Protein AF-0000000067362509 (afdb_homodimer)

Nearest PDB structures (foldseek):
  6zsj-assembly1_C  TM=4.417E-01  e=9.512E+00  Homo sapiens
  5szg-assembly1_A  TM=3.611E-01  e=5.901E+00  Homo sapiens

InterPro domains:
  IPR027417 P-loop containing nucleoside triphosphate hydrolase [G3DSA:3.40.50.300] (39-148)

Solvent-accessible surface area (backbone atoms only — not comparable to full-atom values): 22306 Å² total; per-residue (Å²): 121,46,77,46,72,56,50,27,49,59,50,44,48,52,51,29,54,75,68,73,37,71,78,70,44,76,50,74,42,82,44,79,92,65,18,22,31,21,34,38,38,35,48,89,45,73,77,28,60,42,90,75,63,52,67,46,73,49,68,30,66,76,30,74,48,60,70,54,15,49,28,50,27,28,41,49,51,51,49,46,30,36,74,75,60,40,35,41,77,34,51,89,43,32,62,60,28,54,50,37,50,50,49,38,51,51,47,52,52,52,42,52,50,49,52,51,48,45,50,48,50,42,51,53,51,49,52,50,42,51,51,51,44,53,49,37,50,53,45,49,57,59,63,64,59,71,87,66,52,74,69,74,58,29,50,55,51,51,50,51,44,47,51,52,42,49,53,51,38,51,51,50,42,51,54,40,52,53,52,48,50,48,39,30,73,76,62,64,39,78,77,72,74,79,62,83,74,82,71,71,74,72,71,74,112,123,46,77,46,72,56,50,28,47,59,50,44,48,50,51,29,52,74,68,73,36,69,78,69,46,77,50,71,43,82,44,78,94,68,18,24,31,20,32,38,38,34,49,89,45,72,77,29,60,40,92,74,62,52,67,46,75,48,68,29,66,76,29,74,47,61,69,54,16,48,27,51,26,27,42,48,51,50,50,47,31,36,73,73,63,39,34,41,78,34,51,90,42,33,64,59,28,54,51,36,50,49,49,37,52,53,47,51,52,52,42,53,52,48,50,50,48,44,50,50,51,41,50,55,50,48,52,50,42,50,51,52,43,53,50,36,52,54,47,50,56,60,64,64,59,69,87,67,52,76,69,74,57,27,50,54,51,50,51,51,44,46,52,52,45,49,52,51,38,50,51,50,42,50,54,40,52,53,51,47,51,48,40,29,73,75,61,61,40,79,77,74,72,79,60,84,75,83,74,73,74,74,72,75,112

Foldseek 3Di:
DDDDDDFLQNQLQVVCVVQVFDRKDKDKDADPPQWIKIKIWTQLHPVQVPVPHNIDIDMFDTDNDPSVRVRRRSVVSVVCSVVPVVDDDDDDCNVVVVVVVVVVVVVVVVVVVVVVVVVVLVVLVVVLVVLVVVLVVVLVVLVPDDCQDDDPSNVVSVVVSVVVNVVSVVVNVVSVVVSVVCCCVVPVPDDPPPPVPPPDDVPPD/DDDDDDFLQNQLQVVCVVQVFDRKDKDWDADPPQWIKIKIWTQLHPVQVPVPHNIDIDMFDTDNDPSVRVRRRSVVSVVCSVVPVVDDDDDDCNVVVVVVVVVVVVVVVVVVVVVVVVVVLVVLVVVLVVLVVVLVVVLVVLVPDDCQDPDPSNVVSVVVSVVVNVVSVVVNVVSVVVNVVCCCVVPVPDDPPPPVPPPDDVPPD

Sequence (410 aa):
MEIIEISGTYLLGGILDKLDLPAPRYHSQTHRRGQFVTDVTFYPSKEHLRHPPTPVQLSSSPLHNFQNTIDVVSQKAIHYMEDNQSKVLQDYNYIELKRSEEANLQLTDLLAEKDETIKGLAMTTGNYIGAVLSICDRISSLAVSESLPTGPALAVELARKISEVERAVARLSKLSHDALQLLRVAFGYPEEQNDGDSDAHILDLMEIIEISGTYLLGGILDKLDLPAPRYHSQTHRRGQFVTDVTFYPSKEHLRHPPTPVQLSSSPLHNFQNTIDVVSQKAIHYMEDNQSKVLQDYNYIELKRSEEANLQLTDLLAEKDETIKGLAMTTGNYIGAVLSICDRISSLAVSESLPTGPALAVELARKISEVERAVARLSKLSHDALQLLRVAFGYPEEQNDGDSDAHILDL

Organism: Triticum aestivum (NCBI:txid4565)

Structure (mmCIF, N/CA/C/O backbone):
data_AF-0000000067362509-model_v1
#
loop_
_entity.id
_entity.type
_entity.pdbx_description
1 polymer 'Uncharacterized protein'
#
loop_
_atom_site.group_PDB
_atom_site.id
_atom_site.type_symbol
_atom_site.label_atom_id
_atom_site.label_alt_id
_atom_site.label_comp_id
_atom_site.label_asym_id
_atom_site.label_entity_id
_atom_site.label_seq_id
_atom_site.pdbx_PDB_ins_code
_atom_site.Cartn_x
_atom_site.Cartn_y
_atom_site.Cartn_z
_atom_site.occupancy
_atom_site.B_iso_or_equiv
_atom_site.auth_seq_id
_atom_site.auth_comp_id
_atom_site.auth_asym_id
_atom_site.auth_atom_id
_atom_site.pdbx_PDB_model_num
ATOM 1 N N . MET A 1 1 ? -9.719 -8.953 -21.609 1 82.25 1 MET A N 1
ATOM 2 C CA . MET A 1 1 ? -8.781 -9.656 -20.734 1 82.25 1 MET A CA 1
ATOM 3 C C . MET A 1 1 ? -9.344 -11.016 -20.328 1 82.25 1 MET A C 1
ATOM 5 O O . MET A 1 1 ? -10.5 -11.117 -19.922 1 82.25 1 MET A O 1
ATOM 9 N N . GLU A 1 2 ? -8.609 -12.055 -20.781 1 90.81 2 GLU A N 1
ATOM 10 C CA . GLU A 1 2 ? -9.008 -13.43 -20.469 1 90.81 2 GLU A CA 1
ATOM 11 C C . GLU A 1 2 ? -8.227 -13.969 -19.266 1 90.81 2 GLU A C 1
ATOM 13 O O . GLU A 1 2 ? -6.996 -13.945 -19.266 1 90.81 2 GLU A O 1
ATOM 18 N N . ILE A 1 3 ? -8.961 -14.406 -18.266 1 91.38 3 ILE A N 1
ATOM 19 C CA . ILE A 1 3 ? -8.344 -14.938 -17.047 1 91.38 3 ILE A CA 1
ATOM 20 C C . ILE A 1 3 ? -8.148 -16.438 -17.188 1 91.38 3 ILE A C 1
ATOM 22 O O . ILE A 1 3 ? -9.094 -17.172 -17.5 1 91.38 3 ILE A O 1
ATOM 26 N N . ILE A 1 4 ? -6.941 -16.828 -17.031 1 93.69 4 ILE A N 1
ATOM 27 C CA . ILE A 1 4 ? -6.598 -18.25 -17.047 1 93.69 4 ILE A CA 1
ATOM 28 C C . ILE A 1 4 ? -6.328 -18.734 -15.625 1 93.69 4 ILE A C 1
ATOM 30 O O . ILE A 1 4 ? -5.25 -18.5 -15.078 1 93.69 4 ILE A O 1
ATOM 34 N N . GLU A 1 5 ? -7.254 -19.5 -15.148 1 92.38 5 GLU A N 1
ATOM 35 C CA . GLU A 1 5 ? -7.145 -19.969 -13.766 1 92.38 5 GLU A CA 1
ATOM 36 C C . GLU A 1 5 ? -6.414 -21.297 -13.695 1 92.38 5 GLU A C 1
ATOM 38 O O . GLU A 1 5 ? -6.809 -22.266 -14.352 1 92.38 5 GLU A O 1
ATOM 43 N N . ILE A 1 6 ? -5.344 -21.266 -12.938 1 91.31 6 ILE A N 1
ATOM 44 C CA . ILE A 1 6 ? -4.68 -22.547 -12.656 1 91.31 6 ILE A CA 1
ATOM 45 C C . ILE A 1 6 ? -5.328 -23.203 -11.445 1 91.31 6 ILE A C 1
ATOM 47 O O . ILE A 1 6 ? -5.383 -22.609 -10.359 1 91.31 6 ILE A O 1
ATOM 51 N N . SER A 1 7 ? -5.785 -24.359 -11.617 1 91.38 7 SER A N 1
ATOM 52 C CA . SER A 1 7 ? -6.582 -25.016 -10.586 1 91.38 7 SER A CA 1
ATOM 53 C C . SER A 1 7 ? -5.727 -25.375 -9.375 1 91.38 7 SER A C 1
ATOM 55 O O . SER A 1 7 ? -4.527 -25.625 -9.508 1 91.38 7 SER A O 1
ATOM 57 N N . GLY A 1 8 ? -6.359 -25.422 -8.258 1 91.19 8 GLY A N 1
ATOM 58 C CA . GLY A 1 8 ? -5.695 -25.844 -7.039 1 91.19 8 GLY A CA 1
ATOM 59 C C . GLY A 1 8 ? -5.156 -27.266 -7.117 1 91.19 8 GLY A C 1
ATOM 60 O O . GLY A 1 8 ? -4.094 -27.562 -6.566 1 91.19 8 GLY A O 1
ATOM 61 N N . THR A 1 9 ? -5.859 -28.016 -7.859 1 93.75 9 THR A N 1
ATOM 62 C CA . THR A 1 9 ? -5.441 -29.406 -8.047 1 93.75 9 THR A CA 1
ATOM 63 C C . THR A 1 9 ? -4.102 -29.469 -8.766 1 93.75 9 THR A C 1
ATOM 65 O O . THR A 1 9 ? -3.211 -30.219 -8.367 1 93.75 9 THR A O 1
ATOM 68 N N . TYR A 1 10 ? -4.035 -28.688 -9.766 1 92.5 10 TYR A N 1
ATOM 69 C CA . TYR A 1 10 ? -2.803 -28.641 -10.547 1 92.5 10 TYR A CA 1
ATOM 70 C C . TYR A 1 10 ? -1.643 -28.141 -9.695 1 92.5 10 TYR A C 1
ATOM 72 O O . TYR A 1 10 ? -0.562 -28.734 -9.695 1 92.5 10 TYR A O 1
ATOM 80 N N . LEU A 1 11 ? -1.889 -27.141 -8.945 1 94.31 11 LEU A N 1
ATOM 81 C CA . LEU A 1 11 ? -0.849 -26.547 -8.109 1 94.31 11 LEU A CA 1
ATOM 82 C C . LEU A 1 11 ? -0.424 -27.5 -7 1 94.31 11 LEU A C 1
ATOM 84 O O . LEU A 1 11 ? 0.771 -27.703 -6.766 1 94.31 11 LEU A O 1
ATOM 88 N N . LEU A 1 12 ? -1.397 -28.078 -6.34 1 95.75 12 LEU A N 1
ATOM 89 C CA . LEU A 1 12 ? -1.078 -29.016 -5.273 1 95.75 12 LEU A CA 1
ATOM 90 C C . LEU A 1 12 ? -0.247 -30.188 -5.809 1 95.75 12 LEU A C 1
ATOM 92 O O . LEU A 1 12 ? 0.736 -30.594 -5.184 1 95.75 12 LEU A O 1
ATOM 96 N N . GLY A 1 13 ? -0.647 -30.656 -6.953 1 93.62 13 GLY A N 1
ATOM 97 C CA . GLY A 1 13 ? 0.139 -31.703 -7.594 1 93.62 13 GLY A CA 1
ATOM 98 C C . GLY A 1 13 ? 1.58 -31.297 -7.84 1 93.62 13 GLY A C 1
ATOM 99 O O . GLY A 1 13 ? 2.502 -32.062 -7.547 1 93.62 13 GLY A O 1
ATOM 100 N N . GLY A 1 14 ? 1.724 -30.109 -8.336 1 91.31 14 GLY A N 1
ATOM 101 C CA . GLY A 1 14 ? 3.061 -29.594 -8.578 1 91.31 14 GLY A CA 1
ATOM 102 C C . GLY A 1 14 ? 3.889 -29.453 -7.316 1 91.31 14 GLY A C 1
ATOM 103 O O . GLY A 1 14 ? 5.086 -29.766 -7.32 1 91.31 14 GLY A O 1
ATOM 104 N N . ILE A 1 15 ?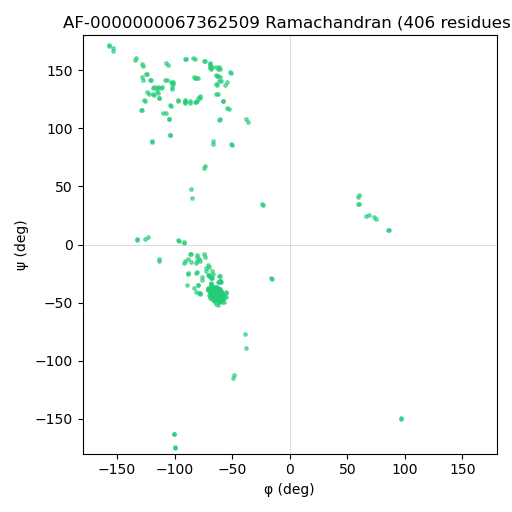 3.307 -29.031 -6.246 1 94.25 15 ILE A N 1
ATOM 105 C CA . ILE A 1 15 ? 3.979 -28.859 -4.961 1 94.25 15 ILE A CA 1
ATOM 106 C C . ILE A 1 15 ? 4.457 -30.203 -4.438 1 94.25 15 ILE A C 1
ATOM 108 O O . ILE A 1 15 ? 5.625 -30.359 -4.066 1 94.25 15 ILE A O 1
ATOM 112 N N . LEU A 1 16 ? 3.584 -31.141 -4.41 1 95.69 16 LEU A N 1
ATOM 113 C CA . LEU A 1 16 ? 3.91 -32.469 -3.857 1 95.69 16 LEU A CA 1
ATOM 114 C C . LEU A 1 16 ? 4.969 -33.156 -4.703 1 95.69 16 LEU A C 1
ATOM 116 O O . LEU A 1 16 ? 5.879 -33.781 -4.168 1 95.69 16 LEU A O 1
ATOM 120 N N . ASP A 1 17 ? 4.879 -33 -5.984 1 93.19 17 ASP A N 1
ATOM 121 C CA . ASP A 1 17 ? 5.883 -33.562 -6.883 1 93.19 17 ASP A CA 1
ATOM 122 C C . ASP A 1 17 ? 7.262 -32.969 -6.617 1 93.19 17 ASP A C 1
ATOM 124 O O . ASP A 1 17 ? 8.25 -33.719 -6.52 1 93.19 17 ASP A O 1
ATOM 128 N N . LYS A 1 18 ? 7.254 -31.719 -6.477 1 91.94 18 LYS A N 1
ATOM 129 C CA . LYS A 1 18 ? 8.5 -31.016 -6.211 1 91.94 18 LYS A CA 1
ATOM 130 C C . LYS A 1 18 ? 9.133 -31.484 -4.906 1 91.94 18 LYS A C 1
ATOM 132 O O . LYS A 1 18 ? 10.359 -31.516 -4.781 1 91.94 18 LYS A O 1
ATOM 137 N N . LEU A 1 19 ? 8.312 -31.859 -3.984 1 93.94 19 LEU A N 1
ATOM 138 C CA . LEU A 1 19 ? 8.781 -32.281 -2.666 1 93.94 19 LEU A CA 1
ATOM 139 C C . LEU A 1 19 ? 9.008 -33.781 -2.617 1 93.94 19 LEU A C 1
ATOM 141 O O . LEU A 1 19 ? 9.359 -34.312 -1.568 1 93.94 19 LEU A O 1
ATOM 145 N N . ASP A 1 20 ? 8.781 -34.406 -3.736 1 94.5 20 ASP A N 1
ATOM 146 C CA . ASP A 1 20 ? 8.906 -35.875 -3.83 1 94.5 20 ASP A CA 1
ATOM 147 C C . ASP A 1 20 ? 7.949 -36.562 -2.871 1 94.5 20 ASP A C 1
ATOM 149 O O . ASP A 1 20 ? 8.344 -37.469 -2.137 1 94.5 20 ASP A O 1
ATOM 153 N N . LEU A 1 21 ? 6.773 -36.031 -2.836 1 95.94 21 LEU A N 1
ATOM 154 C CA . LEU A 1 21 ? 5.715 -36.594 -2.012 1 95.94 21 LEU A CA 1
ATOM 155 C C . LEU A 1 21 ? 4.656 -37.281 -2.877 1 95.94 21 LEU A C 1
ATOM 157 O O . LEU A 1 21 ? 4.504 -36.938 -4.055 1 95.94 21 LEU A O 1
ATOM 161 N N . PRO A 1 22 ? 3.908 -38.219 -2.342 1 95.94 22 PRO A N 1
ATOM 162 C CA . PRO A 1 22 ? 2.875 -38.906 -3.115 1 95.94 22 PRO A CA 1
ATOM 163 C C . PRO A 1 22 ? 1.754 -37.969 -3.566 1 95.94 22 PRO A C 1
ATOM 165 O O . PRO A 1 22 ? 1.467 -37 -2.896 1 95.94 22 PRO A O 1
ATOM 168 N N . ALA A 1 23 ? 1.149 -38.344 -4.672 1 96.31 23 ALA A N 1
ATOM 169 C CA . ALA A 1 23 ? 0.005 -37.594 -5.188 1 96.31 23 ALA A CA 1
ATOM 170 C C . ALA A 1 23 ? -1.153 -37.625 -4.191 1 96.31 23 ALA A C 1
ATOM 172 O O . ALA A 1 23 ? -1.369 -38.625 -3.5 1 96.31 23 ALA A O 1
ATOM 173 N N . PRO A 1 24 ? -1.844 -36.5 -4.176 1 96.94 24 PRO A N 1
ATOM 174 C CA . PRO A 1 24 ? -3.018 -36.5 -3.301 1 96.94 24 PRO A CA 1
ATOM 175 C C . PRO A 1 24 ? -4.137 -37.406 -3.797 1 96.94 24 PRO A C 1
ATOM 177 O O . PRO A 1 24 ? -4.238 -37.656 -4.996 1 96.94 24 PRO A O 1
ATOM 180 N N . ARG A 1 25 ? -4.977 -37.906 -2.85 1 97.5 25 ARG A N 1
ATOM 181 C CA . ARG A 1 25 ? -6.145 -38.719 -3.172 1 97.5 25 ARG A CA 1
ATOM 182 C C . ARG A 1 25 ? -7.434 -37.969 -2.867 1 97.5 25 ARG A C 1
ATOM 184 O O . ARG A 1 25 ? -7.566 -37.375 -1.804 1 97.5 25 ARG A O 1
ATOM 191 N N . TYR A 1 26 ? -8.336 -38.094 -3.844 1 96.94 26 TYR A N 1
ATOM 192 C CA . TYR A 1 26 ? -9.609 -37.375 -3.699 1 96.94 26 TYR A CA 1
ATOM 193 C C . TYR A 1 26 ? -10.766 -38.375 -3.59 1 96.94 26 TYR A C 1
ATOM 195 O O . TYR A 1 26 ? -10.789 -39.375 -4.285 1 96.94 26 TYR A O 1
ATOM 203 N N . HIS A 1 27 ? -11.648 -38.125 -2.652 1 96.25 27 HIS A N 1
ATOM 204 C CA . HIS A 1 27 ? -12.891 -38.875 -2.518 1 96.25 27 HIS A CA 1
ATOM 205 C C . HIS A 1 27 ? -14.094 -37.938 -2.441 1 96.25 27 HIS A C 1
ATOM 207 O O . HIS A 1 27 ? -14.18 -37.094 -1.533 1 96.25 27 HIS A O 1
ATOM 213 N N . SER A 1 28 ? -14.914 -38.062 -3.441 1 94.31 28 SER A N 1
ATOM 214 C CA . SER A 1 28 ? -16.078 -37.188 -3.488 1 94.31 28 SER A CA 1
ATOM 215 C C . SER A 1 28 ? -17.359 -37.938 -3.156 1 94.31 28 SER A C 1
ATOM 217 O O . SER A 1 28 ? -17.516 -39.125 -3.523 1 94.31 28 SER A O 1
ATOM 219 N N . GLN A 1 29 ? -18.203 -37.281 -2.453 1 91.5 29 GLN A N 1
ATOM 220 C CA . GLN A 1 29 ? -19.516 -37.812 -2.131 1 91.5 29 GLN A CA 1
ATOM 221 C C . GLN A 1 29 ? -20.625 -36.844 -2.498 1 91.5 29 GLN A C 1
ATOM 223 O O . GLN A 1 29 ? -20.422 -35.625 -2.48 1 91.5 29 GLN A O 1
ATOM 228 N N . THR A 1 30 ? -21.672 -37.438 -2.986 1 89.75 30 THR A N 1
ATOM 229 C CA . THR A 1 30 ? -22.844 -36.625 -3.244 1 89.75 30 THR A CA 1
ATOM 230 C C . THR A 1 30 ? -23.594 -36.344 -1.947 1 89.75 30 THR A C 1
ATOM 232 O O . THR A 1 30 ? -23.781 -37.219 -1.108 1 89.75 30 THR A O 1
ATOM 235 N N . HIS A 1 31 ? -23.734 -35.031 -1.935 1 82.69 31 HIS A N 1
ATOM 236 C CA . HIS A 1 31 ? -24.484 -34.562 -0.768 1 82.69 31 HIS A CA 1
ATOM 237 C C . HIS A 1 31 ? -25.938 -34.281 -1.122 1 82.69 31 HIS A C 1
ATOM 239 O O . HIS A 1 31 ? -26.359 -34.5 -2.256 1 82.69 31 HIS A O 1
ATOM 245 N N . ARG A 1 32 ? -26.844 -33.688 -0.123 1 78.38 32 ARG A N 1
ATOM 246 C CA . ARG A 1 32 ? -28.25 -33.375 -0.343 1 78.38 32 ARG A CA 1
ATOM 247 C C . ARG A 1 32 ? -28.391 -32.312 -1.437 1 78.38 32 ARG A C 1
ATOM 249 O O . ARG A 1 32 ? -27.5 -31.5 -1.644 1 78.38 32 ARG A O 1
ATOM 256 N N . ARG A 1 33 ? -29.297 -32.406 -2.121 1 82.5 33 ARG A N 1
ATOM 257 C CA . ARG A 1 33 ? -29.781 -31.422 -3.07 1 82.5 33 ARG A CA 1
ATOM 258 C C . ARG A 1 33 ? -28.812 -31.266 -4.238 1 82.5 33 ARG A C 1
ATOM 260 O O . ARG A 1 33 ? -28.594 -30.156 -4.738 1 82.5 33 ARG A O 1
ATOM 267 N N . GLY A 1 34 ? -28.047 -32.406 -4.449 1 88.25 34 GLY A N 1
ATOM 268 C CA . GLY A 1 34 ? -27.219 -32.375 -5.652 1 88.25 34 GLY A CA 1
ATOM 269 C C . GLY A 1 34 ? -25.891 -31.703 -5.438 1 88.25 34 GLY A C 1
ATOM 270 O O . GLY A 1 34 ? -25.234 -31.266 -6.395 1 88.25 34 GLY A O 1
ATOM 271 N N . GLN A 1 35 ? -25.547 -31.469 -4.246 1 92.81 35 GLN A N 1
ATOM 272 C CA . GLN A 1 35 ? -24.25 -30.875 -3.922 1 92.81 35 GLN A CA 1
ATOM 273 C C . GLN A 1 35 ? -23.188 -31.953 -3.717 1 92.81 35 GLN A C 1
ATOM 275 O O . GLN A 1 35 ? -23.516 -33.125 -3.5 1 92.81 35 GLN A O 1
ATOM 280 N N . PHE A 1 36 ? -21.969 -31.5 -3.848 1 94.38 36 PHE A N 1
ATOM 281 C CA . PHE A 1 36 ? -20.844 -32.406 -3.717 1 94.38 36 PHE A CA 1
ATOM 282 C C . PHE A 1 36 ? -19.922 -31.984 -2.584 1 94.38 36 PHE A C 1
ATOM 284 O O . PHE A 1 36 ? -19.781 -30.781 -2.309 1 94.38 36 PHE A O 1
ATOM 291 N N . VAL A 1 37 ? -19.422 -32.938 -1.891 1 95.56 37 VAL A N 1
ATOM 292 C CA . VAL A 1 37 ? -18.344 -32.719 -0.927 1 95.56 37 VAL A CA 1
ATOM 293 C C . VAL A 1 37 ? -17.156 -33.625 -1.276 1 95.56 37 VAL A C 1
ATOM 295 O O . VAL A 1 37 ? -17.328 -34.812 -1.576 1 95.56 37 VAL A O 1
ATOM 298 N N . THR A 1 38 ? -15.953 -33.031 -1.326 1 96.75 38 THR A N 1
ATOM 299 C CA . THR A 1 38 ? -14.758 -33.781 -1.653 1 96.75 38 THR A CA 1
ATOM 300 C C . THR A 1 38 ? -13.758 -33.75 -0.5 1 96.75 38 THR A C 1
ATOM 302 O O . THR A 1 38 ? -13.531 -32.688 0.093 1 96.75 38 THR A O 1
ATOM 305 N N . ASP A 1 39 ? -13.234 -34.875 -0.222 1 97.12 39 ASP A N 1
ATOM 306 C CA . ASP A 1 39 ? -12.125 -35 0.72 1 97.12 39 ASP A CA 1
ATOM 307 C C . ASP A 1 39 ? -10.797 -35.188 -0.012 1 97.12 39 ASP A C 1
ATOM 309 O O . ASP A 1 39 ? -10.734 -35.875 -1.027 1 97.12 39 ASP A O 1
ATOM 313 N N . VAL A 1 40 ? -9.812 -34.531 0.482 1 97.62 40 VAL A N 1
ATOM 314 C CA . VAL A 1 40 ? -8.461 -34.75 -0.024 1 97.62 40 VAL A CA 1
ATOM 315 C C . VAL A 1 40 ? -7.598 -35.375 1.07 1 97.62 40 VAL A C 1
ATOM 317 O O . VAL A 1 40 ? -7.672 -34.969 2.234 1 97.62 40 VAL A O 1
ATOM 320 N N . THR A 1 41 ? -6.883 -36.438 0.799 1 97.81 41 THR A N 1
ATOM 321 C CA . THR A 1 41 ? -5.891 -37.031 1.675 1 97.81 41 THR A CA 1
ATOM 322 C C . THR A 1 41 ? -4.488 -36.906 1.084 1 97.81 41 THR A C 1
ATOM 324 O O . THR A 1 41 ? -4.266 -37.25 -0.077 1 97.81 41 THR A O 1
ATOM 327 N N . PHE A 1 42 ? -3.592 -36.375 1.817 1 97.38 42 PHE A N 1
ATOM 328 C CA . PHE A 1 42 ? -2.248 -36.156 1.3 1 97.38 42 PHE A CA 1
ATOM 329 C C . PHE A 1 42 ? -1.224 -36.156 2.43 1 97.38 42 PHE A C 1
ATOM 331 O O . PHE A 1 42 ? -1.59 -36.188 3.605 1 97.38 42 PHE A O 1
ATOM 338 N N . TYR A 1 43 ? 0.039 -36.188 2.117 1 96.38 43 TYR A N 1
ATOM 339 C CA . TYR A 1 43 ? 1.158 -36.094 3.047 1 96.38 43 TYR A CA 1
ATOM 340 C C . TYR A 1 43 ? 1.877 -34.781 2.898 1 96.38 43 TYR A C 1
ATOM 342 O O . TYR A 1 43 ? 2.514 -34.5 1.875 1 96.38 43 TYR A O 1
ATOM 350 N N . PRO A 1 44 ? 1.798 -33.969 3.896 1 94.06 44 PRO A N 1
ATOM 351 C CA . PRO A 1 44 ? 2.301 -32.625 3.738 1 94.06 44 PRO A CA 1
ATOM 352 C C . PRO A 1 44 ? 3.822 -32.531 3.848 1 94.06 44 PRO A C 1
ATOM 354 O O . PRO A 1 44 ? 4.41 -31.484 3.535 1 94.06 44 PRO A O 1
ATOM 357 N N . SER A 1 45 ? 4.465 -33.625 4.336 1 92.94 45 SER A N 1
ATOM 358 C CA . SER A 1 45 ? 5.918 -33.656 4.441 1 92.94 45 SER A CA 1
ATOM 359 C C . SER A 1 45 ? 6.441 -35.062 4.461 1 92.94 45 SER A C 1
ATOM 361 O O . SER A 1 45 ? 5.664 -36.031 4.59 1 92.94 45 SER A O 1
ATOM 363 N N . LYS A 1 46 ? 7.766 -35.156 4.367 1 92.38 46 LYS A N 1
ATOM 364 C CA . LYS A 1 46 ? 8.406 -36.469 4.371 1 92.38 46 LYS A CA 1
ATOM 365 C C . LYS A 1 46 ? 8.258 -37.156 5.727 1 92.38 46 LYS A C 1
ATOM 367 O O . LYS A 1 46 ? 8.227 -38.375 5.812 1 92.38 46 LYS A O 1
ATOM 372 N N . GLU A 1 47 ? 8.164 -36.25 6.758 1 91.69 47 GLU A N 1
ATOM 373 C CA . GLU A 1 47 ? 7.977 -36.781 8.102 1 91.69 47 GLU A CA 1
ATOM 374 C C . GLU A 1 47 ? 6.684 -37.562 8.203 1 91.69 47 GLU A C 1
ATOM 376 O O . GLU A 1 47 ? 6.602 -38.531 8.961 1 91.69 47 GLU A O 1
ATOM 381 N N . HIS A 1 48 ? 5.703 -37.281 7.422 1 93.25 48 HIS A N 1
ATOM 382 C CA . HIS A 1 48 ? 4.395 -37.906 7.449 1 93.25 48 HIS A CA 1
ATOM 383 C C . HIS A 1 48 ? 4.426 -39.25 6.73 1 93.25 48 HIS A C 1
ATOM 385 O O . HIS A 1 48 ? 3.451 -40 6.777 1 93.25 48 HIS A O 1
ATOM 391 N N . LEU A 1 49 ? 5.543 -39.469 6.055 1 92.75 49 LEU A N 1
ATOM 392 C CA . LEU A 1 49 ? 5.672 -40.75 5.328 1 92.75 49 LEU A CA 1
ATOM 393 C C . LEU A 1 49 ? 6.32 -41.812 6.203 1 92.75 49 LEU A C 1
ATOM 395 O O . LEU A 1 49 ? 6.348 -42.969 5.836 1 92.75 49 LEU A O 1
ATOM 399 N N . ARG A 1 50 ? 6.871 -41.312 7.262 1 89.56 50 ARG A N 1
ATOM 400 C CA . ARG A 1 50 ? 7.52 -42.25 8.164 1 89.56 50 ARG A CA 1
ATOM 401 C C . ARG A 1 50 ? 6.512 -43.281 8.711 1 89.56 50 ARG A C 1
ATOM 403 O O . ARG A 1 50 ? 5.32 -42.969 8.797 1 89.56 50 ARG A O 1
ATOM 410 N N . HIS A 1 51 ? 6.973 -44.5 9.031 1 89.12 51 HIS A N 1
ATOM 411 C CA . HIS A 1 51 ? 6.109 -45.562 9.484 1 89.12 51 HIS A CA 1
ATOM 412 C C . HIS A 1 51 ? 5.746 -45.406 10.961 1 89.12 51 HIS A C 1
ATOM 414 O O . HIS A 1 51 ? 6.625 -45.281 11.805 1 89.12 51 HIS A O 1
ATOM 420 N N . PRO A 1 52 ? 4.496 -45.406 11.195 1 91.38 52 PRO A N 1
ATOM 421 C CA . PRO A 1 52 ? 3.385 -45.5 10.242 1 91.38 52 PRO A CA 1
ATOM 422 C C . PRO A 1 52 ? 3.074 -44.188 9.555 1 91.38 52 PRO A C 1
ATOM 424 O O . PRO A 1 52 ? 3.213 -43.125 10.164 1 91.38 52 PRO A O 1
ATOM 427 N N . PRO A 1 53 ? 2.711 -44.219 8.305 1 91.75 53 PRO A N 1
ATOM 428 C CA . PRO A 1 53 ? 2.385 -42.969 7.617 1 91.75 53 PRO A CA 1
ATOM 429 C C . PRO A 1 53 ? 1.166 -42.25 8.211 1 91.75 53 PRO A C 1
ATOM 431 O O . PRO A 1 53 ? 0.211 -42.938 8.625 1 91.75 53 PRO A O 1
ATOM 434 N N . THR A 1 54 ? 1.232 -40.938 8.359 1 94.44 54 THR A N 1
ATOM 435 C CA . THR A 1 54 ? 0.163 -40.125 8.922 1 94.44 54 THR A CA 1
ATOM 436 C C . THR A 1 54 ? -0.322 -39.094 7.91 1 94.44 54 THR A C 1
ATOM 438 O O . THR A 1 54 ? 0.143 -37.969 7.906 1 94.44 54 THR A O 1
ATOM 441 N N . PRO A 1 55 ? -1.254 -39.5 7.133 1 95.69 55 PRO A N 1
ATOM 442 C CA . PRO A 1 55 ? -1.779 -38.531 6.16 1 95.69 55 PRO A CA 1
ATOM 443 C C . PRO A 1 55 ? -2.668 -37.469 6.801 1 95.69 55 PRO A C 1
ATOM 445 O O . PRO A 1 55 ? -3.139 -37.656 7.926 1 95.69 55 PRO A O 1
ATOM 448 N N . VAL A 1 56 ? -2.812 -36.375 6.152 1 97.12 56 VAL A N 1
ATOM 449 C CA . VAL A 1 56 ? -3.754 -35.344 6.531 1 97.12 56 VAL A CA 1
ATOM 450 C C . VAL A 1 56 ? -4.988 -35.406 5.633 1 97.12 56 VAL A C 1
ATOM 452 O O . VAL A 1 56 ? -4.867 -35.594 4.418 1 97.12 56 VAL A O 1
ATOM 455 N N . GLN A 1 57 ? -6.09 -35.312 6.219 1 97.75 57 GLN A N 1
ATOM 456 C CA . GLN A 1 57 ? -7.344 -35.312 5.473 1 97.75 57 GLN A CA 1
ATOM 457 C C . GLN A 1 57 ? -8.109 -34 5.68 1 97.75 57 GLN A C 1
ATOM 459 O O . GLN A 1 57 ? -8.289 -33.562 6.812 1 97.75 57 GLN A O 1
ATOM 464 N N . LEU A 1 58 ? -8.531 -33.375 4.613 1 97.56 58 LEU A N 1
ATOM 465 C CA . LEU A 1 58 ? -9.32 -32.156 4.637 1 97.56 58 LEU A CA 1
ATOM 466 C C . LEU A 1 58 ? -10.57 -32.312 3.775 1 97.56 58 LEU A C 1
ATOM 468 O O . LEU A 1 58 ? -10.586 -33.094 2.822 1 97.56 58 LEU A O 1
ATOM 472 N N . SER A 1 59 ? -11.586 -31.516 4.117 1 96.25 59 SER A N 1
ATOM 473 C CA . SER A 1 59 ? -12.84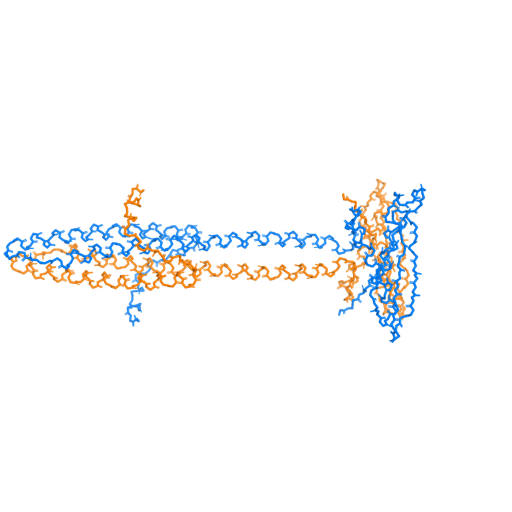4 -31.594 3.381 1 96.25 59 SER A CA 1
ATOM 474 C C . SER A 1 59 ? -13.258 -30.234 2.836 1 96.25 59 SER A C 1
ATOM 476 O O . SER A 1 59 ? -12.977 -29.203 3.455 1 96.25 59 SER A O 1
ATOM 478 N N . SER A 1 60 ? -13.898 -30.328 1.686 1 94.31 60 SER A N 1
ATOM 479 C CA . SER A 1 60 ? -14.461 -29.094 1.148 1 94.31 60 SER A CA 1
ATOM 480 C C . SER A 1 60 ? -15.828 -28.797 1.76 1 94.31 60 SER A C 1
ATOM 482 O O . SER A 1 60 ? -16.453 -29.672 2.361 1 94.31 60 SER A O 1
ATOM 484 N N . SER A 1 61 ? -16.266 -27.516 1.658 1 92.19 61 SER A N 1
ATOM 485 C CA . SER A 1 61 ? -17.688 -27.219 1.854 1 92.19 61 SER A CA 1
ATOM 486 C C . SER A 1 61 ? -18.531 -27.766 0.706 1 92.19 61 SER A C 1
ATOM 488 O O . SER A 1 61 ? -18 -28.031 -0.377 1 92.19 61 SER A O 1
ATOM 490 N N . PRO A 1 62 ? -19.828 -28.016 0.953 1 93.62 62 PRO A N 1
ATOM 491 C CA . PRO A 1 62 ? -20.688 -28.484 -0.138 1 93.62 62 PRO A CA 1
ATOM 492 C C . PRO A 1 62 ? -20.844 -27.438 -1.248 1 93.62 62 PRO A C 1
ATOM 494 O O . PRO A 1 62 ? -21.094 -26.266 -0.97 1 93.62 62 PRO A O 1
ATOM 497 N N . LEU A 1 63 ? -20.609 -27.906 -2.5 1 94 63 LEU A N 1
ATOM 498 C CA . LEU A 1 63 ? -20.781 -27.047 -3.67 1 94 63 LEU A CA 1
ATOM 499 C C . LEU A 1 63 ? -21.547 -27.781 -4.766 1 94 63 LEU A C 1
ATOM 501 O O . LEU A 1 63 ? -21.625 -29 -4.773 1 94 63 LEU A O 1
ATOM 505 N N . HIS A 1 64 ? -22.141 -27.047 -5.684 1 92.5 64 HIS A N 1
ATOM 506 C CA . HIS A 1 64 ? -22.953 -27.641 -6.742 1 92.5 64 HIS A CA 1
ATOM 507 C C . HIS A 1 64 ? -22.078 -28.188 -7.871 1 92.5 64 HIS A C 1
ATOM 509 O O . HIS A 1 64 ? -22.5 -29.078 -8.609 1 92.5 64 HIS A O 1
ATOM 515 N N . ASN A 1 65 ? -20.922 -27.672 -7.977 1 92 65 ASN A N 1
ATOM 516 C CA . ASN A 1 65 ? -20.016 -28.094 -9.039 1 92 65 ASN A CA 1
ATOM 517 C C . ASN A 1 65 ? -18.922 -29.016 -8.5 1 92 65 ASN A C 1
ATOM 519 O O . ASN A 1 65 ? -18.141 -28.625 -7.629 1 92 65 ASN A O 1
ATOM 523 N N . PHE A 1 66 ? -18.875 -30.156 -9 1 91.19 66 PHE A N 1
ATOM 524 C CA . PHE A 1 66 ? -17.969 -31.203 -8.555 1 91.19 66 PHE A CA 1
ATOM 525 C C . PHE A 1 66 ? -16.516 -30.75 -8.672 1 91.19 66 PHE A C 1
ATOM 527 O O . PHE A 1 66 ? -15.75 -30.859 -7.711 1 91.19 66 PHE A O 1
ATOM 534 N N . GLN A 1 67 ? -16.156 -30.234 -9.789 1 90.69 67 GLN A N 1
ATOM 535 C CA . GLN A 1 67 ? -14.781 -29.797 -10.031 1 90.69 67 GLN A CA 1
ATOM 536 C C . GLN A 1 67 ? -14.375 -28.688 -9.07 1 90.69 67 GLN A C 1
ATOM 538 O O . GLN A 1 67 ? -13.219 -28.625 -8.633 1 90.69 67 GLN A O 1
ATOM 543 N N . ASN A 1 68 ? -15.336 -27.922 -8.734 1 91.94 68 ASN A N 1
ATOM 544 C CA . ASN A 1 68 ? -15.047 -26.828 -7.812 1 91.94 68 ASN A CA 1
ATOM 545 C C . ASN A 1 68 ? -14.703 -27.344 -6.418 1 91.94 68 ASN A C 1
ATOM 547 O O . ASN A 1 68 ? -13.844 -26.781 -5.742 1 91.94 68 ASN A O 1
ATOM 551 N N . THR A 1 69 ? -15.32 -28.359 -6.023 1 94.06 69 THR A N 1
ATOM 552 C CA . THR A 1 69 ? -15.031 -28.906 -4.703 1 94.06 69 THR A CA 1
ATOM 553 C C . THR A 1 69 ? -13.602 -29.438 -4.645 1 94.06 69 THR A C 1
ATOM 555 O O . THR A 1 69 ? -12.922 -29.281 -3.629 1 94.06 69 THR A O 1
ATOM 558 N N . ILE A 1 70 ? -13.164 -30.047 -5.727 1 94.88 70 ILE A N 1
ATOM 559 C CA . ILE A 1 70 ? -11.805 -30.594 -5.777 1 94.88 70 ILE A CA 1
ATOM 560 C C . ILE A 1 70 ? -10.797 -29.453 -5.719 1 94.88 70 ILE A C 1
ATOM 562 O O . ILE A 1 70 ? -9.805 -29.531 -4.992 1 94.88 70 ILE A O 1
ATOM 566 N N . ASP A 1 71 ? -11.125 -28.422 -6.398 1 93.31 71 ASP A N 1
ATOM 567 C CA . ASP A 1 71 ? -10.227 -27.266 -6.457 1 93.31 71 ASP A CA 1
ATOM 568 C C . ASP A 1 71 ? -10.141 -26.562 -5.102 1 93.31 71 ASP A C 1
ATOM 570 O O . ASP A 1 71 ? -9.047 -26.25 -4.637 1 93.31 71 ASP A O 1
ATOM 574 N N . VAL A 1 72 ? -11.227 -26.438 -4.508 1 93.06 72 VAL A N 1
ATOM 575 C CA . VAL A 1 72 ? -11.289 -25.734 -3.232 1 93.06 72 VAL A CA 1
ATOM 576 C C . VAL A 1 72 ? -10.547 -26.531 -2.164 1 93.06 72 VAL A C 1
ATOM 578 O O . VAL A 1 72 ? -9.766 -25.969 -1.394 1 93.06 72 VAL A O 1
ATOM 581 N N . VAL A 1 73 ? -10.781 -27.781 -2.125 1 96.69 73 VAL A N 1
ATOM 582 C CA . VAL A 1 73 ? -10.148 -28.594 -1.088 1 96.69 73 VAL A CA 1
ATOM 583 C C . VAL A 1 73 ? -8.641 -28.672 -1.346 1 96.69 73 VAL A C 1
ATOM 585 O O . VAL A 1 73 ? -7.848 -28.75 -0.406 1 96.69 73 VAL A O 1
ATOM 588 N N . SER A 1 74 ? -8.242 -28.672 -2.611 1 96.44 74 SER A N 1
ATOM 589 C CA . SER A 1 74 ? -6.82 -28.641 -2.943 1 96.44 74 SER A CA 1
ATOM 590 C C . SER A 1 74 ? -6.172 -27.344 -2.443 1 96.44 74 SER A C 1
ATOM 592 O O . SER A 1 74 ? -5.059 -27.375 -1.92 1 96.44 74 SER A O 1
ATOM 594 N N . GLN A 1 75 ? -6.863 -26.297 -2.598 1 94.62 75 GLN A N 1
ATOM 595 C CA . GLN A 1 75 ? -6.375 -25.031 -2.086 1 94.62 75 GLN A CA 1
ATOM 596 C C . GLN A 1 75 ? -6.242 -25.062 -0.566 1 94.62 75 GLN A C 1
ATOM 598 O O . GLN A 1 75 ? -5.262 -24.547 -0.014 1 94.62 75 GLN A O 1
ATOM 603 N N . LYS A 1 76 ? -7.172 -25.656 0.028 1 95.88 76 LYS A N 1
ATOM 604 C CA . LYS A 1 76 ? -7.113 -25.812 1.479 1 95.88 76 LYS A CA 1
ATOM 605 C C . LYS A 1 76 ? -5.875 -26.594 1.899 1 95.88 76 LYS A C 1
ATOM 607 O O . LYS A 1 76 ? -5.262 -26.297 2.924 1 95.88 76 LYS A O 1
ATOM 612 N N . ALA A 1 77 ? -5.605 -27.578 1.139 1 97 77 ALA A N 1
ATOM 613 C CA . ALA A 1 77 ? -4.422 -28.391 1.423 1 97 77 ALA A CA 1
ATOM 614 C C . ALA A 1 77 ? -3.15 -27.547 1.346 1 97 77 ALA A C 1
ATOM 616 O O . ALA A 1 77 ? -2.262 -27.672 2.189 1 97 77 ALA A O 1
ATOM 617 N N . ILE A 1 78 ? -3.07 -26.703 0.356 1 95.56 78 ILE A N 1
ATOM 618 C CA . ILE A 1 78 ? -1.924 -25.828 0.204 1 95.56 78 ILE A CA 1
ATOM 619 C C . ILE A 1 78 ? -1.835 -24.875 1.405 1 95.56 78 ILE A C 1
ATOM 621 O O . ILE A 1 78 ? -0.764 -24.719 1.994 1 95.56 78 ILE A O 1
ATOM 625 N N . HIS A 1 79 ? -2.953 -24.359 1.832 1 95.19 79 HIS A N 1
ATOM 626 C CA . HIS A 1 79 ? -2.994 -23.484 3.004 1 95.19 79 HIS A CA 1
ATOM 627 C C . HIS A 1 79 ? -2.518 -24.219 4.25 1 95.19 79 HIS A C 1
ATOM 629 O O . HIS A 1 79 ? -1.796 -23.656 5.074 1 95.19 79 HIS A O 1
ATOM 635 N N . TYR A 1 80 ? -2.967 -25.422 4.324 1 96.06 80 TYR A N 1
ATOM 636 C CA . TYR A 1 80 ? -2.553 -26.234 5.465 1 96.06 80 TYR A CA 1
ATOM 637 C C . TYR A 1 80 ? -1.036 -26.375 5.516 1 96.06 80 TYR A C 1
ATOM 639 O O . TYR A 1 80 ? -0.431 -26.25 6.582 1 96.06 80 TYR A O 1
ATOM 647 N N . MET A 1 81 ? -0.448 -26.594 4.449 1 95.06 81 MET A N 1
ATOM 648 C CA . MET A 1 81 ? 1.001 -26.75 4.395 1 95.06 81 MET A CA 1
ATOM 649 C C . MET A 1 81 ? 1.715 -25.453 4.754 1 95.06 81 MET A C 1
ATOM 651 O O . MET A 1 81 ? 2.744 -25.469 5.43 1 95.06 81 MET A O 1
ATOM 655 N N . GLU A 1 82 ? 1.199 -24.359 4.316 1 93.5 82 GLU A N 1
ATOM 656 C CA . GLU A 1 82 ? 1.78 -23.062 4.637 1 93.5 82 GLU A CA 1
ATOM 657 C C . GLU A 1 82 ? 1.679 -22.766 6.133 1 93.5 82 GLU A C 1
ATOM 659 O O . GLU A 1 82 ? 2.66 -22.359 6.758 1 93.5 82 GLU A O 1
ATOM 664 N N . ASP A 1 83 ? 0.53 -23.094 6.652 1 92.94 83 ASP A N 1
ATOM 665 C CA . ASP A 1 83 ? 0.226 -22.719 8.031 1 92.94 83 ASP A CA 1
ATOM 666 C C . ASP A 1 83 ? 0.896 -23.672 9.016 1 92.94 83 ASP A C 1
ATOM 668 O O . ASP A 1 83 ? 1.319 -23.266 10.102 1 92.94 83 ASP A O 1
ATOM 672 N N . ASN A 1 84 ? 0.975 -24.906 8.641 1 92.88 84 ASN A N 1
ATOM 673 C CA . ASN A 1 84 ? 1.327 -25.922 9.633 1 92.88 84 ASN A CA 1
ATOM 674 C C . ASN A 1 84 ? 2.688 -26.547 9.344 1 92.88 84 ASN A C 1
ATOM 676 O O . ASN A 1 84 ? 3.273 -27.203 10.211 1 92.88 84 ASN A O 1
ATOM 680 N N . GLN A 1 85 ? 3.188 -26.328 8.164 1 90.75 85 GLN A N 1
ATOM 681 C CA . GLN A 1 85 ? 4.43 -27 7.805 1 90.75 85 GLN A CA 1
ATOM 682 C C . GLN A 1 85 ? 5.504 -26 7.398 1 90.75 85 GLN A C 1
ATOM 684 O O . GLN A 1 85 ? 6.551 -26.375 6.867 1 90.75 85 GLN A O 1
ATOM 689 N N . SER A 1 86 ? 5.246 -24.781 7.531 1 91.06 86 SER A N 1
ATOM 690 C CA . SER A 1 86 ? 6.188 -23.703 7.23 1 91.06 86 SER A CA 1
ATOM 691 C C . SER A 1 86 ? 6.633 -23.75 5.773 1 91.06 86 SER A C 1
ATOM 693 O O . SER A 1 86 ? 7.82 -23.625 5.477 1 91.06 86 SER A O 1
ATOM 695 N N . LYS A 1 87 ? 5.684 -24.141 4.98 1 91.62 87 LYS A N 1
ATOM 696 C CA . LYS A 1 87 ? 5.926 -24.141 3.539 1 91.62 87 LYS A CA 1
ATOM 697 C C . LYS A 1 87 ? 5.281 -22.938 2.871 1 91.62 87 LYS A C 1
ATOM 699 O O . LYS A 1 87 ? 4.18 -22.531 3.242 1 91.62 87 LYS A O 1
ATOM 704 N N . VAL A 1 88 ? 6.062 -22.344 1.868 1 92.81 88 VAL A N 1
ATOM 705 C CA . VAL A 1 88 ? 5.539 -21.203 1.137 1 92.81 88 VAL A CA 1
ATOM 706 C C . VAL A 1 88 ? 5.609 -21.469 -0.365 1 92.81 88 VAL A C 1
ATOM 708 O O . VAL A 1 88 ? 6.668 -21.828 -0.89 1 92.81 88 VAL A O 1
ATOM 711 N N . LEU A 1 89 ? 4.508 -21.344 -0.934 1 94.12 89 LEU A N 1
ATOM 712 C CA . LEU A 1 89 ? 4.438 -21.594 -2.369 1 94.12 89 LEU A CA 1
ATOM 713 C C . LEU A 1 89 ? 4.891 -20.359 -3.154 1 94.12 89 LEU A C 1
ATOM 715 O O . LEU A 1 89 ? 4.328 -19.281 -2.994 1 94.12 89 LEU A O 1
ATOM 719 N N . GLN A 1 90 ? 5.863 -20.531 -3.959 1 93.06 90 GLN A N 1
ATOM 720 C CA . GLN A 1 90 ? 6.32 -19.5 -4.887 1 93.06 90 GLN A CA 1
ATOM 721 C C . GLN A 1 90 ? 5.859 -19.797 -6.312 1 93.06 90 GLN A C 1
ATOM 723 O O . GLN A 1 90 ? 6.516 -20.562 -7.035 1 93.06 90 GLN A O 1
ATOM 728 N N . ASP A 1 91 ? 4.758 -19.203 -6.617 1 91.75 91 ASP A N 1
ATOM 729 C CA . ASP A 1 91 ? 4.223 -19.328 -7.969 1 91.75 91 ASP A CA 1
ATOM 730 C C . ASP A 1 91 ? 4.535 -18.094 -8.797 1 91.75 91 ASP A C 1
ATOM 732 O O . ASP A 1 91 ? 5.477 -17.344 -8.492 1 91.75 91 ASP A O 1
ATOM 736 N N . TYR A 1 92 ? 3.879 -17.875 -9.875 1 92.25 92 TYR A N 1
ATOM 737 C CA . TYR A 1 92 ? 4.148 -16.828 -10.852 1 92.25 92 TYR A CA 1
ATOM 738 C C . TYR A 1 92 ? 3.939 -15.453 -10.234 1 92.25 92 TYR A C 1
ATOM 740 O O . TYR A 1 92 ? 4.734 -14.531 -10.461 1 92.25 92 TYR A O 1
ATOM 748 N N . ASN A 1 93 ? 2.961 -15.266 -9.406 1 93.81 93 ASN A N 1
ATOM 749 C CA . ASN A 1 93 ? 2.576 -13.961 -8.883 1 93.81 93 ASN A CA 1
ATOM 750 C C . ASN A 1 93 ? 3.201 -13.703 -7.512 1 93.81 93 ASN A C 1
ATOM 752 O O . ASN A 1 93 ? 2.984 -12.641 -6.918 1 93.81 93 ASN A O 1
ATOM 756 N N . TYR A 1 94 ? 4.004 -14.641 -7.094 1 94 94 TYR A N 1
ATOM 757 C CA . TYR A 1 94 ? 4.543 -14.57 -5.742 1 94 94 TYR A CA 1
ATOM 758 C C . TYR A 1 94 ? 5.469 -13.367 -5.586 1 94 94 TYR A C 1
ATOM 760 O O . TYR A 1 94 ? 5.367 -12.625 -4.609 1 94 94 TYR A O 1
ATOM 768 N N . ILE A 1 95 ? 6.355 -13.156 -6.461 1 92 95 ILE A N 1
ATOM 769 C CA . ILE A 1 95 ? 7.355 -12.102 -6.332 1 92 95 ILE A CA 1
ATOM 770 C C . ILE A 1 95 ? 6.672 -10.734 -6.355 1 92 95 ILE A C 1
ATOM 772 O O . ILE A 1 95 ? 6.996 -9.859 -5.551 1 92 95 ILE A O 1
ATOM 776 N N . GLU A 1 96 ? 5.762 -10.547 -7.219 1 94.56 96 GLU A N 1
ATOM 777 C CA . GLU A 1 96 ? 5.035 -9.281 -7.281 1 94.56 96 GLU A CA 1
ATOM 778 C C . GLU A 1 96 ? 4.211 -9.062 -6.016 1 94.56 96 GLU A C 1
ATOM 780 O O . GLU A 1 96 ? 4.078 -7.926 -5.547 1 94.56 96 GLU A O 1
ATOM 785 N N . LEU A 1 97 ? 3.693 -10.164 -5.555 1 96.19 97 LEU A N 1
ATOM 786 C CA . LEU A 1 97 ? 2.961 -10.055 -4.297 1 96.19 97 LEU A CA 1
ATOM 787 C C . LEU A 1 97 ? 3.869 -9.547 -3.18 1 96.19 97 LEU A C 1
ATOM 789 O O . LEU A 1 97 ? 3.516 -8.602 -2.471 1 96.19 97 LEU A O 1
ATOM 793 N N . LYS A 1 98 ? 4.977 -10.109 -3.078 1 96.56 98 LYS A N 1
ATOM 794 C CA . LYS A 1 98 ? 5.906 -9.711 -2.027 1 96.56 98 LYS A CA 1
ATOM 795 C C . LYS A 1 98 ? 6.348 -8.266 -2.205 1 96.56 98 LYS A C 1
ATOM 797 O O . LYS A 1 98 ? 6.461 -7.52 -1.229 1 96.56 98 LYS A O 1
ATOM 802 N N . ARG A 1 99 ? 6.539 -7.836 -3.357 1 97.06 99 ARG A N 1
ATOM 803 C CA . ARG A 1 99 ? 6.875 -6.441 -3.639 1 97.06 99 ARG A CA 1
ATOM 804 C C . ARG A 1 99 ? 5.738 -5.512 -3.229 1 97.06 99 ARG A C 1
ATOM 806 O O . ARG A 1 99 ? 5.977 -4.457 -2.633 1 97.06 99 ARG A O 1
ATOM 813 N N . SER A 1 100 ? 4.613 -5.918 -3.559 1 97.81 100 SER A N 1
ATOM 814 C CA . SER A 1 100 ? 3.434 -5.117 -3.234 1 97.81 100 SER A CA 1
ATOM 815 C C . SER A 1 100 ? 3.244 -5 -1.726 1 97.81 100 SER A C 1
ATOM 817 O O . SER A 1 100 ? 2.906 -3.93 -1.219 1 97.81 100 SER A O 1
ATOM 819 N N . GLU A 1 101 ? 3.4 -6.082 -1.116 1 96.62 101 GLU A N 1
ATOM 820 C CA . GLU A 1 101 ? 3.295 -6.078 0.34 1 96.62 101 GLU A CA 1
ATOM 821 C C . GLU A 1 101 ? 4.324 -5.141 0.965 1 96.62 101 GLU A C 1
ATOM 823 O O . GLU A 1 101 ? 4.02 -4.414 1.914 1 96.62 101 GLU A O 1
ATOM 828 N N . GLU A 1 102 ? 5.484 -5.164 0.444 1 97.56 102 GLU A N 1
ATOM 829 C CA . GLU A 1 102 ? 6.531 -4.273 0.93 1 97.56 102 GLU A CA 1
ATOM 830 C C . GLU A 1 102 ? 6.168 -2.811 0.688 1 97.56 102 GLU A C 1
ATOM 832 O O . GLU A 1 102 ? 6.371 -1.963 1.56 1 97.56 102 GLU A O 1
ATOM 837 N N . ALA A 1 103 ? 5.664 -2.586 -0.432 1 97.44 103 ALA A N 1
ATOM 838 C CA . ALA A 1 103 ? 5.215 -1.234 -0.75 1 97.44 103 ALA A CA 1
ATOM 839 C C . ALA A 1 103 ? 4.129 -0.776 0.219 1 97.44 103 ALA A C 1
ATOM 841 O O . ALA A 1 103 ? 4.137 0.369 0.676 1 97.44 103 ALA A O 1
ATOM 842 N N . ASN A 1 104 ? 3.273 -1.664 0.538 1 97.31 104 ASN A N 1
ATOM 843 C CA . ASN A 1 104 ? 2.209 -1.36 1.486 1 97.31 104 ASN A CA 1
ATOM 844 C C . ASN A 1 104 ? 2.768 -0.978 2.854 1 97.31 104 ASN A C 1
ATOM 846 O O . ASN A 1 104 ? 2.287 -0.035 3.484 1 97.31 104 ASN A O 1
ATOM 850 N N . LEU A 1 105 ? 3.703 -1.706 3.189 1 97.62 105 LEU A N 1
ATOM 851 C CA . LEU A 1 105 ? 4.332 -1.42 4.473 1 97.62 105 LEU A CA 1
ATOM 852 C C . LEU A 1 105 ? 4.977 -0.038 4.465 1 97.62 105 LEU A C 1
ATOM 854 O O . LEU A 1 105 ? 4.816 0.732 5.414 1 97.62 105 LEU A O 1
ATOM 858 N N . GLN A 1 106 ? 5.652 0.266 3.436 1 97.94 106 GLN A N 1
ATOM 859 C CA . GLN A 1 106 ? 6.297 1.568 3.312 1 97.94 106 GLN A CA 1
ATOM 860 C C . GLN A 1 106 ? 5.27 2.695 3.307 1 97.94 106 GLN A C 1
ATOM 862 O O . GLN A 1 106 ? 5.457 3.719 3.969 1 97.94 106 GLN A O 1
ATOM 867 N N . LEU A 1 107 ? 4.242 2.459 2.613 1 98 107 LEU A N 1
ATOM 868 C CA . LEU A 1 107 ? 3.189 3.467 2.527 1 98 107 LEU A CA 1
ATOM 869 C C . LEU A 1 107 ? 2.521 3.674 3.883 1 98 107 LEU A C 1
ATOM 871 O O . LEU A 1 107 ? 2.203 4.805 4.258 1 98 107 LEU A O 1
ATOM 875 N N . THR A 1 108 ? 2.34 2.637 4.57 1 98 108 THR A N 1
ATOM 876 C CA . THR A 1 108 ? 1.754 2.727 5.902 1 98 108 THR A CA 1
ATOM 877 C C . THR A 1 108 ? 2.652 3.533 6.836 1 98 108 THR A C 1
ATOM 879 O O . THR A 1 108 ? 2.168 4.367 7.605 1 98 108 THR A O 1
ATOM 882 N N . ASP A 1 109 ? 3.889 3.363 6.766 1 97.75 109 ASP A N 1
ATOM 883 C CA . ASP A 1 109 ? 4.852 4.121 7.562 1 97.75 109 ASP A CA 1
ATOM 884 C C . ASP A 1 109 ? 4.809 5.605 7.207 1 97.75 109 ASP A C 1
ATOM 886 O O . ASP A 1 109 ? 4.824 6.461 8.094 1 97.75 109 ASP A O 1
ATOM 890 N N . LEU A 1 110 ? 4.777 5.836 5.934 1 97.75 110 LEU A N 1
ATOM 891 C CA . LEU A 1 110 ? 4.715 7.219 5.473 1 97.75 110 LEU A CA 1
ATOM 892 C C . LEU A 1 110 ? 3.441 7.898 5.961 1 97.75 110 LEU A C 1
ATOM 894 O O . LEU A 1 110 ? 3.469 9.062 6.355 1 97.75 110 LEU A O 1
ATOM 898 N N . LEU A 1 111 ? 2.43 7.195 5.961 1 97.75 111 LEU A N 1
ATOM 899 C CA . LEU A 1 111 ? 1.158 7.73 6.438 1 97.75 111 LEU A CA 1
ATOM 900 C C . LEU A 1 111 ? 1.239 8.094 7.914 1 97.75 111 LEU A C 1
ATOM 902 O O . LEU A 1 111 ? 0.754 9.148 8.328 1 97.75 111 LEU A O 1
ATOM 906 N N . ALA A 1 112 ? 1.796 7.223 8.609 1 96.88 112 ALA A N 1
ATOM 907 C CA . ALA A 1 112 ? 1.981 7.484 10.039 1 96.88 112 ALA A CA 1
ATOM 908 C C . ALA A 1 112 ? 2.82 8.742 10.258 1 96.88 112 ALA A C 1
ATOM 910 O O . ALA A 1 112 ? 2.518 9.547 11.141 1 96.88 112 ALA A O 1
ATOM 911 N N . GLU A 1 113 ? 3.846 8.922 9.531 1 96.06 113 GLU A N 1
ATOM 912 C CA . GLU A 1 113 ? 4.703 10.102 9.617 1 96.06 113 GLU A CA 1
ATOM 913 C C . GLU A 1 113 ? 3.914 11.375 9.32 1 96.06 113 GLU A C 1
ATOM 915 O O . GLU A 1 113 ? 4.086 12.391 10.008 1 96.06 113 GLU A O 1
ATOM 920 N N . LYS A 1 114 ? 3.115 11.258 8.305 1 95.12 114 LYS A N 1
ATOM 921 C CA . LYS A 1 114 ? 2.289 12.414 7.949 1 95.12 114 LYS A CA 1
ATOM 922 C C . LYS A 1 114 ? 1.323 12.758 9.078 1 95.12 114 LYS A C 1
ATOM 924 O O . LYS A 1 114 ? 1.105 13.938 9.367 1 95.12 114 LYS A O 1
ATOM 929 N N . ASP A 1 115 ? 0.767 11.789 9.656 1 93.75 115 ASP A N 1
ATOM 930 C CA . ASP A 1 115 ? -0.13 12.016 10.781 1 93.75 115 ASP A CA 1
ATOM 931 C C . ASP A 1 115 ? 0.593 12.727 11.922 1 93.75 115 ASP A C 1
ATOM 933 O O . ASP A 1 115 ? 0.054 13.664 12.516 1 93.75 115 ASP A O 1
ATOM 937 N N . GLU A 1 116 ? 1.763 12.32 12.195 1 93.06 116 GLU A N 1
ATOM 938 C CA . GLU A 1 116 ? 2.559 12.969 13.234 1 93.06 116 GLU A CA 1
ATOM 939 C C . GLU A 1 116 ? 2.879 14.414 12.867 1 93.06 116 GLU A C 1
ATOM 941 O O . GLU A 1 116 ? 2.871 15.297 13.727 1 93.06 116 GLU A O 1
ATOM 946 N N . THR A 1 117 ? 3.18 14.594 11.625 1 92.31 117 THR A N 1
ATOM 947 C CA . THR A 1 117 ? 3.453 15.945 11.148 1 92.31 117 THR A CA 1
ATOM 948 C C . THR A 1 117 ? 2.236 16.844 11.336 1 92.31 117 THR A C 1
ATOM 950 O O . THR A 1 117 ? 2.363 17.969 11.797 1 92.31 117 THR A O 1
ATOM 953 N N . ILE A 1 118 ? 1.116 16.391 10.93 1 92.12 118 ILE A N 1
ATOM 954 C CA . ILE A 1 118 ? -0.126 17.141 11.07 1 92.12 118 ILE A CA 1
ATOM 955 C C . ILE A 1 118 ? -0.37 17.453 12.547 1 92.12 118 ILE A C 1
ATOM 957 O O . ILE A 1 118 ? -0.663 18.609 12.891 1 92.12 118 ILE A O 1
ATOM 961 N N . LYS A 1 119 ? -0.215 16.484 13.344 1 90.25 119 LYS A N 1
ATOM 962 C CA . LYS A 1 119 ? -0.39 16.688 14.781 1 90.25 119 LYS A CA 1
ATOM 963 C C . LYS A 1 119 ? 0.597 17.719 15.32 1 90.25 119 LYS A C 1
ATOM 965 O O . LYS A 1 119 ? 0.221 18.594 16.094 1 90.25 119 LYS A O 1
ATOM 970 N N . GLY A 1 120 ? 1.827 17.562 14.922 1 89.12 120 GLY A N 1
ATOM 971 C CA . GLY A 1 120 ? 2.846 18.516 15.344 1 89.12 120 GLY A CA 1
ATOM 972 C C . GLY A 1 120 ? 2.545 19.938 14.906 1 89.12 120 GLY A C 1
ATOM 973 O O . GLY A 1 120 ? 2.686 20.875 15.688 1 89.12 120 GLY A O 1
ATOM 974 N N . LEU A 1 121 ? 2.16 20.078 13.727 1 91.94 121 LEU A N 1
ATOM 975 C CA . LEU A 1 121 ? 1.817 21.375 13.188 1 91.94 121 LEU A CA 1
ATOM 976 C C . LEU A 1 121 ? 0.624 21.984 13.922 1 91.94 121 LEU A C 1
ATOM 978 O O . LEU A 1 121 ? 0.633 23.156 14.273 1 91.94 121 LEU A O 1
ATOM 982 N N . ALA A 1 122 ? -0.355 21.172 14.133 1 91 122 ALA A N 1
ATOM 983 C CA . ALA A 1 122 ? -1.54 21.625 14.852 1 91 122 ALA A CA 1
ATOM 984 C C . ALA A 1 122 ? -1.186 22.078 16.266 1 91 122 ALA A C 1
ATOM 986 O O . ALA A 1 122 ? -1.621 23.141 16.703 1 91 122 ALA A O 1
ATOM 987 N N . MET A 1 123 ? -0.367 21.328 16.953 1 89.56 123 MET A N 1
ATOM 988 C CA . MET A 1 123 ? 0.041 21.656 18.312 1 89.56 123 MET A CA 1
ATOM 989 C C . MET A 1 123 ? 0.851 22.953 18.344 1 89.56 123 MET A C 1
ATOM 991 O O . MET A 1 123 ? 0.589 23.828 19.172 1 89.56 123 MET A O 1
ATOM 995 N N . THR A 1 124 ? 1.805 23.031 17.453 1 88.44 124 THR A N 1
ATOM 996 C CA . THR A 1 124 ? 2.639 24.219 17.375 1 88.44 124 THR A CA 1
ATOM 997 C C . THR A 1 124 ? 1.791 25.453 17.094 1 88.44 124 THR A C 1
ATOM 999 O O . THR A 1 124 ? 1.962 26.5 17.719 1 88.44 124 THR A O 1
ATOM 1002 N N . THR A 1 125 ? 0.874 25.328 16.156 1 91.75 125 THR A N 1
ATOM 1003 C CA . THR A 1 125 ? -0.014 26.422 15.789 1 91.75 125 THR A CA 1
ATOM 1004 C C . THR A 1 125 ? -0.919 26.812 16.953 1 91.75 125 THR A C 1
ATOM 1006 O O . THR A 1 125 ? -1.074 27.984 17.266 1 91.75 125 THR A O 1
ATOM 1009 N N . GLY A 1 126 ? -1.454 25.844 17.594 1 91.19 126 GLY A N 1
ATOM 1010 C CA . GLY A 1 126 ? -2.299 26.094 18.75 1 91.19 126 GLY A CA 1
ATOM 1011 C C . GLY A 1 126 ? -1.573 26.812 19.875 1 91.19 126 GLY A C 1
ATOM 1012 O O . GLY A 1 126 ? -2.098 27.766 20.453 1 91.19 126 GLY A O 1
ATOM 1013 N N . ASN A 1 127 ? -0.431 26.375 20.156 1 89.56 127 ASN A N 1
ATOM 1014 C CA . ASN A 1 127 ? 0.39 27.016 21.172 1 89.56 127 ASN A CA 1
ATOM 1015 C C . ASN A 1 127 ? 0.689 28.469 20.812 1 89.56 127 ASN A C 1
ATOM 1017 O O . ASN A 1 127 ? 0.639 29.344 21.688 1 89.56 127 ASN A O 1
ATOM 1021 N N . TYR A 1 128 ? 1.006 28.688 19.594 1 92.75 128 TYR A N 1
ATOM 1022 C CA . TYR A 1 128 ? 1.238 30.047 19.094 1 92.75 128 TYR A CA 1
ATOM 1023 C C . TYR A 1 128 ? 0.002 30.922 19.297 1 92.75 128 TYR A C 1
ATOM 1025 O O . TYR A 1 128 ? 0.095 32.031 19.812 1 92.75 128 TYR A O 1
ATOM 1033 N N . ILE A 1 129 ? -1.111 30.406 18.953 1 93.19 129 ILE A N 1
ATOM 1034 C CA . ILE A 1 129 ? -2.355 31.156 19.094 1 93.19 129 ILE A CA 1
ATOM 1035 C C . ILE A 1 129 ? -2.623 31.453 20.562 1 93.19 129 ILE A C 1
ATOM 1037 O O . ILE A 1 129 ? -3.053 32.562 20.906 1 93.19 129 ILE A O 1
ATOM 1041 N N . GLY A 1 130 ? -2.324 30.469 21.391 1 90.88 130 GLY A N 1
ATOM 1042 C CA . GLY A 1 130 ? -2.455 30.688 22.828 1 90.88 130 GLY A CA 1
ATOM 1043 C C . GLY A 1 130 ? -1.585 31.828 23.328 1 90.88 130 GLY A C 1
ATOM 1044 O O . GLY A 1 130 ? -2.033 32.656 24.141 1 90.88 130 GLY A O 1
ATOM 1045 N N . ALA A 1 131 ? -0.417 31.875 22.859 1 91.5 131 ALA A N 1
ATOM 1046 C CA . ALA A 1 131 ? 0.498 32.938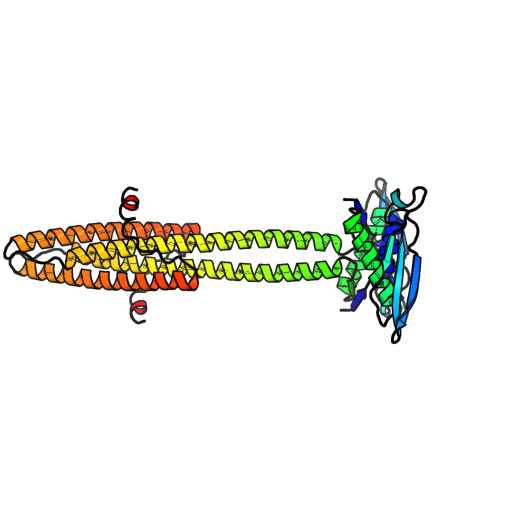 23.234 1 91.5 131 ALA A CA 1
ATOM 1047 C C . ALA A 1 131 ? -0.024 34.312 22.766 1 91.5 131 ALA A C 1
ATOM 1049 O O . ALA A 1 131 ? 0.053 35.281 23.5 1 91.5 131 ALA A O 1
ATOM 1050 N N . VAL A 1 132 ? -0.557 34.344 21.562 1 93.25 132 VAL A N 1
ATOM 1051 C CA . VAL A 1 132 ? -1.122 35.562 21.016 1 93.25 132 VAL A CA 1
ATOM 1052 C C . VAL A 1 132 ? -2.283 36.031 21.891 1 93.25 132 VAL A C 1
ATOM 1054 O O . VAL A 1 132 ? -2.355 37.219 22.266 1 93.25 132 VAL A O 1
ATOM 1057 N N . LEU A 1 133 ? -3.096 35.125 22.312 1 93.25 133 LEU A N 1
ATOM 1058 C CA . LEU A 1 133 ? -4.25 35.469 23.141 1 93.25 133 LEU A CA 1
ATOM 1059 C C . LEU A 1 133 ? -3.814 35.969 24.5 1 93.25 133 LEU A C 1
ATOM 1061 O O . LEU A 1 133 ? -4.375 36.969 25 1 93.25 133 LEU A O 1
ATOM 1065 N N . SER A 1 134 ? -2.793 35.375 25 1 91.94 134 SER A N 1
ATOM 1066 C CA . SER A 1 134 ? -2.26 35.844 26.281 1 91.94 134 SER A CA 1
ATOM 1067 C C . SER A 1 134 ? -1.734 37.25 26.203 1 91.94 134 SER A C 1
ATOM 1069 O O . SER A 1 134 ? -1.989 38.062 27.094 1 91.94 134 SER A O 1
ATOM 1071 N N . ILE A 1 135 ? -1.095 37.531 25.125 1 90.12 135 ILE A N 1
ATOM 1072 C CA . ILE A 1 135 ? -0.542 38.875 24.922 1 90.12 135 ILE A CA 1
ATOM 1073 C C . ILE A 1 135 ? -1.675 39.875 24.688 1 90.12 135 ILE A C 1
ATOM 1075 O O . ILE A 1 135 ? -1.644 40.969 25.203 1 90.12 135 ILE A O 1
ATOM 1079 N N . CYS A 1 136 ? -2.668 39.469 23.969 1 89.19 136 CYS A N 1
ATOM 1080 C CA . CYS A 1 136 ? -3.844 40.312 23.75 1 89.19 136 CYS A CA 1
ATOM 1081 C C . CYS A 1 136 ? -4.527 40.625 25.078 1 89.19 136 CYS A C 1
ATOM 1083 O O . CYS A 1 136 ? -4.875 41.781 25.328 1 89.19 136 CYS A O 1
ATOM 1085 N N . ASP A 1 137 ? -4.656 39.688 25.938 1 89.5 137 ASP A N 1
ATOM 1086 C CA . ASP A 1 137 ? -5.27 39.875 27.25 1 89.5 137 ASP A CA 1
ATOM 1087 C C . ASP A 1 137 ? -4.457 40.875 28.094 1 89.5 137 ASP A C 1
ATOM 1089 O O . ASP A 1 137 ? -5.023 41.75 28.734 1 89.5 137 ASP A O 1
ATOM 1093 N N . ARG A 1 138 ? -3.207 40.75 27.969 1 87 138 ARG A N 1
ATOM 1094 C CA . ARG A 1 138 ? -2.324 41.656 28.719 1 87 138 ARG A CA 1
ATOM 1095 C C . ARG A 1 138 ? -2.465 43.094 28.219 1 87 138 ARG A C 1
ATOM 1097 O O . ARG A 1 138 ? -2.572 44.031 29.016 1 87 138 ARG A O 1
ATOM 1104 N N . ILE A 1 139 ? -2.551 43.25 26.969 1 85.31 139 ILE A N 1
ATOM 1105 C CA . ILE A 1 139 ? -2.682 44.594 26.391 1 85.31 139 ILE A CA 1
ATOM 1106 C C . ILE A 1 139 ? -4.055 45.156 26.734 1 85.31 139 ILE A C 1
ATOM 1108 O O . ILE A 1 139 ? -4.172 46.344 27.078 1 85.31 139 ILE A O 1
ATOM 1112 N N . SER A 1 140 ? -5.043 44.312 26.703 1 85.44 140 SER A N 1
ATOM 1113 C CA . SER A 1 140 ? -6.395 44.75 27.031 1 85.44 140 SER A CA 1
ATOM 1114 C C . SER A 1 140 ? -6.492 45.219 28.484 1 85.44 140 SER A C 1
ATOM 1116 O O . SER A 1 140 ? -7.184 46.188 28.797 1 85.44 140 SER A O 1
ATOM 1118 N N . SER A 1 141 ? -5.82 44.594 29.312 1 84.31 141 SER A N 1
ATOM 1119 C CA . SER A 1 141 ? -5.832 44.938 30.719 1 84.31 141 SER A CA 1
ATOM 1120 C C . SER A 1 141 ? -5.148 46.25 30.984 1 84.31 141 SER A C 1
ATOM 1122 O O . SER A 1 141 ? -5.52 47 31.906 1 84.31 141 SER A O 1
ATOM 1124 N N . LEU A 1 142 ? -4.203 46.625 30.094 1 77 142 LEU A N 1
ATOM 1125 C CA . LEU A 1 142 ? -3.504 47.906 30.203 1 77 142 LEU A CA 1
ATOM 1126 C C . LEU A 1 142 ? -4.391 49.031 29.734 1 77 142 LEU A C 1
ATOM 1128 O O . LEU A 1 142 ? -4.293 50.156 30.234 1 77 142 LEU A O 1
ATOM 1132 N N . ALA A 1 143 ? -5.27 48.812 28.812 1 69.62 143 ALA A N 1
ATOM 1133 C CA . ALA A 1 143 ? -6.137 49.812 28.234 1 69.62 143 ALA A CA 1
ATOM 1134 C C . ALA A 1 143 ? -7.312 50.125 29.156 1 69.62 143 ALA A C 1
ATOM 1136 O O . ALA A 1 143 ? -7.793 51.25 29.203 1 69.62 143 ALA A O 1
ATOM 1137 N N . VAL A 1 144 ? -7.992 49.156 29.828 1 62.84 144 VAL A N 1
ATOM 1138 C CA . VAL A 1 144 ? -9.172 49.312 30.672 1 62.84 144 VAL A CA 1
ATOM 1139 C C . VAL A 1 144 ? -8.766 49.969 32 1 62.84 144 VAL A C 1
ATOM 1141 O O . VAL A 1 144 ? -9.594 50.562 32.688 1 62.84 144 VAL A O 1
ATOM 1144 N N . SER A 1 145 ? -7.555 50.125 32.344 1 55.25 145 SER A N 1
ATOM 1145 C CA . SER A 1 145 ? -7.301 50.531 33.719 1 55.25 145 SER A CA 1
ATOM 1146 C C . SER A 1 145 ? -8.07 51.812 34.062 1 55.25 145 SER A C 1
ATOM 1148 O O . SER A 1 145 ? -8.258 52.688 33.219 1 55.25 145 SER A O 1
ATOM 1150 N N . GLU A 1 146 ? -8.609 51.844 35.281 1 57.12 146 GLU A N 1
ATOM 1151 C CA . GLU A 1 146 ? -9.531 52.656 36.094 1 57.12 146 GLU A CA 1
ATOM 1152 C C . GLU A 1 146 ? -9.18 54.125 36.062 1 57.12 146 GLU A C 1
ATOM 1154 O O . GLU A 1 146 ? -8.328 54.531 35.25 1 57.12 146 GLU A O 1
ATOM 1159 N N . SER A 1 147 ? -8.773 54.594 37.344 1 57.12 147 SER A N 1
ATOM 1160 C CA . SER A 1 147 ? -8.734 55.938 37.906 1 57.12 147 SER A CA 1
ATOM 1161 C C . SER A 1 147 ? -7.582 56.75 37.312 1 57.12 147 SER A C 1
ATOM 1163 O O . SER A 1 147 ? -6.426 56.562 37.688 1 57.12 147 SER A O 1
ATOM 1165 N N . LEU A 1 148 ? -7.789 57.031 35.938 1 60.5 148 LEU A N 1
ATOM 1166 C CA . LEU A 1 148 ? -6.75 57.906 35.438 1 60.5 148 LEU A CA 1
ATOM 1167 C C . LEU A 1 148 ? -6.617 59.156 36.25 1 60.5 148 LEU A C 1
ATOM 1169 O O . LEU A 1 148 ? -7.617 59.812 36.594 1 60.5 148 LEU A O 1
ATOM 1173 N N . PRO A 1 149 ? -5.461 59.25 36.812 1 66.56 149 PRO A N 1
ATOM 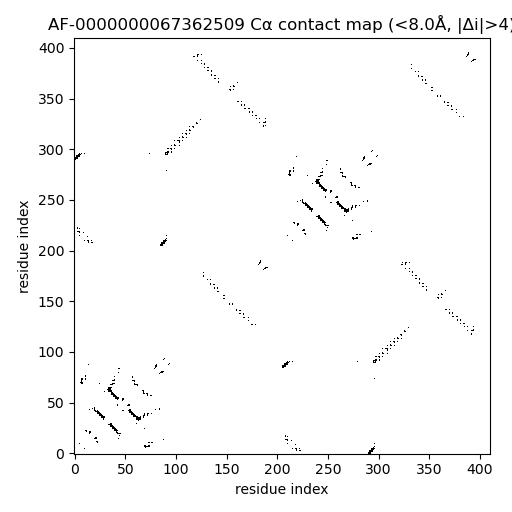1174 C CA . PRO A 1 149 ? -5.301 60.5 37.562 1 66.56 149 PRO A CA 1
ATOM 1175 C C . PRO A 1 149 ? -5.66 61.719 36.719 1 66.56 149 PRO A C 1
ATOM 1177 O O . PRO A 1 149 ? -5.754 61.656 35.5 1 66.56 149 PRO A O 1
ATOM 1180 N N . THR A 1 150 ? -6.156 62.625 37.438 1 67.62 150 THR A N 1
ATOM 1181 C CA . THR A 1 150 ? -6.402 63.938 36.844 1 67.62 150 THR A CA 1
ATOM 1182 C C . THR A 1 150 ? -5.129 64.75 36.812 1 67.62 150 THR A C 1
ATOM 1184 O O . THR A 1 150 ? -4.199 64.5 37.594 1 67.62 150 THR A O 1
ATOM 1187 N N . GLY A 1 151 ? -4.844 65.562 35.812 1 70.19 151 GLY A N 1
ATOM 1188 C CA . GLY A 1 151 ? -3.729 66.5 35.781 1 70.19 151 GLY A CA 1
ATOM 1189 C C . GLY A 1 151 ? -2.516 65.938 35.062 1 70.19 151 GLY A C 1
ATOM 1190 O O . GLY A 1 151 ? -2.65 65.125 34.156 1 70.19 151 GLY A O 1
ATOM 1191 N N . PRO A 1 152 ? -1.384 66.312 35.406 1 72.69 152 PRO A N 1
ATOM 1192 C CA . PRO A 1 152 ? -0.123 65.938 34.781 1 72.69 152 PRO A CA 1
ATOM 1193 C C . PRO A 1 152 ? 0.209 64.5 34.938 1 72.69 152 PRO A C 1
ATOM 1195 O O . PRO A 1 152 ? 0.9 63.906 34.094 1 72.69 152 PRO A O 1
ATOM 1198 N N . ALA A 1 153 ? -0.333 63.938 35.969 1 79.06 153 ALA A N 1
ATOM 1199 C CA . ALA A 1 153 ? -0.062 62.531 36.281 1 79.06 153 ALA A CA 1
ATOM 1200 C C . ALA A 1 153 ? -0.721 61.594 35.25 1 79.06 153 ALA A C 1
ATOM 1202 O O . ALA A 1 153 ? -0.277 60.469 35.031 1 79.06 153 ALA A O 1
ATOM 1203 N N . LEU A 1 154 ? -1.644 62.219 34.625 1 80.12 154 LEU A N 1
ATOM 1204 C CA . LEU A 1 154 ? -2.377 61.438 33.625 1 80.12 154 LEU A CA 1
ATOM 1205 C C . LEU A 1 154 ? -1.501 61.156 32.406 1 80.12 154 LEU A C 1
ATOM 1207 O O . LEU A 1 154 ? -1.468 60.031 31.906 1 80.12 154 LEU A O 1
ATOM 1211 N N . ALA A 1 155 ? -0.731 62.125 32.062 1 76.44 155 ALA A N 1
ATOM 1212 C CA . ALA A 1 155 ? 0.137 61.969 30.891 1 76.44 155 ALA A CA 1
ATOM 1213 C C . ALA A 1 155 ? 1.228 60.938 31.141 1 76.44 155 ALA A C 1
ATOM 1215 O O . ALA A 1 155 ? 1.565 60.156 30.25 1 76.44 155 ALA A O 1
ATOM 1216 N N . VAL A 1 156 ? 1.646 60.938 32.344 1 79.44 156 VAL A N 1
ATOM 1217 C CA . VAL A 1 156 ? 2.721 60 32.719 1 79.44 156 VAL A CA 1
ATOM 1218 C C . VAL A 1 156 ? 2.203 58.562 32.688 1 79.44 156 VAL A C 1
ATOM 1220 O O . VAL A 1 156 ? 2.867 57.656 32.188 1 79.44 156 VAL A O 1
ATOM 1223 N N . GLU A 1 157 ? 1.026 58.406 33.156 1 82.62 157 GLU A N 1
ATOM 1224 C CA . GLU A 1 157 ? 0.434 57.062 33.188 1 82.62 157 GLU A CA 1
ATOM 1225 C C . GLU A 1 157 ? 0.111 56.531 31.812 1 82.62 157 GLU A C 1
ATOM 1227 O O . GLU A 1 157 ? 0.35 55.375 31.5 1 82.62 157 GLU A O 1
ATOM 1232 N N . LEU A 1 158 ? -0.341 57.375 31.062 1 80.69 158 LEU A N 1
ATOM 1233 C CA . LEU A 1 158 ? -0.669 57 29.688 1 80.69 158 LEU A CA 1
ATOM 1234 C C . LEU A 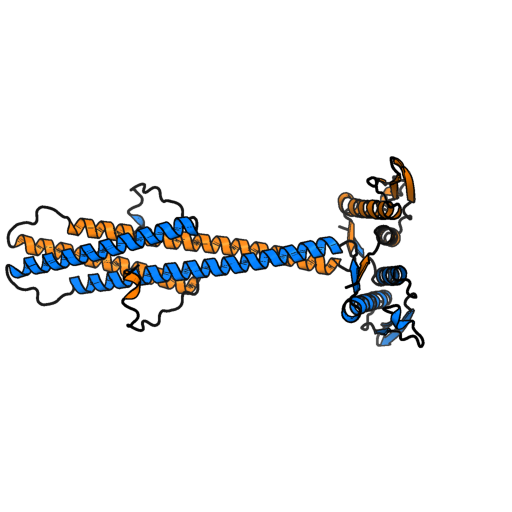1 158 ? 0.591 56.656 28.906 1 80.69 158 LEU A C 1
ATOM 1236 O O . LEU A 1 158 ? 0.597 55.688 28.141 1 80.69 158 LEU A O 1
ATOM 1240 N N . ALA A 1 159 ? 1.592 57.406 29.188 1 79.56 159 ALA A N 1
ATOM 1241 C CA . ALA A 1 159 ? 2.871 57.125 28.547 1 79.56 159 ALA A CA 1
ATOM 1242 C C . ALA A 1 159 ? 3.414 55.781 28.969 1 79.56 159 ALA A C 1
ATOM 1244 O O . ALA A 1 159 ? 3.963 55.031 28.141 1 79.56 159 ALA A O 1
ATOM 1245 N N . ARG A 1 160 ? 3.266 55.5 30.188 1 84.25 160 ARG A N 1
ATOM 1246 C CA . ARG A 1 160 ? 3.705 54.188 30.703 1 84.25 160 ARG A CA 1
ATOM 1247 C C . ARG A 1 160 ? 2.941 53.062 30.047 1 84.25 160 ARG A C 1
ATOM 1249 O O . ARG A 1 160 ? 3.535 52.031 29.672 1 84.25 160 ARG A O 1
ATOM 1256 N N . LYS A 1 161 ? 1.67 53.219 29.906 1 82.94 161 LYS A N 1
ATOM 1257 C CA . LYS A 1 161 ? 0.826 52.188 29.297 1 82.94 161 LYS A CA 1
ATOM 1258 C C . LYS A 1 161 ? 1.216 51.969 27.828 1 82.94 161 LYS A C 1
ATOM 1260 O O . LYS A 1 161 ? 1.29 50.812 27.375 1 82.94 161 LYS A O 1
ATOM 1265 N N . ILE A 1 162 ? 1.499 53 27.188 1 81.62 162 ILE A N 1
ATOM 1266 C CA . ILE A 1 162 ? 1.882 52.906 25.781 1 81.62 162 ILE A CA 1
ATOM 1267 C C . ILE A 1 162 ? 3.209 52.156 25.656 1 81.62 162 ILE A C 1
ATOM 1269 O O . ILE A 1 162 ? 3.385 51.344 24.766 1 81.62 162 ILE A O 1
ATOM 1273 N N . SER A 1 163 ? 4.07 52.438 26.594 1 84.06 163 SER A N 1
ATOM 1274 C CA . SER A 1 163 ? 5.367 51.781 26.594 1 84.06 163 SER A CA 1
ATOM 1275 C C . SER A 1 163 ? 5.215 50.281 26.828 1 84.06 163 SER A C 1
ATOM 1277 O O . SER A 1 163 ? 5.883 49.469 26.172 1 84.06 163 SER A O 1
ATOM 1279 N N . GLU A 1 164 ? 4.336 49.906 27.656 1 86.75 164 GLU A N 1
ATOM 1280 C CA . GLU A 1 164 ? 4.09 48.5 27.953 1 86.75 164 GLU A CA 1
ATOM 1281 C C . GLU A 1 164 ? 3.451 47.781 26.766 1 86.75 164 GLU A C 1
ATOM 1283 O O . GLU A 1 164 ? 3.791 46.625 26.469 1 86.75 164 GLU A O 1
ATOM 1288 N N . VAL A 1 165 ? 2.596 48.438 26.156 1 85.94 165 VAL A N 1
ATOM 1289 C CA . VAL A 1 165 ? 1.959 47.906 24.953 1 85.94 165 VAL A CA 1
ATOM 1290 C C . VAL A 1 165 ? 3.008 47.688 23.875 1 85.94 165 VAL A C 1
ATOM 1292 O O . VAL A 1 165 ? 3.008 46.625 23.203 1 85.94 165 VAL A O 1
ATOM 1295 N N . GLU A 1 166 ? 3.893 48.562 23.75 1 85.94 166 GLU A N 1
ATOM 1296 C CA . GLU A 1 166 ? 4.957 48.469 22.75 1 85.94 166 GLU A CA 1
ATOM 1297 C C . GLU A 1 166 ? 5.832 47.25 23.016 1 85.94 166 GLU A C 1
ATOM 1299 O O . GLU A 1 166 ? 6.195 46.531 22.078 1 85.94 166 GLU A O 1
ATOM 1304 N N . ARG A 1 167 ? 6.109 47.031 24.234 1 89 167 ARG A N 1
ATOM 1305 C CA . ARG A 1 167 ? 6.926 45.875 24.594 1 89 167 ARG A CA 1
ATOM 1306 C C . ARG A 1 167 ? 6.203 44.562 24.281 1 89 167 ARG A C 1
ATOM 1308 O O . ARG A 1 167 ? 6.812 43.625 23.766 1 89 167 ARG A O 1
ATOM 1315 N N . ALA A 1 168 ? 4.941 44.531 24.594 1 89.56 168 ALA A N 1
ATOM 1316 C CA . ALA A 1 168 ? 4.137 43.344 24.344 1 89.56 168 ALA A CA 1
ATOM 1317 C C . ALA A 1 168 ? 4.035 43.062 22.844 1 89.56 168 ALA A C 1
ATOM 1319 O O . ALA A 1 168 ? 4.156 41.906 22.406 1 89.56 168 ALA A O 1
ATOM 1320 N N . VAL A 1 169 ? 3.834 44.062 22.125 1 89.12 169 VAL A N 1
ATOM 1321 C CA . VAL A 1 169 ? 3.697 43.938 20.688 1 89.12 169 VAL A CA 1
ATOM 1322 C C . VAL A 1 169 ? 5.027 43.5 20.078 1 89.12 169 VAL A C 1
ATOM 1324 O O . VAL A 1 169 ? 5.051 42.719 19.141 1 89.12 169 VAL A O 1
ATOM 1327 N N . ALA A 1 170 ? 6.074 44.062 20.562 1 90.81 170 ALA A N 1
ATOM 1328 C CA . ALA A 1 170 ? 7.395 43.656 20.094 1 90.81 170 ALA A CA 1
ATOM 1329 C C . ALA A 1 170 ? 7.621 42.156 20.328 1 90.81 170 ALA A C 1
ATOM 1331 O O . ALA A 1 170 ? 8.164 41.469 19.469 1 90.81 170 ALA A O 1
ATOM 1332 N N . ARG A 1 171 ? 7.254 41.719 21.453 1 91.44 171 ARG A N 1
ATOM 1333 C CA . ARG A 1 171 ? 7.363 40.281 21.766 1 91.44 171 ARG A CA 1
ATOM 1334 C C . ARG A 1 171 ? 6.508 39.438 20.828 1 91.44 171 ARG A C 1
ATOM 1336 O O . ARG A 1 171 ? 6.953 38.406 20.344 1 91.44 171 ARG A O 1
ATOM 1343 N N . LEU A 1 172 ? 5.336 39.906 20.656 1 92.38 172 LEU A N 1
ATOM 1344 C CA . LEU A 1 172 ? 4.422 39.219 19.75 1 92.38 172 LEU A CA 1
ATOM 1345 C C . LEU A 1 172 ? 4.992 39.156 18.344 1 92.38 172 LEU A C 1
ATOM 1347 O O . LEU A 1 172 ? 4.91 38.125 17.672 1 92.38 172 LEU A O 1
ATOM 1351 N N . SER A 1 173 ? 5.516 40.25 17.891 1 92.75 173 SER A N 1
ATOM 1352 C CA . SER A 1 173 ? 6.137 40.281 16.578 1 92.75 173 SER A CA 1
ATOM 1353 C C . SER A 1 173 ? 7.285 39.281 16.469 1 92.75 173 SER A C 1
ATOM 1355 O O . SER A 1 173 ? 7.398 38.562 15.469 1 92.75 173 SER A O 1
ATOM 1357 N N . LYS A 1 174 ? 8.062 39.281 17.422 1 93.38 174 LYS A N 1
ATOM 1358 C CA . LYS A 1 174 ? 9.18 38.344 17.406 1 93.38 174 LYS A CA 1
ATOM 1359 C C . LYS A 1 174 ? 8.688 36.906 17.375 1 93.38 174 LYS A C 1
ATOM 1361 O O . LYS A 1 174 ? 9.172 36.094 16.578 1 93.38 174 LYS A O 1
ATOM 1366 N N . LEU A 1 175 ? 7.742 36.531 18.234 1 92.62 175 LEU A N 1
ATOM 1367 C CA . LEU A 1 175 ? 7.152 35.188 18.266 1 92.62 175 LEU A CA 1
ATOM 1368 C C . LEU A 1 175 ? 6.574 34.812 16.906 1 92.62 175 LEU A C 1
ATOM 1370 O O . LEU A 1 175 ? 6.699 33.688 16.469 1 92.62 175 LEU A O 1
ATOM 1374 N N . SER A 1 176 ? 5.945 35.75 16.297 1 93.75 176 SER A N 1
ATOM 1375 C CA . SER A 1 176 ? 5.312 35.531 15 1 93.75 176 SER A CA 1
ATOM 1376 C C . SER A 1 176 ? 6.352 35.312 13.906 1 93.75 176 SER A C 1
ATOM 1378 O O . SER A 1 176 ? 6.172 34.438 13.055 1 93.75 176 SER A O 1
ATOM 1380 N N . HIS A 1 177 ? 7.418 36.062 13.953 1 92.69 177 HIS A N 1
ATOM 1381 C CA . HIS A 1 177 ? 8.492 35.875 12.984 1 92.69 177 HIS A CA 1
ATOM 1382 C C . HIS A 1 177 ? 9.117 34.469 13.156 1 92.69 177 HIS A C 1
ATOM 1384 O O . HIS A 1 177 ? 9.367 33.781 12.172 1 92.69 177 HIS A O 1
ATOM 1390 N N . ASP A 1 178 ? 9.312 34.094 14.375 1 91.56 178 ASP A N 1
ATOM 1391 C CA . ASP A 1 178 ? 9.867 32.781 14.656 1 91.56 178 ASP A CA 1
ATOM 1392 C C . ASP A 1 178 ? 8.938 31.688 14.164 1 91.56 178 ASP A C 1
ATOM 1394 O O . ASP A 1 178 ? 9.391 30.703 13.562 1 91.56 178 ASP A O 1
ATOM 1398 N N . ALA A 1 179 ? 7.672 31.812 14.461 1 90.94 179 ALA A N 1
ATOM 1399 C CA . ALA A 1 179 ? 6.684 30.844 14.023 1 90.94 179 ALA A CA 1
ATOM 1400 C C . ALA A 1 179 ? 6.641 30.734 12.5 1 90.94 179 ALA A C 1
ATOM 1402 O O . ALA A 1 179 ? 6.543 29.641 11.945 1 90.94 179 ALA A O 1
ATOM 1403 N N . LEU A 1 180 ? 6.754 31.859 11.867 1 91.12 180 LEU A N 1
ATOM 1404 C CA . LEU A 1 180 ? 6.738 31.891 10.406 1 91.12 180 LEU A CA 1
ATOM 1405 C C . LEU A 1 180 ? 7.965 31.188 9.836 1 91.12 180 LEU A C 1
ATOM 1407 O O . LEU A 1 180 ? 7.863 30.438 8.859 1 91.12 180 LEU A O 1
ATOM 1411 N N . GLN A 1 181 ? 9.023 31.453 10.398 1 90.19 181 GLN A N 1
ATOM 1412 C CA . GLN A 1 181 ? 10.25 30.797 9.961 1 90.19 181 GLN A CA 1
ATOM 1413 C C . GLN A 1 181 ? 10.148 29.281 10.125 1 90.19 181 GLN A C 1
ATOM 1415 O O . GLN A 1 181 ? 10.57 28.531 9.25 1 90.19 181 GLN A O 1
ATOM 1420 N N . LEU A 1 182 ? 9.617 28.875 11.242 1 87.31 182 LEU A N 1
ATOM 1421 C CA . LEU A 1 182 ? 9.422 27.453 11.484 1 87.31 182 LEU A CA 1
ATOM 1422 C C . LEU A 1 182 ? 8.508 26.844 10.43 1 87.31 182 LEU A C 1
ATOM 1424 O O . LEU A 1 182 ? 8.781 25.75 9.922 1 87.31 182 LEU A O 1
ATOM 1428 N N . LEU A 1 183 ? 7.445 27.516 10.102 1 89 183 LEU A N 1
ATOM 1429 C CA . LEU A 1 183 ? 6.504 27.047 9.094 1 89 183 LEU A CA 1
ATOM 1430 C C . LEU A 1 183 ? 7.188 26.906 7.734 1 89 183 LEU A C 1
ATOM 1432 O O . LEU A 1 183 ? 6.941 25.953 7 1 89 183 LEU A O 1
ATOM 1436 N N . ARG A 1 184 ? 8.062 27.828 7.426 1 85.69 184 ARG A N 1
ATOM 1437 C CA . ARG A 1 184 ? 8.75 27.844 6.141 1 85.69 184 ARG A CA 1
ATOM 1438 C C . ARG A 1 184 ? 9.75 26.688 6.051 1 85.69 184 ARG A C 1
ATOM 1440 O O . ARG A 1 184 ? 9.781 25.969 5.051 1 85.69 184 ARG A O 1
ATOM 1447 N N . VAL A 1 185 ? 10.445 26.484 7.066 1 84.25 185 VAL A N 1
ATOM 1448 C CA . VAL A 1 185 ? 11.516 25.5 7.059 1 84.25 185 VAL A CA 1
ATOM 1449 C C . VAL A 1 185 ? 10.93 24.094 7.199 1 84.25 185 VAL A C 1
ATOM 1451 O O . VAL A 1 185 ? 11.32 23.172 6.48 1 84.25 185 VAL A O 1
ATOM 1454 N N . ALA A 1 186 ? 10.008 24 8.062 1 80.12 186 ALA A N 1
ATOM 1455 C CA . ALA A 1 186 ? 9.539 22.672 8.414 1 80.12 186 ALA A CA 1
ATOM 1456 C C . ALA A 1 186 ? 8.406 22.219 7.492 1 80.12 186 ALA A C 1
ATOM 1458 O O . ALA A 1 186 ? 8.242 21.031 7.227 1 80.12 186 ALA A O 1
ATOM 1459 N N . PHE A 1 187 ? 7.68 23.266 6.898 1 77.62 187 PHE A N 1
ATOM 1460 C CA . PHE A 1 187 ? 6.457 22.828 6.23 1 77.62 187 PHE A CA 1
ATOM 1461 C C . PHE A 1 187 ? 6.355 23.453 4.84 1 77.62 187 PHE A C 1
ATOM 1463 O O . PHE A 1 187 ? 5.32 23.344 4.184 1 77.62 187 PHE A O 1
ATOM 1470 N N . GLY A 1 188 ? 7.379 24.188 4.426 1 73 188 GLY A N 1
ATOM 1471 C CA . GLY A 1 188 ? 7.477 24.703 3.072 1 73 188 GLY A CA 1
ATOM 1472 C C . GLY A 1 188 ? 6.539 25.875 2.809 1 73 188 GLY A C 1
ATOM 1473 O O . GLY A 1 188 ? 6.051 26.047 1.689 1 73 188 GLY A O 1
ATOM 1474 N N . TYR A 1 189 ? 6.141 26.531 3.818 1 77 189 TYR A N 1
ATOM 1475 C CA . TYR A 1 189 ? 5.32 27.734 3.631 1 77 189 TYR A CA 1
ATOM 1476 C C . TYR A 1 189 ? 6.039 28.75 2.768 1 77 189 TYR A C 1
ATOM 1478 O O . TYR A 1 189 ? 7.219 29.047 2.984 1 77 189 TYR A O 1
ATOM 1486 N N . PRO A 1 190 ? 5.34 29.156 1.617 1 74.75 190 PRO A N 1
ATOM 1487 C CA . PRO A 1 190 ? 6.031 30.047 0.689 1 74.75 190 PRO A CA 1
ATOM 1488 C C . PRO A 1 190 ? 6.406 31.375 1.332 1 74.75 190 PRO A C 1
ATOM 1490 O O . PRO A 1 190 ? 5.742 31.828 2.27 1 74.75 190 PRO A O 1
ATOM 1493 N N . GLU A 1 191 ? 7.582 32 1.077 1 64.19 191 GLU A N 1
ATOM 1494 C CA . GLU A 1 191 ? 8.008 33.312 1.508 1 64.19 191 GLU A CA 1
ATOM 1495 C C . GLU A 1 191 ? 7.156 34.406 0.854 1 64.19 191 GLU A C 1
ATOM 1497 O O . GLU A 1 191 ? 6.934 34.375 -0.359 1 64.19 191 GLU A O 1
ATOM 1502 N N . GLU A 1 192 ? 6.047 34.75 1.417 1 57.28 192 GLU A N 1
ATOM 1503 C CA . GLU A 1 192 ? 5.367 35.906 0.809 1 57.28 192 GLU A CA 1
ATOM 1504 C C . GLU A 1 192 ? 6.367 36.969 0.347 1 57.28 192 GLU A C 1
ATOM 1506 O O . GLU A 1 192 ? 7.293 37.312 1.084 1 57.28 192 GLU A O 1
ATOM 1511 N N . GLN A 1 193 ? 6.586 37.156 -0.864 1 44.75 193 GLN A N 1
ATOM 1512 C CA . GLN A 1 193 ? 7.066 38.469 -1.283 1 44.75 193 GLN A CA 1
ATOM 1513 C C . GLN A 1 193 ? 6.184 39.562 -0.726 1 44.75 193 GLN A C 1
ATOM 1515 O O . GLN A 1 193 ? 4.973 39.594 -0.945 1 44.75 193 GLN A O 1
ATOM 1520 N N . ASN A 1 194 ? 6.422 40.062 0.518 1 38.44 194 ASN A N 1
ATOM 1521 C CA . ASN A 1 194 ? 5.852 41.344 0.954 1 38.44 194 ASN A CA 1
ATOM 1522 C C . ASN A 1 194 ? 5.52 42.25 -0.232 1 38.44 194 ASN A C 1
ATOM 1524 O O . ASN A 1 194 ? 6.297 43.125 -0.58 1 38.44 194 ASN A O 1
ATOM 1528 N N . ASP A 1 195 ? 5.105 41.781 -1.301 1 37.5 195 ASP A N 1
ATOM 1529 C CA . ASP A 1 195 ? 4.59 42.969 -1.976 1 37.5 195 ASP A CA 1
ATOM 1530 C C . ASP A 1 195 ? 3.463 43.625 -1.171 1 37.5 195 ASP A C 1
ATOM 1532 O O . ASP A 1 195 ? 2.574 42.938 -0.674 1 37.5 195 ASP A O 1
ATOM 1536 N N . GLY A 1 196 ? 3.652 44.812 -0.506 1 34.19 196 GLY A N 1
ATOM 1537 C CA . GLY A 1 196 ? 2.908 45.844 0.194 1 34.19 196 GLY A CA 1
ATOM 1538 C C . GLY A 1 196 ? 1.417 45.781 -0.087 1 34.19 196 GLY A C 1
ATOM 1539 O O . GLY A 1 196 ? 0.656 46.594 0.438 1 34.19 196 GLY A O 1
ATOM 1540 N N . ASP A 1 197 ? 0.946 45.312 -1.253 1 34.34 197 ASP A N 1
ATOM 1541 C CA . ASP A 1 197 ? -0.365 45.812 -1.64 1 34.34 197 ASP A CA 1
ATOM 1542 C C . ASP A 1 197 ? -1.484 44.969 -1.022 1 34.34 197 ASP A C 1
ATOM 1544 O O . ASP A 1 197 ? -2.648 45.125 -1.405 1 34.34 197 ASP A O 1
ATOM 1548 N N . SER A 1 198 ? -1.248 43.781 -0.499 1 35.38 198 SER A N 1
ATOM 1549 C CA . SER A 1 198 ? -2.5 43.062 -0.29 1 35.38 198 SER A CA 1
ATOM 1550 C C . SER A 1 198 ? -3.141 43.438 1.04 1 35.38 198 SER A C 1
ATOM 1552 O O . SER A 1 198 ? -2.879 42.812 2.064 1 35.38 198 SER A O 1
ATOM 1554 N N . ASP A 1 199 ? -3.176 44.688 1.533 1 33.72 199 ASP A N 1
ATOM 1555 C CA . ASP A 1 199 ? -3.812 45.281 2.711 1 33.72 199 ASP A CA 1
ATOM 1556 C C . ASP A 1 199 ? -5.195 44.688 2.941 1 33.72 199 ASP A C 1
ATOM 1558 O O . ASP A 1 199 ? -5.57 44.375 4.078 1 33.72 199 ASP A O 1
ATOM 1562 N N . ALA A 1 200 ? -6.297 45.125 2.111 1 32.62 200 ALA A N 1
ATOM 1563 C CA . ALA A 1 200 ? -7.605 45.656 2.463 1 32.62 200 ALA A CA 1
ATOM 1564 C C . ALA A 1 200 ? -8.602 44.531 2.771 1 32.62 200 ALA A C 1
ATOM 1566 O O . ALA A 1 200 ? -9.633 44.781 3.404 1 32.62 200 ALA A O 1
ATOM 1567 N N . HIS A 1 201 ? -8.586 43.312 2.021 1 29.12 201 HIS A N 1
ATOM 1568 C CA . HIS A 1 201 ? -9.898 42.688 1.957 1 29.12 201 HIS A CA 1
ATOM 1569 C C . HIS A 1 201 ? -10.141 41.781 3.176 1 29.12 201 HIS A C 1
ATOM 1571 O O . HIS A 1 201 ? -11.188 41.125 3.273 1 29.12 201 HIS A O 1
ATOM 1577 N N . ILE A 1 202 ? -9.227 41.562 3.945 1 29.8 202 ILE A N 1
ATOM 1578 C CA . ILE A 1 202 ? -9.562 40.656 5.023 1 29.8 202 ILE A CA 1
ATOM 1579 C C . ILE A 1 202 ? -10.469 41.344 6.039 1 29.8 202 ILE A C 1
ATOM 1581 O O . ILE A 1 202 ? -10.984 40.719 6.961 1 29.8 202 ILE A O 1
ATOM 1585 N N . LEU A 1 203 ? -10.445 42.688 6.105 1 28.12 203 LEU A N 1
ATOM 1586 C CA . LEU A 1 203 ? -11.203 43.375 7.141 1 28.12 203 LEU A CA 1
ATOM 1587 C C . LEU A 1 203 ? -12.703 43.281 6.875 1 28.12 203 LEU A C 1
ATOM 1589 O O . LEU A 1 203 ? -13.516 43.688 7.707 1 28.12 203 LEU A O 1
ATOM 1593 N N . ASP A 1 204 ? -13.125 43.125 5.602 1 26.28 204 ASP A N 1
ATOM 1594 C CA . ASP A 1 204 ? -14.562 43.312 5.457 1 26.28 204 ASP A CA 1
ATOM 1595 C C . ASP A 1 204 ? -15.328 42.062 5.848 1 26.28 204 ASP A C 1
ATOM 1597 O O . ASP A 1 204 ? -16.547 42 5.672 1 26.28 204 ASP A O 1
ATOM 1601 N N . LEU A 1 205 ? -14.656 40.844 5.965 1 22.52 205 LEU A N 1
ATOM 1602 C CA . LEU A 1 205 ? -15.719 39.938 6.387 1 22.52 205 LEU A CA 1
ATOM 1603 C C . LEU A 1 205 ? -15.914 40 7.898 1 22.52 205 LEU A C 1
ATOM 1605 O O . LEU A 1 205 ? -14.945 40.094 8.648 1 22.52 205 LEU A O 1
ATOM 1609 N N . MET B 1 1 ? 11.242 -21.703 7.293 1 82.5 1 MET B N 1
ATOM 1610 C CA . MET B 1 1 ? 10.312 -21.531 6.176 1 82.5 1 MET B CA 1
ATOM 1611 C C . MET B 1 1 ? 10.922 -22.062 4.883 1 82.5 1 MET B C 1
ATOM 1613 O O . MET B 1 1 ? 12.07 -21.75 4.555 1 82.5 1 MET B O 1
ATOM 1617 N N . GLU B 1 2 ? 10.258 -23.109 4.371 1 91.19 2 GLU B N 1
ATOM 1618 C CA . GLU B 1 2 ? 10.703 -23.734 3.129 1 91.19 2 GLU B CA 1
ATOM 1619 C C . GLU B 1 2 ? 9.922 -23.203 1.933 1 91.19 2 GLU B C 1
ATOM 1621 O O . GLU B 1 2 ? 8.688 -23.234 1.926 1 91.19 2 GLU B O 1
ATOM 1626 N N . ILE B 1 3 ? 10.648 -22.672 0.964 1 91.25 3 ILE B N 1
ATOM 1627 C CA . ILE B 1 3 ? 10.016 -22.125 -0.235 1 91.25 3 ILE B CA 1
ATOM 1628 C C . ILE B 1 3 ? 9.906 -23.219 -1.301 1 91.25 3 ILE B C 1
ATOM 1630 O O . ILE B 1 3 ? 10.898 -23.875 -1.638 1 91.25 3 ILE B O 1
ATOM 1634 N N . ILE B 1 4 ? 8.719 -23.422 -1.736 1 93.69 4 ILE B N 1
ATOM 1635 C CA . ILE B 1 4 ? 8.453 -24.375 -2.811 1 93.69 4 ILE B CA 1
ATOM 1636 C C . ILE B 1 4 ? 8.172 -23.625 -4.109 1 93.69 4 ILE B C 1
ATOM 1638 O O . ILE B 1 4 ? 7.066 -23.109 -4.305 1 93.69 4 ILE B O 1
ATOM 1642 N N . GLU B 1 5 ? 9.102 -23.703 -4.969 1 92.19 5 GLU B N 1
ATOM 1643 C CA . GLU B 1 5 ? 8.977 -22.969 -6.223 1 92.19 5 GLU B CA 1
ATOM 1644 C C . GLU B 1 5 ? 8.312 -23.812 -7.301 1 92.19 5 GLU B C 1
ATOM 1646 O O . GLU B 1 5 ? 8.773 -24.906 -7.609 1 92.19 5 GLU B O 1
ATOM 1651 N N . ILE B 1 6 ? 7.223 -23.266 -7.793 1 91.19 6 ILE B N 1
ATOM 1652 C CA . ILE B 1 6 ? 6.613 -23.906 -8.953 1 91.19 6 ILE B CA 1
ATOM 1653 C C . ILE B 1 6 ? 7.258 -23.375 -10.234 1 91.19 6 ILE B C 1
ATOM 1655 O O . ILE B 1 6 ? 7.246 -22.172 -10.484 1 91.19 6 ILE B O 1
ATOM 1659 N N . SER B 1 7 ? 7.781 -24.234 -10.961 1 91.5 7 SER B N 1
ATOM 1660 C CA . SER B 1 7 ? 8.586 -23.828 -12.117 1 91.5 7 SER B CA 1
ATOM 1661 C C . SER B 1 7 ? 7.719 -23.188 -13.188 1 91.5 7 SER B C 1
ATOM 1663 O O . SER B 1 7 ? 6.539 -23.516 -13.328 1 91.5 7 SER B O 1
ATOM 1665 N N . GLY B 1 8 ? 8.344 -22.312 -13.922 1 91.12 8 GLY B N 1
ATOM 1666 C CA . GLY B 1 8 ? 7.676 -21.688 -15.055 1 91.12 8 GLY B CA 1
ATOM 1667 C C . GLY B 1 8 ? 7.215 -22.688 -16.094 1 91.12 8 GLY B C 1
ATOM 1668 O O . GLY B 1 8 ? 6.156 -22.516 -16.719 1 91.12 8 GLY B O 1
ATOM 1669 N N . THR B 1 9 ? 7.973 -23.719 -16.188 1 93.88 9 THR B N 1
ATOM 1670 C CA . THR B 1 9 ? 7.633 -24.766 -17.141 1 93.88 9 THR B CA 1
ATOM 1671 C C . THR B 1 9 ? 6.316 -25.438 -16.75 1 93.88 9 THR B C 1
ATOM 1673 O O . THR B 1 9 ? 5.457 -25.672 -17.609 1 93.88 9 THR B O 1
ATOM 1676 N N . TYR B 1 10 ? 6.227 -25.703 -15.523 1 92.62 10 TYR B N 1
ATOM 1677 C CA . TYR B 1 10 ? 5.016 -26.328 -15.008 1 92.62 10 TYR B CA 1
ATOM 1678 C C . TYR B 1 10 ? 3.807 -25.422 -15.211 1 92.62 10 TYR B C 1
ATOM 1680 O O . TYR B 1 10 ? 2.758 -25.859 -15.68 1 92.62 10 TYR B O 1
ATOM 1688 N N . LEU B 1 11 ? 3.986 -24.188 -14.938 1 94.31 11 LEU B N 1
ATOM 1689 C CA . LEU B 1 11 ? 2.896 -23.234 -15.047 1 94.31 11 LEU B CA 1
ATOM 1690 C C . LEU B 1 11 ? 2.502 -23.016 -16.5 1 94.31 11 LEU B C 1
ATOM 1692 O O . LEU B 1 11 ? 1.314 -23.031 -16.844 1 94.31 11 LEU B O 1
ATOM 1696 N N . LEU B 1 12 ? 3.486 -22.828 -17.344 1 95.69 12 LEU B N 1
ATOM 1697 C CA . LEU B 1 12 ? 3.199 -22.641 -18.75 1 95.69 12 LEU B CA 1
ATOM 1698 C C . LEU B 1 12 ? 2.445 -23.844 -19.312 1 95.69 12 LEU B C 1
ATOM 1700 O O . LEU B 1 12 ? 1.473 -23.688 -20.062 1 95.69 12 LEU B O 1
ATOM 1704 N N . GLY B 1 13 ? 2.898 -25.016 -18.938 1 93.69 13 GLY B N 1
ATOM 1705 C CA . GLY B 1 13 ? 2.186 -26.219 -19.328 1 93.69 13 GLY B CA 1
ATOM 1706 C C . GLY B 1 13 ? 0.728 -26.219 -18.906 1 93.69 13 GLY B C 1
ATOM 1707 O O . GLY B 1 13 ? -0.156 -26.531 -19.719 1 93.69 13 GLY B O 1
ATOM 1708 N N . GLY B 1 14 ? 0.523 -25.828 -17.688 1 91.38 14 GLY B N 1
ATOM 1709 C CA . GLY B 1 14 ? -0.836 -25.75 -17.172 1 91.38 14 GLY B CA 1
ATOM 1710 C C . GLY B 1 14 ? -1.692 -24.734 -17.922 1 91.38 14 GLY B C 1
ATOM 1711 O O . GLY B 1 14 ? -2.871 -25 -18.188 1 91.38 14 GLY B O 1
ATOM 1712 N N . ILE B 1 15 ? -1.153 -23.609 -18.25 1 94.38 15 ILE B N 1
ATOM 1713 C CA . ILE B 1 15 ? -1.856 -22.562 -18.969 1 94.38 15 ILE B CA 1
ATOM 1714 C C . ILE B 1 15 ? -2.277 -23.062 -20.344 1 94.38 15 ILE B C 1
ATOM 1716 O O . ILE B 1 15 ? -3.443 -22.938 -20.734 1 94.38 15 ILE B O 1
ATOM 1720 N N . LEU B 1 16 ? -1.361 -23.594 -21.078 1 95.69 16 LEU B N 1
ATOM 1721 C CA . LEU B 1 16 ? -1.629 -24.047 -22.438 1 95.69 16 LEU B CA 1
ATOM 1722 C C . LEU B 1 16 ? -2.629 -25.188 -22.453 1 95.69 16 LEU B C 1
ATOM 1724 O O . LEU B 1 16 ? -3.52 -25.234 -23.297 1 95.69 16 LEU B O 1
ATOM 1728 N N . ASP B 1 17 ? -2.518 -26.062 -21.516 1 93.31 17 ASP B N 1
ATOM 1729 C CA . ASP B 1 17 ? -3.469 -27.172 -21.391 1 93.31 17 ASP B CA 1
ATOM 1730 C C . ASP B 1 17 ? -4.883 -26.656 -21.141 1 93.31 17 ASP B C 1
ATOM 1732 O O . ASP B 1 17 ? -5.836 -27.094 -21.797 1 93.31 17 ASP B O 1
ATOM 1736 N N . LYS B 1 18 ? -4.941 -25.734 -20.266 1 91.94 18 LYS B N 1
ATOM 1737 C CA . LYS B 1 18 ? -6.23 -25.141 -19.938 1 91.94 18 LYS B CA 1
ATOM 1738 C C . LYS B 1 18 ? -6.867 -24.484 -21.156 1 91.94 18 LYS B C 1
ATOM 1740 O O . LYS B 1 18 ? -8.094 -24.469 -21.281 1 91.94 18 LYS B O 1
ATOM 1745 N N . LEU B 1 19 ? -6.035 -23.984 -22.016 1 94 19 LEU B N 1
ATOM 1746 C CA . LEU B 1 19 ? -6.508 -23.266 -23.188 1 94 19 LEU B CA 1
ATOM 1747 C C . LEU B 1 19 ? -6.66 -24.219 -24.375 1 94 19 LEU B C 1
ATOM 1749 O O . LEU B 1 19 ? -7.008 -23.781 -25.484 1 94 19 LEU B O 1
ATOM 1753 N N . ASP B 1 20 ? -6.395 -25.484 -24.141 1 94.56 20 ASP B N 1
ATOM 1754 C CA . ASP B 1 20 ? -6.441 -26.5 -25.188 1 94.56 20 ASP B CA 1
ATOM 1755 C C . ASP B 1 20 ? -5.465 -26.172 -26.328 1 94.56 20 ASP B C 1
ATOM 1757 O O . ASP B 1 20 ? -5.824 -26.234 -27.5 1 94.56 20 ASP B O 1
ATOM 1761 N N . LEU B 1 21 ? -4.344 -25.719 -25.891 1 95.81 21 LEU B N 1
ATOM 1762 C CA . LEU B 1 21 ? -3.273 -25.406 -26.828 1 95.81 21 LEU B CA 1
ATOM 1763 C C . LEU B 1 21 ? -2.166 -26.453 -26.766 1 95.81 21 LEU B C 1
ATOM 1765 O O . LEU B 1 21 ? -2.004 -27.125 -25.75 1 95.81 21 LEU B O 1
ATOM 1769 N N . PRO B 1 22 ? -1.393 -26.641 -27.828 1 95.94 22 PRO B N 1
ATOM 1770 C CA . PRO B 1 22 ? -0.304 -27.609 -27.828 1 95.94 22 PRO B CA 1
ATOM 1771 C C . PRO B 1 22 ? 0.772 -27.297 -26.797 1 95.94 22 PRO B C 1
ATOM 1773 O O . PRO B 1 22 ? 0.996 -26.125 -26.469 1 95.94 22 PRO B O 1
ATOM 1776 N N . ALA B 1 23 ? 1.425 -28.344 -26.312 1 96.44 23 ALA B N 1
ATOM 1777 C CA . ALA B 1 23 ? 2.537 -28.188 -25.391 1 96.44 23 ALA B CA 1
ATOM 1778 C C . ALA B 1 23 ? 3.672 -27.391 -26.016 1 96.44 23 ALA B C 1
ATOM 1780 O O . ALA B 1 23 ? 3.916 -27.484 -27.219 1 96.44 23 ALA B O 1
ATOM 1781 N N . PRO B 1 24 ? 4.305 -26.609 -25.172 1 97 24 PRO B N 1
ATOM 1782 C CA . PRO B 1 24 ? 5.457 -25.875 -25.688 1 97 24 PRO B CA 1
ATOM 1783 C C . PRO B 1 24 ? 6.629 -26.797 -26.047 1 97 24 PRO B C 1
ATOM 1785 O O . PRO B 1 24 ? 6.766 -27.875 -25.469 1 97 24 PRO B O 1
ATOM 1788 N N . ARG B 1 25 ? 7.473 -26.359 -27.016 1 97.5 25 ARG B N 1
ATOM 1789 C CA . ARG B 1 25 ? 8.688 -27.078 -27.391 1 97.5 25 ARG B CA 1
ATOM 1790 C C . ARG B 1 25 ? 9.938 -26.297 -26.984 1 97.5 25 ARG B C 1
ATOM 1792 O O . ARG B 1 25 ? 10.016 -25.094 -27.219 1 97.5 25 ARG B O 1
ATOM 1799 N N . TYR B 1 26 ? 10.859 -27.062 -26.406 1 97 26 TYR B N 1
ATOM 1800 C CA . TYR B 1 26 ? 12.086 -26.438 -25.938 1 97 26 TYR B CA 1
ATOM 1801 C C . TYR B 1 26 ? 13.289 -26.922 -26.719 1 97 26 TYR B C 1
ATOM 1803 O O . TYR B 1 26 ? 13.383 -28.109 -27.047 1 97 26 TYR B O 1
ATOM 1811 N N . HIS B 1 27 ? 14.156 -26.031 -27.109 1 96.31 27 HIS B N 1
ATOM 1812 C CA . HIS B 1 27 ? 15.438 -26.344 -27.734 1 96.31 27 HIS B CA 1
ATOM 1813 C C . HIS B 1 27 ? 16.578 -25.625 -27.047 1 96.31 27 HIS B C 1
ATOM 1815 O O . HIS B 1 27 ? 16.609 -24.391 -27 1 96.31 27 HIS B O 1
ATOM 1821 N N . SER B 1 28 ? 17.438 -26.422 -26.469 1 94.44 28 SER B N 1
ATOM 1822 C CA . SER B 1 28 ? 18.547 -25.828 -25.734 1 94.44 28 SER B CA 1
ATOM 1823 C C . SER B 1 28 ? 19.859 -26.016 -26.484 1 94.44 28 SER B C 1
ATOM 1825 O O . SER B 1 28 ? 20.078 -27.047 -27.125 1 94.44 28 SER B O 1
ATOM 1827 N N . GLN B 1 29 ? 20.656 -25.016 -26.422 1 91.75 29 GLN B N 1
ATOM 1828 C CA . GLN B 1 29 ? 22 -25.078 -27.016 1 91.75 29 GLN B CA 1
ATOM 1829 C C . GLN B 1 29 ? 23.062 -24.656 -26 1 91.75 29 GLN B C 1
ATOM 1831 O O . GLN B 1 29 ? 22.781 -23.875 -25.094 1 91.75 29 GLN B O 1
ATOM 1836 N N . THR B 1 30 ? 24.188 -25.328 -26.109 1 90.06 30 THR B N 1
ATOM 1837 C CA . THR B 1 30 ? 25.328 -24.938 -25.297 1 90.06 30 THR B CA 1
ATOM 1838 C C . THR B 1 30 ? 26.016 -23.719 -25.875 1 90.06 30 THR B C 1
ATOM 1840 O O . THR B 1 30 ? 26.234 -23.641 -27.094 1 90.06 30 THR B O 1
ATOM 1843 N N . HIS B 1 31 ? 26.078 -22.844 -24.922 1 83.19 31 HIS B N 1
ATOM 1844 C CA . HIS B 1 31 ? 26.75 -21.609 -25.297 1 83.19 31 HIS B CA 1
ATOM 1845 C C . HIS B 1 31 ? 28.203 -21.594 -24.812 1 83.19 31 HIS B C 1
ATOM 1847 O O . HIS B 1 31 ? 28.688 -22.594 -24.266 1 83.19 31 HIS B O 1
ATOM 1853 N N . ARG B 1 32 ? 28.969 -20.484 -24.953 1 79.5 32 ARG B N 1
ATOM 1854 C CA . ARG B 1 32 ? 30.359 -20.344 -24.531 1 79.5 32 ARG B CA 1
ATOM 1855 C C . ARG B 1 32 ? 30.484 -20.453 -23.016 1 79.5 32 ARG B C 1
ATOM 1857 O O . ARG B 1 32 ? 29.547 -20.094 -22.281 1 79.5 32 ARG B O 1
ATOM 1864 N N . ARG B 1 33 ? 31.516 -20.984 -22.609 1 83.69 33 ARG B N 1
ATOM 1865 C CA . ARG B 1 33 ? 31.953 -21.031 -21.219 1 83.69 33 ARG B CA 1
ATOM 1866 C C . ARG B 1 33 ? 31 -21.875 -20.375 1 83.69 33 ARG B C 1
ATOM 1868 O O . ARG B 1 33 ? 30.719 -21.547 -19.219 1 83.69 33 ARG B O 1
ATOM 1875 N N . GLY B 1 34 ? 30.281 -22.844 -21.125 1 88.69 34 GLY B N 1
ATOM 1876 C CA . GLY B 1 34 ? 29.484 -23.781 -20.328 1 88.69 34 GLY B CA 1
ATOM 1877 C C . GLY B 1 34 ? 28.109 -23.25 -20 1 88.69 34 GLY B C 1
ATOM 1878 O O . GLY B 1 34 ? 27.453 -23.734 -19.078 1 88.69 34 GLY B O 1
ATOM 1879 N N . GLN B 1 35 ? 27.703 -22.219 -20.625 1 93.06 35 GLN B N 1
ATOM 1880 C CA . GLN B 1 35 ? 26.375 -21.656 -20.422 1 93.06 35 GLN B CA 1
ATOM 1881 C C . GLN B 1 35 ? 25.375 -22.25 -21.406 1 93.06 35 GLN B C 1
ATOM 1883 O O . GLN B 1 35 ? 25.766 -22.828 -22.422 1 93.06 35 GLN B O 1
ATOM 1888 N N . PHE B 1 36 ? 24.109 -22.125 -21.031 1 94.62 36 PHE B N 1
ATOM 1889 C CA . PHE B 1 36 ? 23.031 -22.688 -21.859 1 94.62 36 PHE B CA 1
ATOM 1890 C C . PHE B 1 36 ? 22.062 -21.594 -22.281 1 94.62 36 PHE B C 1
ATOM 1892 O O . PHE B 1 36 ? 21.844 -20.609 -21.547 1 94.62 36 PHE B O 1
ATOM 1899 N N . VAL B 1 37 ? 21.625 -21.703 -23.453 1 95.62 37 VAL B N 1
ATOM 1900 C CA . VAL B 1 37 ? 20.516 -20.891 -23.953 1 95.62 37 VAL B CA 1
ATOM 1901 C C . VAL B 1 37 ? 19.391 -21.797 -24.438 1 95.62 37 VAL B C 1
ATOM 1903 O O . VAL B 1 37 ? 19.625 -22.781 -25.141 1 95.62 37 VAL B O 1
ATOM 1906 N N . THR B 1 38 ? 18.156 -21.516 -23.969 1 96.81 38 THR B N 1
ATOM 1907 C CA . THR B 1 38 ? 17 -22.312 -24.375 1 96.81 38 THR B CA 1
ATOM 1908 C C . THR B 1 38 ? 15.977 -21.453 -25.109 1 96.81 38 THR B C 1
ATOM 1910 O O . THR B 1 38 ? 15.688 -20.344 -24.688 1 96.81 38 THR B O 1
ATOM 1913 N N . ASP B 1 39 ? 15.5 -22 -26.156 1 97.12 39 ASP B N 1
ATOM 1914 C CA . ASP B 1 39 ? 14.383 -21.406 -26.891 1 97.12 39 ASP B CA 1
ATOM 1915 C C . ASP B 1 39 ? 13.078 -22.156 -26.578 1 97.12 39 ASP B C 1
ATOM 1917 O O . ASP B 1 39 ? 13.078 -23.375 -26.453 1 97.12 39 ASP B O 1
ATOM 1921 N N . VAL B 1 40 ? 12.047 -21.391 -26.438 1 97.75 40 VAL B N 1
ATOM 1922 C CA . VAL B 1 40 ? 10.727 -22 -26.312 1 97.75 40 VAL B CA 1
ATOM 1923 C C . VAL B 1 40 ? 9.875 -21.609 -27.516 1 97.75 40 VAL B C 1
ATOM 1925 O O . VAL B 1 40 ? 9.914 -20.453 -27.969 1 97.75 40 VAL B O 1
ATOM 1928 N N . THR B 1 41 ? 9.219 -22.531 -28.156 1 97.88 41 THR B N 1
ATOM 1929 C CA . THR B 1 41 ? 8.242 -22.312 -29.219 1 97.88 41 THR B CA 1
ATOM 1930 C C . THR B 1 41 ? 6.852 -22.734 -28.781 1 97.88 41 THR B C 1
ATOM 1932 O O . THR B 1 41 ? 6.668 -23.859 -28.281 1 97.88 41 THR B O 1
ATOM 1935 N N . PHE B 1 42 ? 5.922 -21.875 -28.891 1 97.44 42 PHE B N 1
ATOM 1936 C CA . PHE B 1 42 ? 4.578 -22.172 -28.406 1 97.44 42 PHE B CA 1
ATOM 1937 C C . PHE B 1 42 ? 3.537 -21.359 -29.172 1 97.44 42 PHE B C 1
ATOM 1939 O O . PHE B 1 42 ? 3.885 -20.469 -29.938 1 97.44 42 PHE B O 1
ATOM 1946 N N . TYR B 1 43 ? 2.279 -21.703 -29.047 1 96.38 43 TYR B N 1
ATOM 1947 C CA . TYR B 1 43 ? 1.141 -20.984 -29.594 1 96.38 43 TYR B CA 1
ATOM 1948 C C . TYR B 1 43 ? 0.359 -20.266 -28.5 1 96.38 43 TYR B C 1
ATOM 1950 O O . TYR B 1 43 ? -0.264 -20.922 -27.656 1 96.38 43 TYR B O 1
ATOM 1958 N N . PRO B 1 44 ? 0.372 -18.984 -28.531 1 93.81 44 PRO B N 1
ATOM 1959 C CA . PRO B 1 44 ? -0.198 -18.234 -27.406 1 93.81 44 PRO B CA 1
ATOM 1960 C C . PRO B 1 44 ? -1.724 -18.188 -27.438 1 93.81 44 PRO B C 1
ATOM 1962 O O . PRO B 1 44 ? -2.357 -17.797 -26.453 1 93.81 44 PRO B O 1
ATOM 1965 N N . SER B 1 45 ? -2.316 -18.562 -28.594 1 92.75 45 SER B N 1
ATOM 1966 C CA . SER B 1 45 ? -3.77 -18.578 -28.719 1 92.75 45 SER B CA 1
ATOM 1967 C C . SER B 1 45 ? -4.215 -19.516 -29.828 1 92.75 45 SER B C 1
ATOM 1969 O O . SER B 1 45 ? -3.391 -19.984 -30.625 1 92.75 45 SER B O 1
ATOM 1971 N N . LYS B 1 46 ? -5.527 -19.719 -29.891 1 92 46 LYS B N 1
ATOM 1972 C CA . LYS B 1 46 ? -6.094 -20.594 -30.906 1 92 46 LYS B CA 1
ATOM 1973 C C . LYS B 1 46 ? -5.953 -19.984 -32.312 1 92 46 LYS B C 1
ATOM 1975 O O . LYS B 1 46 ? -5.863 -20.719 -33.281 1 92 46 LYS B O 1
ATOM 1980 N N . GLU B 1 47 ? -5.938 -18.609 -32.25 1 91.38 47 GLU B N 1
ATOM 1981 C CA . GLU B 1 47 ? -5.762 -17.906 -33.531 1 91.38 47 GLU B CA 1
ATOM 1982 C C . GLU B 1 47 ? -4.43 -18.266 -34.188 1 91.38 47 GLU B C 1
ATOM 1984 O O . GLU B 1 47 ? -4.324 -18.297 -35.406 1 91.38 47 GLU B O 1
ATOM 1989 N N . HIS B 1 48 ? -3.461 -18.625 -33.438 1 92.94 48 HIS B N 1
ATOM 1990 C CA . HIS B 1 48 ? -2.121 -18.938 -33.906 1 92.94 48 HIS B CA 1
ATOM 1991 C C . HIS B 1 48 ? -2.059 -20.359 -34.469 1 92.94 48 HIS B C 1
ATOM 1993 O O . HIS B 1 48 ? -1.047 -20.766 -35.062 1 92.94 48 HIS B O 1
ATOM 1999 N N . LEU B 1 49 ? -3.143 -21.078 -34.25 1 92.38 49 LEU B N 1
ATOM 2000 C CA . LEU B 1 49 ? -3.186 -22.453 -34.719 1 92.38 49 LEU B CA 1
ATOM 2001 C C . LEU B 1 49 ? -3.789 -22.516 -36.125 1 92.38 49 LEU B C 1
ATOM 2003 O O . LEU B 1 49 ? -3.744 -23.547 -36.781 1 92.38 49 LEU B O 1
ATOM 2007 N N . ARG B 1 50 ? -4.406 -21.422 -36.438 1 89.06 50 ARG B N 1
ATOM 2008 C CA . ARG B 1 50 ? -5.02 -21.391 -37.75 1 89.06 50 ARG B CA 1
ATOM 2009 C C . ARG B 1 50 ? -3.975 -21.562 -38.844 1 89.06 50 ARG B C 1
ATOM 2011 O O . ARG B 1 50 ? -2.797 -21.266 -38.656 1 89.06 50 ARG B O 1
ATOM 2018 N N . HIS B 1 51 ? -4.367 -22.109 -40.031 1 88.94 51 HIS B N 1
ATOM 2019 C CA . HIS B 1 51 ? -3.451 -22.422 -41.125 1 88.94 51 HIS B CA 1
ATOM 2020 C C . HIS B 1 51 ? -3.129 -21.172 -41.938 1 88.94 51 HIS B C 1
ATOM 2022 O O . HIS B 1 51 ? -4.035 -20.484 -42.406 1 88.94 51 HIS B O 1
ATOM 2028 N N . PRO B 1 52 ? -1.895 -20.906 -42.031 1 91 52 PRO B N 1
ATOM 2029 C CA . PRO B 1 52 ? -0.764 -21.641 -41.469 1 91 52 PRO B CA 1
ATOM 2030 C C . PRO B 1 52 ? -0.508 -21.297 -40 1 91 52 PRO B C 1
ATOM 2032 O O . PRO B 1 52 ? -0.714 -20.156 -39.594 1 91 52 PRO B O 1
ATOM 2035 N N . PRO B 1 53 ? -0.12 -22.266 -39.219 1 91.56 53 PRO B N 1
ATOM 2036 C CA . PRO B 1 53 ? 0.157 -21.969 -37.812 1 91.56 53 PRO B CA 1
ATOM 2037 C C . PRO B 1 53 ? 1.33 -21 -37.625 1 91.56 53 PRO B C 1
ATOM 2039 O O . PRO B 1 53 ? 2.309 -21.062 -38.375 1 91.56 53 PRO B O 1
ATOM 2042 N N . THR B 1 54 ? 1.189 -20.047 -36.719 1 94.25 54 THR B N 1
ATOM 2043 C CA . THR B 1 54 ? 2.205 -19.047 -36.438 1 94.25 54 THR B CA 1
ATOM 2044 C C . THR B 1 54 ? 2.656 -19.125 -34.969 1 94.25 54 THR B C 1
ATOM 2046 O O . THR B 1 54 ? 2.139 -18.406 -34.125 1 94.25 54 THR B O 1
ATOM 2049 N N . PRO B 1 55 ? 3.629 -19.922 -34.781 1 95.62 55 PRO B N 1
ATOM 2050 C CA . PRO B 1 55 ? 4.125 -20.031 -33.406 1 95.62 55 PRO B CA 1
ATOM 2051 C C . PRO B 1 55 ? 4.945 -18.812 -32.969 1 95.62 55 PRO B C 1
ATOM 2053 O O . PRO B 1 55 ? 5.406 -18.047 -33.844 1 95.62 55 PRO B O 1
ATOM 2056 N N . VAL B 1 56 ? 5.047 -18.594 -31.703 1 97.06 56 VAL B N 1
ATOM 2057 C CA . VAL B 1 56 ? 5.93 -17.594 -31.125 1 97.06 56 VAL B CA 1
ATOM 2058 C C . VAL B 1 56 ? 7.176 -18.266 -30.562 1 97.06 56 VAL B C 1
ATOM 2060 O O . VAL B 1 56 ? 7.086 -19.328 -29.922 1 97.06 56 VAL B O 1
ATOM 2063 N N . GLN B 1 57 ? 8.273 -17.719 -30.859 1 97.69 57 GLN B N 1
ATOM 2064 C CA . GLN B 1 57 ? 9.539 -18.234 -30.344 1 97.69 57 GLN B CA 1
ATOM 2065 C C . GLN B 1 57 ? 10.242 -17.203 -29.469 1 97.69 57 GLN B C 1
ATOM 2067 O O . GLN B 1 57 ? 10.383 -16.031 -29.859 1 97.69 57 GLN B O 1
ATOM 2072 N N . LEU B 1 58 ? 10.633 -17.578 -28.281 1 97.56 58 LEU B N 1
ATOM 2073 C CA . LEU B 1 58 ? 11.367 -16.734 -27.344 1 97.56 58 LEU B CA 1
ATOM 2074 C C . LEU B 1 58 ? 12.641 -17.438 -26.859 1 97.56 58 LEU B C 1
ATOM 2076 O O . LEU B 1 58 ? 12.711 -18.656 -26.844 1 97.56 58 LEU B O 1
ATOM 2080 N N . SER B 1 59 ? 13.617 -16.594 -26.469 1 96.25 59 SER B N 1
ATOM 2081 C CA . SER B 1 59 ? 14.891 -17.156 -26.016 1 96.25 59 SER B CA 1
ATOM 2082 C C . SER B 1 59 ? 15.242 -16.672 -24.609 1 96.25 59 SER B C 1
ATOM 2084 O O . SER B 1 59 ? 14.898 -15.547 -24.234 1 96.25 59 SER B O 1
ATOM 2086 N N . SER B 1 60 ? 15.898 -17.594 -23.922 1 94.38 60 SER B N 1
ATOM 2087 C CA . SER B 1 60 ? 16.422 -17.172 -22.625 1 94.38 60 SER B CA 1
ATOM 2088 C C . SER B 1 60 ? 17.75 -16.438 -22.766 1 94.38 60 SER B C 1
ATOM 2090 O O . SER B 1 60 ? 18.391 -16.516 -23.812 1 94.38 60 SER B O 1
ATOM 2092 N N . SER B 1 61 ? 18.109 -15.656 -21.734 1 92.06 61 SER B N 1
ATOM 2093 C CA . SER B 1 61 ? 19.5 -15.242 -21.609 1 92.06 61 SER B CA 1
ATOM 2094 C C . SER B 1 61 ? 20.406 -16.422 -21.25 1 92.06 61 SER B C 1
ATOM 2096 O O . SER B 1 61 ? 19.922 -17.453 -20.75 1 92.06 61 SER B O 1
ATOM 2098 N N . PRO B 1 62 ? 21.703 -16.344 -21.578 1 93.69 62 PRO B N 1
ATOM 2099 C CA . PRO B 1 62 ? 22.609 -17.422 -21.188 1 93.69 62 PRO B CA 1
ATOM 2100 C C . PRO B 1 62 ? 22.734 -17.594 -19.688 1 9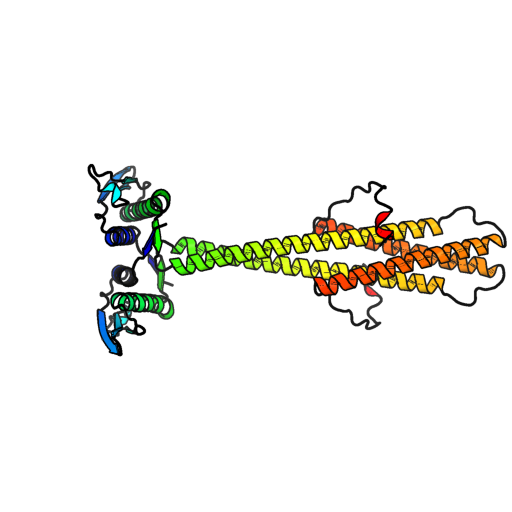3.69 62 PRO B C 1
ATOM 2102 O O . PRO B 1 62 ? 22.906 -16.609 -18.953 1 93.69 62 PRO B O 1
ATOM 2105 N N . LEU B 1 63 ? 22.562 -18.875 -19.219 1 93.81 63 LEU B N 1
ATOM 2106 C CA . LEU B 1 63 ? 22.703 -19.203 -17.812 1 93.81 63 LEU B CA 1
ATOM 2107 C C . LEU B 1 63 ? 23.547 -20.453 -17.625 1 93.81 63 LEU B C 1
ATOM 2109 O O . LEU B 1 63 ? 23.688 -21.25 -18.562 1 93.81 63 LEU B O 1
ATOM 2113 N N . HIS B 1 64 ? 24.094 -20.656 -16.453 1 92.44 64 HIS B N 1
ATOM 2114 C CA . HIS B 1 64 ? 24.969 -21.797 -16.188 1 92.44 64 HIS B CA 1
ATOM 2115 C C . HIS B 1 64 ? 24.156 -23.062 -15.898 1 92.44 64 HIS B C 1
ATOM 2117 O O . HIS B 1 64 ? 24.625 -24.172 -16.109 1 92.44 64 HIS B O 1
ATOM 2123 N N . ASN B 1 65 ? 22.969 -22.859 -15.461 1 92.19 65 ASN B N 1
ATOM 2124 C CA . ASN B 1 65 ? 22.109 -23.984 -15.125 1 92.19 65 ASN B CA 1
ATOM 2125 C C . ASN B 1 65 ? 21.062 -24.234 -16.203 1 92.19 65 ASN B C 1
ATOM 2127 O O . ASN B 1 65 ? 20.234 -23.359 -16.5 1 92.19 65 ASN B O 1
ATOM 2131 N N . PHE B 1 66 ? 21.094 -25.344 -16.766 1 91.25 66 PHE B N 1
ATOM 2132 C CA . PHE B 1 66 ? 20.234 -25.734 -17.875 1 91.25 66 PHE B CA 1
ATOM 2133 C C . PHE B 1 66 ? 18.766 -25.594 -17.484 1 91.25 66 PHE B C 1
ATOM 2135 O O . PHE B 1 66 ? 17.984 -24.969 -18.203 1 91.25 66 PHE B O 1
ATOM 2142 N N . GLN B 1 67 ? 18.406 -26.125 -16.375 1 90.94 67 GLN B N 1
ATOM 2143 C CA . GLN B 1 67 ? 17.016 -26.094 -15.922 1 90.94 67 GLN B CA 1
ATOM 2144 C C . GLN B 1 67 ? 16.531 -24.672 -15.703 1 90.94 67 GLN B C 1
ATOM 2146 O O . GLN B 1 67 ? 15.367 -24.359 -15.969 1 90.94 67 GLN B O 1
ATOM 2151 N N . ASN B 1 68 ? 17.438 -23.859 -15.312 1 91.94 68 ASN B N 1
ATOM 2152 C CA . ASN B 1 68 ? 17.078 -22.469 -15.086 1 91.94 68 ASN B CA 1
ATOM 2153 C C . ASN B 1 68 ? 16.719 -21.766 -16.391 1 91.94 68 ASN B C 1
ATOM 2155 O O . ASN B 1 68 ? 15.82 -20.922 -16.422 1 91.94 68 ASN B O 1
ATOM 2159 N N . THR B 1 69 ? 17.391 -22.094 -17.406 1 94.06 69 THR B N 1
ATOM 2160 C CA . THR B 1 69 ? 17.094 -21.469 -18.688 1 94.06 69 THR B CA 1
ATOM 2161 C C . THR B 1 69 ? 15.688 -21.828 -19.156 1 94.06 69 THR B C 1
ATOM 2163 O O . THR B 1 69 ? 14.977 -20.984 -19.719 1 94.06 69 THR B O 1
ATOM 2166 N N . ILE B 1 70 ? 15.297 -23.062 -18.938 1 94.81 70 ILE B N 1
ATOM 2167 C CA . ILE B 1 70 ? 13.969 -23.516 -19.328 1 94.81 70 ILE B CA 1
ATOM 2168 C C . ILE B 1 70 ? 12.906 -22.781 -18.516 1 94.81 70 ILE B C 1
ATOM 2170 O O . ILE B 1 70 ? 11.906 -22.328 -19.078 1 94.81 70 ILE B O 1
ATOM 2174 N N . ASP B 1 71 ? 13.203 -22.625 -17.297 1 93.56 71 ASP B N 1
ATOM 2175 C CA . ASP B 1 71 ? 12.258 -21.969 -16.406 1 93.56 71 ASP B CA 1
ATOM 2176 C C . ASP B 1 71 ? 12.102 -20.484 -16.766 1 93.56 71 ASP B C 1
ATOM 2178 O O . ASP B 1 71 ? 10.977 -19.984 -16.844 1 93.56 71 ASP B O 1
ATOM 2182 N N . VAL B 1 72 ? 13.18 -19.891 -17 1 93.25 72 VAL B N 1
ATOM 2183 C CA . VAL B 1 72 ? 13.18 -18.453 -17.297 1 93.25 72 VAL B CA 1
ATOM 2184 C C . VAL B 1 72 ? 12.453 -18.203 -18.625 1 93.25 72 VAL B C 1
ATOM 2186 O O . VAL B 1 72 ? 11.625 -17.297 -18.703 1 93.25 72 VAL B O 1
ATOM 2189 N N . VAL B 1 73 ? 12.75 -18.984 -19.609 1 96.62 73 VAL B N 1
ATOM 2190 C CA . VAL B 1 73 ? 12.133 -18.75 -20.906 1 96.62 73 VAL B CA 1
ATOM 2191 C C . VAL B 1 73 ? 10.641 -19.062 -20.828 1 96.62 73 VAL B C 1
ATOM 2193 O O . VAL B 1 73 ? 9.828 -18.438 -21.516 1 96.62 73 VAL B O 1
ATOM 2196 N N . SER B 1 74 ? 10.289 -20.047 -20.016 1 96.56 74 SER B N 1
ATOM 2197 C CA . SER B 1 74 ? 8.875 -20.344 -19.812 1 96.56 74 SER B CA 1
ATOM 2198 C C . SER B 1 74 ? 8.148 -19.172 -19.172 1 96.56 74 SER B C 1
ATOM 2200 O O . SER B 1 74 ? 7.023 -18.828 -19.562 1 96.56 74 SER B O 1
ATOM 2202 N N . GLN B 1 75 ? 8.789 -18.578 -18.25 1 94.62 75 GLN B N 1
ATOM 2203 C CA . GLN B 1 75 ? 8.219 -17.391 -17.625 1 94.62 75 GLN B CA 1
ATOM 2204 C C . GLN B 1 75 ? 8.055 -16.25 -18.641 1 94.62 75 GLN B C 1
ATOM 2206 O O . GLN B 1 75 ? 7.039 -15.555 -18.625 1 94.62 75 GLN B O 1
ATOM 2211 N N . LYS B 1 76 ? 9 -16.141 -19.469 1 95.94 76 LYS B N 1
ATOM 2212 C CA . LYS B 1 76 ? 8.914 -15.141 -20.531 1 95.94 76 LYS B CA 1
ATOM 2213 C C . LYS B 1 76 ? 7.707 -15.391 -21.422 1 95.94 76 LYS B C 1
ATOM 2215 O O . LYS B 1 76 ? 7.055 -14.445 -21.875 1 95.94 76 LYS B O 1
ATOM 2220 N N . ALA B 1 77 ? 7.504 -16.625 -21.688 1 97.06 77 ALA B N 1
ATOM 2221 C CA . ALA B 1 77 ? 6.355 -16.984 -22.516 1 97.06 77 ALA B CA 1
ATOM 2222 C C . ALA B 1 77 ? 5.047 -16.562 -21.859 1 97.06 77 ALA B C 1
ATOM 2224 O O . ALA B 1 77 ? 4.145 -16.047 -22.516 1 97.06 77 ALA B O 1
ATOM 2225 N N . ILE B 1 78 ? 4.961 -16.781 -20.594 1 95.56 78 ILE B N 1
ATOM 2226 C CA . ILE B 1 78 ? 3.771 -16.375 -19.844 1 95.56 78 ILE B CA 1
ATOM 2227 C C . ILE B 1 78 ? 3.609 -14.867 -19.906 1 95.56 78 ILE B C 1
ATOM 2229 O O . ILE B 1 78 ? 2.518 -14.359 -20.188 1 95.56 78 ILE B O 1
ATOM 2233 N N . HIS B 1 79 ? 4.699 -14.148 -19.734 1 95.06 79 HIS B N 1
ATOM 2234 C CA . HIS B 1 79 ? 4.668 -12.695 -19.828 1 95.06 79 HIS B CA 1
ATOM 2235 C C . HIS B 1 79 ? 4.203 -12.242 -21.219 1 95.06 79 HIS B C 1
ATOM 2237 O O . HIS B 1 79 ? 3.43 -11.289 -21.328 1 95.06 79 HIS B O 1
ATOM 2243 N N . TYR B 1 80 ? 4.707 -12.93 -22.156 1 96 80 TYR B N 1
ATOM 2244 C CA . TYR B 1 80 ? 4.312 -12.602 -23.531 1 96 80 TYR B CA 1
ATOM 2245 C C . TYR B 1 80 ? 2.803 -12.734 -23.703 1 96 80 TYR B C 1
ATOM 2247 O O . TYR B 1 80 ? 2.168 -11.875 -24.328 1 96 80 TYR B O 1
ATOM 2255 N N . MET B 1 81 ? 2.262 -13.711 -23.188 1 95 81 MET B N 1
ATOM 2256 C CA . MET B 1 81 ? 0.826 -13.938 -23.328 1 95 81 MET B CA 1
ATOM 2257 C C . MET B 1 81 ? 0.038 -12.867 -22.578 1 95 81 MET B C 1
ATOM 2259 O O . MET B 1 81 ? -1.007 -12.414 -23.047 1 95 81 MET B O 1
ATOM 2263 N N . GLU B 1 82 ? 0.498 -12.453 -21.469 1 93.44 82 GLU B N 1
ATOM 2264 C CA . GLU B 1 82 ? -0.152 -11.398 -20.703 1 93.44 82 GLU B CA 1
ATOM 2265 C C . GLU B 1 82 ? -0.104 -10.062 -21.438 1 93.44 82 GLU B C 1
ATOM 2267 O O . GLU B 1 82 ? -1.122 -9.383 -21.562 1 93.44 82 GLU B O 1
ATOM 2272 N N . ASP B 1 83 ? 1.052 -9.828 -22 1 92.75 83 ASP B N 1
ATOM 2273 C CA . ASP B 1 83 ? 1.305 -8.523 -22.609 1 92.75 83 ASP B CA 1
ATOM 2274 C C . ASP B 1 83 ? 0.666 -8.422 -23.984 1 92.75 83 ASP B C 1
ATOM 2276 O O . ASP B 1 83 ? 0.212 -7.348 -24.391 1 92.75 83 ASP B O 1
ATOM 2280 N N . ASN B 1 84 ? 0.653 -9.5 -24.672 1 92.81 84 ASN B N 1
ATOM 2281 C CA . ASN B 1 84 ? 0.333 -9.414 -26.094 1 92.81 84 ASN B CA 1
ATOM 2282 C C . ASN B 1 84 ? -0.991 -10.102 -26.422 1 92.81 84 ASN B C 1
ATOM 2284 O O . ASN B 1 84 ? -1.554 -9.898 -27.5 1 92.81 84 ASN B O 1
ATOM 2288 N N . GLN B 1 85 ? -1.5 -10.859 -25.5 1 90.69 85 GLN B N 1
ATOM 2289 C CA . GLN B 1 85 ? -2.705 -11.625 -25.812 1 90.69 85 GLN B CA 1
ATOM 2290 C C . GLN B 1 85 ? -3.809 -11.344 -24.797 1 90.69 85 GLN B C 1
ATOM 2292 O O . GLN B 1 85 ? -4.828 -12.031 -24.766 1 90.69 85 GLN B O 1
ATOM 2297 N N . SER B 1 86 ? -3.586 -10.461 -23.922 1 91.25 86 SER B N 1
ATOM 2298 C CA . SER B 1 86 ? -4.562 -10.055 -22.922 1 91.25 86 SER B CA 1
ATOM 2299 C C . SER B 1 86 ? -4.969 -11.227 -22.031 1 91.25 86 SER B C 1
ATOM 2301 O O . SER B 1 86 ? -6.156 -11.422 -21.75 1 91.25 86 SER B O 1
ATOM 2303 N N . LYS B 1 87 ? -3.992 -12.047 -21.797 1 91.44 87 LYS B N 1
ATOM 2304 C CA . LYS B 1 87 ? -4.199 -13.172 -20.891 1 91.44 87 LYS B CA 1
ATOM 2305 C C . LYS B 1 87 ? -3.6 -12.883 -19.516 1 91.44 87 LYS B C 1
ATOM 2307 O O . LYS B 1 87 ? -2.52 -12.297 -19.422 1 91.44 87 LYS B O 1
ATOM 2312 N N . VAL B 1 88 ? -4.395 -13.281 -18.453 1 92.69 88 VAL B N 1
ATOM 2313 C CA . VAL B 1 88 ? -3.922 -13.078 -17.094 1 92.69 88 VAL B CA 1
ATOM 2314 C C . VAL B 1 88 ? -3.945 -14.398 -16.328 1 92.69 88 VAL B C 1
ATOM 2316 O O . VAL B 1 88 ? -4.973 -15.078 -16.281 1 92.69 88 VAL B O 1
ATOM 2319 N N . LEU B 1 89 ? -2.824 -14.688 -15.852 1 94.25 89 LEU B N 1
ATOM 2320 C CA . LEU B 1 89 ? -2.711 -15.93 -15.109 1 94.25 89 LEU B CA 1
ATOM 2321 C C . LEU B 1 89 ? -3.209 -15.758 -13.68 1 94.25 89 LEU B C 1
ATOM 2323 O O . LEU B 1 89 ? -2.701 -14.914 -12.938 1 94.25 89 LEU B O 1
ATOM 2327 N N . GLN B 1 90 ? -4.168 -16.547 -13.305 1 93.19 90 GLN B N 1
ATOM 2328 C CA . GLN B 1 90 ? -4.652 -16.609 -11.93 1 93.19 90 GLN B CA 1
ATOM 2329 C C . GLN B 1 90 ? -4.145 -17.859 -11.219 1 93.19 90 GLN B C 1
ATOM 2331 O O . GLN B 1 90 ? -4.738 -18.922 -11.344 1 93.19 90 GLN B O 1
ATOM 2336 N N . ASP B 1 91 ? -3.068 -17.641 -10.547 1 91.94 91 ASP B N 1
ATOM 2337 C CA . ASP B 1 91 ? -2.496 -18.719 -9.75 1 91.94 91 ASP B CA 1
ATOM 2338 C C . ASP B 1 91 ? -2.85 -18.562 -8.273 1 91.94 91 ASP B C 1
ATOM 2340 O O . ASP B 1 91 ? -3.828 -17.906 -7.93 1 91.94 91 ASP B O 1
ATOM 2344 N N . TYR B 1 92 ? -2.164 -19.219 -7.398 1 91.88 92 TYR B N 1
ATOM 2345 C CA . TYR B 1 92 ? -2.467 -19.297 -5.977 1 91.88 92 TYR B CA 1
ATOM 2346 C C . TYR B 1 92 ? -2.354 -17.922 -5.32 1 91.88 92 TYR B C 1
ATOM 2348 O O . TYR B 1 92 ? -3.195 -17.547 -4.5 1 91.88 92 TYR B O 1
ATOM 2356 N N . ASN B 1 93 ? -1.402 -17.109 -5.703 1 93.5 93 ASN B N 1
ATOM 2357 C CA . ASN B 1 93 ? -1.107 -15.852 -5.035 1 93.5 93 ASN B CA 1
ATOM 2358 C C . ASN B 1 93 ? -1.775 -14.672 -5.742 1 93.5 93 ASN B C 1
ATOM 2360 O O . ASN B 1 93 ? -1.621 -13.523 -5.324 1 93.5 93 ASN B O 1
ATOM 2364 N N . TYR B 1 94 ? -2.535 -15.023 -6.738 1 93.94 94 TYR B N 1
ATOM 2365 C CA . TYR B 1 94 ? -3.107 -13.977 -7.574 1 93.94 94 TYR B CA 1
ATOM 2366 C C . TYR B 1 94 ? -4.098 -13.125 -6.785 1 93.94 94 TYR B C 1
ATOM 2368 O O . TYR B 1 94 ? -4.059 -11.898 -6.844 1 93.94 94 TYR B O 1
ATOM 2376 N N . ILE B 1 95 ? -4.984 -13.711 -6.086 1 92.19 95 ILE B N 1
ATOM 2377 C CA . ILE B 1 95 ? -6.039 -12.977 -5.391 1 92.19 95 ILE B CA 1
ATOM 2378 C C . ILE B 1 95 ? -5.422 -12.078 -4.32 1 92.19 95 ILE B C 1
ATOM 2380 O O . ILE B 1 95 ? -5.816 -10.922 -4.172 1 92.19 95 ILE B O 1
ATOM 2384 N N . GLU B 1 96 ? -4.496 -12.57 -3.598 1 94.62 96 GLU B N 1
ATOM 2385 C CA . GLU B 1 96 ? -3.834 -11.766 -2.576 1 94.62 96 GLU B CA 1
ATOM 2386 C C . GLU B 1 96 ? -3.051 -10.617 -3.203 1 94.62 96 GLU B C 1
ATOM 2388 O O . GLU B 1 96 ? -2.994 -9.523 -2.643 1 94.62 96 GLU B O 1
ATOM 2393 N N . LEU B 1 97 ? -2.488 -10.938 -4.324 1 96.12 97 LEU B N 1
ATOM 2394 C CA . LEU B 1 97 ? -1.79 -9.875 -5.039 1 96.12 97 LEU B CA 1
ATOM 2395 C C . LEU B 1 97 ? -2.746 -8.742 -5.398 1 96.12 97 LEU B C 1
ATOM 2397 O O . LEU B 1 97 ? -2.459 -7.574 -5.129 1 96.12 97 LEU B O 1
ATOM 2401 N N . LYS B 1 98 ? -3.816 -9.094 -5.922 1 96.44 98 LYS B N 1
ATOM 2402 C CA . LYS B 1 98 ? -4.785 -8.078 -6.332 1 96.44 98 LYS B CA 1
ATOM 2403 C C . LYS B 1 98 ? -5.305 -7.301 -5.125 1 96.44 98 LYS B C 1
ATOM 2405 O O . LYS B 1 98 ? -5.477 -6.082 -5.195 1 96.44 98 LYS B O 1
ATOM 2410 N N . ARG B 1 99 ? -5.496 -7.906 -4.055 1 97.12 99 ARG B N 1
ATOM 2411 C CA . ARG B 1 99 ? -5.898 -7.234 -2.824 1 97.12 99 ARG B CA 1
ATOM 2412 C C . ARG B 1 99 ? -4.824 -6.262 -2.354 1 97.12 99 ARG B C 1
ATOM 2414 O O . ARG B 1 99 ? -5.133 -5.137 -1.951 1 97.12 99 ARG B O 1
ATOM 2421 N N . SER B 1 100 ? -3.676 -6.703 -2.42 1 97.75 100 SER B N 1
ATOM 2422 C CA . SER B 1 100 ? -2.549 -5.875 -1.995 1 97.75 100 SER B CA 1
ATOM 2423 C C . SER B 1 100 ? -2.398 -4.645 -2.883 1 97.75 100 SER B C 1
ATOM 2425 O O . SER B 1 100 ? -2.129 -3.549 -2.391 1 97.75 100 SER B O 1
ATOM 2427 N N . GLU B 1 101 ? -2.516 -4.902 -4.102 1 96.75 101 GLU B N 1
ATOM 2428 C CA . GLU B 1 101 ? -2.447 -3.787 -5.043 1 96.75 101 GLU B CA 1
ATOM 2429 C C . GLU B 1 101 ? -3.537 -2.758 -4.758 1 96.75 101 GLU B C 1
ATOM 2431 O O . GLU B 1 101 ? -3.289 -1.551 -4.812 1 96.75 101 GLU B O 1
ATOM 2436 N N . GLU B 1 102 ? -4.68 -3.225 -4.473 1 97.56 102 GLU B N 1
ATOM 2437 C CA . GLU B 1 102 ? -5.785 -2.334 -4.137 1 97.56 102 GLU B CA 1
ATOM 2438 C C . GLU B 1 102 ? -5.496 -1.552 -2.857 1 97.56 102 GLU B C 1
ATOM 2440 O O . GLU B 1 102 ? -5.762 -0.35 -2.785 1 97.56 102 GLU B O 1
ATOM 2445 N N . ALA B 1 103 ? -4.984 -2.225 -1.955 1 97.56 103 ALA B N 1
ATOM 2446 C CA . ALA B 1 103 ? -4.598 -1.567 -0.71 1 97.56 103 ALA B CA 1
ATOM 2447 C C . ALA B 1 103 ? -3.559 -0.478 -0.964 1 97.56 103 ALA B C 1
ATOM 2449 O O . ALA B 1 103 ? -3.637 0.609 -0.388 1 97.56 103 ALA B O 1
ATOM 2450 N N . ASN B 1 104 ? -2.662 -0.767 -1.805 1 97.38 104 ASN B N 1
ATOM 2451 C CA . ASN B 1 104 ? -1.636 0.208 -2.162 1 97.38 104 ASN B CA 1
ATOM 2452 C C . ASN B 1 104 ? -2.246 1.466 -2.775 1 97.38 104 ASN B C 1
ATOM 2454 O O . ASN B 1 104 ? -1.832 2.58 -2.455 1 97.38 104 ASN B O 1
ATOM 2458 N N . LEU B 1 105 ? -3.152 1.202 -3.578 1 97.56 105 LEU B N 1
ATOM 2459 C CA . LEU B 1 105 ? -3.824 2.332 -4.215 1 97.56 105 LEU B CA 1
ATOM 2460 C C . LEU B 1 105 ? -4.547 3.188 -3.178 1 97.56 105 LEU B C 1
ATOM 2462 O O . LEU B 1 105 ? -4.449 4.414 -3.205 1 97.56 105 LEU B O 1
ATOM 2466 N N . GLN B 1 106 ? -5.203 2.57 -2.293 1 97.94 106 GL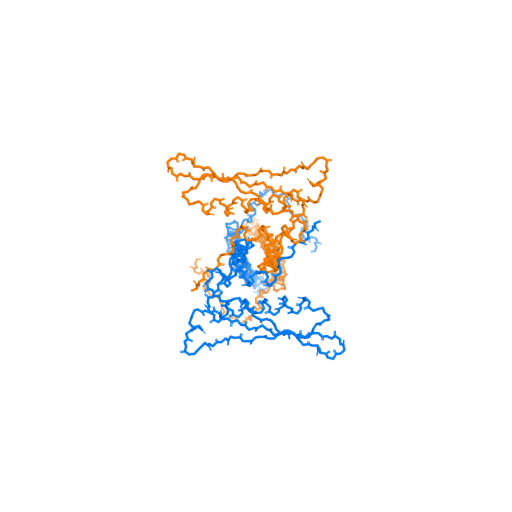N B N 1
ATOM 2467 C CA . GLN B 1 106 ? -5.918 3.285 -1.241 1 97.94 106 GLN B CA 1
ATOM 2468 C C . GLN B 1 106 ? -4.953 4.062 -0.351 1 97.94 106 GLN B C 1
ATOM 2470 O O . GLN B 1 106 ? -5.211 5.219 -0.008 1 97.94 106 GLN B O 1
ATOM 2475 N N . LEU B 1 107 ? -3.902 3.439 -0.055 1 97.94 107 LEU B N 1
ATOM 2476 C CA . LEU B 1 107 ? -2.908 4.082 0.797 1 97.94 107 LEU B CA 1
ATOM 2477 C C . LEU B 1 107 ? -2.281 5.281 0.092 1 97.94 107 LEU B C 1
ATOM 2479 O O . LEU B 1 107 ? -2.031 6.312 0.718 1 97.94 107 LEU B O 1
ATOM 2483 N N . THR B 1 108 ? -2.041 5.141 -1.129 1 98 108 THR B N 1
ATOM 2484 C CA . THR B 1 108 ? -1.487 6.242 -1.909 1 98 108 THR B CA 1
ATOM 2485 C C . THR B 1 108 ? -2.449 7.426 -1.932 1 98 108 THR B C 1
ATOM 2487 O O . THR B 1 108 ? -2.031 8.578 -1.786 1 98 108 THR B O 1
ATOM 2490 N N . ASP B 1 109 ? -3.678 7.188 -2.051 1 97.69 109 ASP B N 1
ATOM 2491 C CA . ASP B 1 109 ? -4.695 8.234 -2.021 1 97.69 109 ASP B CA 1
ATOM 2492 C C . ASP B 1 109 ? -4.73 8.93 -0.663 1 97.69 109 ASP B C 1
ATOM 2494 O O . ASP B 1 109 ? -4.809 10.156 -0.589 1 97.69 109 ASP B O 1
ATOM 2498 N N . LEU B 1 110 ? -4.688 8.117 0.333 1 97.69 110 LEU B N 1
ATOM 2499 C CA . LEU B 1 110 ? -4.691 8.664 1.685 1 97.69 110 LEU B CA 1
ATOM 2500 C C . LEU B 1 110 ? -3.469 9.547 1.917 1 97.69 110 LEU B C 1
ATOM 2502 O O . LEU B 1 110 ? -3.568 10.594 2.551 1 97.69 110 LEU B O 1
ATOM 2506 N N . LEU B 1 111 ? -2.412 9.148 1.403 1 97.69 111 LEU B N 1
ATOM 2507 C CA . LEU B 1 111 ? -1.185 9.922 1.533 1 97.69 111 LEU B CA 1
ATOM 2508 C C . LEU B 1 111 ? -1.321 11.281 0.844 1 97.69 111 LEU B C 1
ATOM 2510 O O . LEU B 1 111 ? -0.909 12.305 1.392 1 97.69 111 LEU B O 1
ATOM 2514 N N . ALA B 1 112 ? -1.842 11.195 -0.273 1 96.69 112 ALA B N 1
ATOM 2515 C CA . ALA B 1 112 ? -2.074 12.438 -1.007 1 96.69 112 ALA B CA 1
ATOM 2516 C C . ALA B 1 112 ? -2.986 13.375 -0.223 1 96.69 112 ALA B C 1
ATOM 2518 O O . ALA B 1 112 ? -2.748 14.586 -0.172 1 96.69 112 ALA B O 1
ATOM 2519 N N . GLU B 1 113 ? -4.004 12.891 0.366 1 96 113 GLU B N 1
ATOM 2520 C CA . GLU B 1 113 ? -4.926 13.68 1.183 1 96 113 GLU B CA 1
ATOM 2521 C C . GLU B 1 113 ? -4.207 14.32 2.367 1 96 113 GLU B C 1
ATOM 2523 O O . GLU B 1 113 ? -4.445 15.484 2.686 1 96 113 GLU B O 1
ATOM 2528 N N . LYS B 1 114 ? -3.387 13.523 2.969 1 95 114 LYS B N 1
ATOM 2529 C CA . LYS B 1 114 ? -2.623 14.047 4.098 1 95 114 LYS B CA 1
ATOM 2530 C C . LYS B 1 114 ? -1.698 15.18 3.666 1 95 114 LYS B C 1
ATOM 2532 O O . LYS B 1 114 ? -1.55 16.172 4.379 1 95 114 LYS B O 1
ATOM 2537 N N . ASP B 1 115 ? -1.1 15 2.557 1 93.69 115 ASP B N 1
ATOM 2538 C CA . ASP B 1 115 ? -0.24 16.062 2.027 1 93.69 115 ASP B CA 1
ATOM 2539 C C . ASP B 1 115 ? -1.023 17.344 1.814 1 93.69 115 ASP B C 1
ATOM 2541 O O . ASP B 1 115 ? -0.549 18.438 2.162 1 93.69 115 ASP B O 1
ATOM 2545 N N . GLU B 1 116 ? -2.166 17.219 1.292 1 92.94 116 GLU B N 1
ATOM 2546 C CA . GLU B 1 116 ? -3.016 18.391 1.087 1 92.94 116 GLU B CA 1
ATOM 2547 C C . GLU B 1 116 ? -3.414 19.031 2.418 1 92.94 116 GLU B C 1
ATOM 2549 O O . GLU B 1 116 ? -3.471 20.25 2.537 1 92.94 116 GLU B O 1
ATOM 2554 N N . THR B 1 117 ? -3.697 18.172 3.334 1 92.56 117 THR B N 1
ATOM 2555 C CA . THR B 1 117 ? -4.043 18.656 4.664 1 92.56 117 THR B CA 1
ATOM 2556 C C . THR B 1 117 ? -2.885 19.453 5.273 1 92.56 117 THR B C 1
ATOM 2558 O O . THR B 1 117 ? -3.086 20.531 5.832 1 92.56 117 THR B O 1
ATOM 2561 N N . ILE B 1 118 ? -1.731 18.906 5.215 1 91.88 118 ILE B N 1
ATOM 2562 C CA . ILE B 1 118 ? -0.539 19.562 5.746 1 91.88 118 ILE B CA 1
ATOM 2563 C C . ILE B 1 118 ? -0.34 20.906 5.055 1 91.88 118 ILE B C 1
ATOM 2565 O O . ILE B 1 118 ? -0.125 21.938 5.719 1 91.88 118 ILE B O 1
ATOM 2569 N N . LYS B 1 119 ? -0.441 20.906 3.787 1 90.06 119 LYS B N 1
ATOM 2570 C CA . LYS B 1 119 ? -0.303 22.141 3.023 1 90.06 119 LYS B CA 1
ATOM 2571 C C . LYS B 1 119 ? -1.365 23.156 3.428 1 90.06 119 LYS B C 1
ATOM 2573 O O . LYS B 1 119 ? -1.061 24.344 3.619 1 90.06 119 LYS B O 1
ATOM 2578 N N . GLY B 1 120 ? -2.576 22.688 3.512 1 89.06 120 GLY B N 1
ATOM 2579 C CA . GLY B 1 120 ? -3.662 23.547 3.926 1 89.06 120 GLY B CA 1
ATOM 2580 C C . GLY B 1 120 ? -3.455 24.156 5.305 1 89.06 120 GLY B C 1
ATOM 2581 O O . GLY B 1 120 ? -3.66 25.359 5.504 1 89.06 120 GLY B O 1
ATOM 2582 N N . LEU B 1 121 ? -3.057 23.359 6.18 1 91.75 121 LEU B N 1
ATOM 2583 C CA . LEU B 1 121 ? -2.797 23.812 7.543 1 91.75 121 LEU B CA 1
ATOM 2584 C C . LEU B 1 121 ? -1.652 24.812 7.574 1 91.75 121 LEU B C 1
ATOM 2586 O O . LEU B 1 121 ? -1.742 25.844 8.25 1 91.75 121 LEU B O 1
ATOM 2590 N N . ALA B 1 122 ? -0.643 24.516 6.871 1 90.56 122 ALA B N 1
ATOM 2591 C CA . ALA B 1 122 ? 0.503 25.406 6.805 1 90.56 122 ALA B CA 1
ATOM 2592 C C . ALA B 1 122 ? 0.103 26.766 6.227 1 90.56 122 ALA B C 1
ATOM 2594 O O . ALA B 1 122 ? 0.465 27.812 6.766 1 90.56 122 ALA B O 1
ATOM 2595 N N . MET B 1 123 ? -0.671 26.781 5.188 1 89.38 123 MET B N 1
ATOM 2596 C CA . MET B 1 123 ? -1.119 28 4.535 1 89.38 123 MET B CA 1
ATOM 2597 C C . MET B 1 123 ? -2.01 28.812 5.465 1 89.38 123 MET B C 1
ATOM 2599 O O . MET B 1 123 ? -1.816 30.031 5.617 1 89.38 123 MET B O 1
ATOM 2603 N N . THR B 1 124 ? -2.959 28.141 6.062 1 88.75 124 THR B N 1
ATOM 2604 C CA . THR B 1 124 ? -3.865 28.812 6.988 1 88.75 124 THR B CA 1
ATOM 2605 C C . THR B 1 124 ? -3.094 29.422 8.156 1 88.75 124 THR B C 1
ATOM 2607 O O . THR B 1 124 ? -3.342 30.562 8.539 1 88.75 124 THR B O 1
ATOM 2610 N N . THR B 1 125 ? -2.154 28.672 8.68 1 91.31 125 THR B N 1
ATOM 2611 C CA . THR B 1 125 ? -1.329 29.141 9.789 1 91.31 125 THR B CA 1
ATOM 2612 C C . THR B 1 125 ? -0.472 30.328 9.359 1 91.31 125 THR B C 1
ATOM 2614 O O . THR B 1 125 ? -0.396 31.328 10.07 1 91.31 125 THR B O 1
ATOM 2617 N N . GLY B 1 126 ? 0.119 30.234 8.227 1 90.88 126 GLY B N 1
ATOM 2618 C CA . GLY B 1 126 ? 0.919 31.328 7.703 1 90.88 126 GLY B CA 1
ATOM 2619 C C . GLY B 1 126 ? 0.127 32.594 7.512 1 90.88 126 GLY B C 1
ATOM 2620 O O . GLY B 1 126 ? 0.579 33.688 7.895 1 90.88 126 GLY B O 1
ATOM 2621 N N . ASN B 1 127 ? -0.996 32.5 6.957 1 89.5 127 ASN B N 1
ATOM 2622 C CA . ASN B 1 127 ? -1.878 33.625 6.77 1 89.5 127 ASN B CA 1
ATOM 2623 C C . ASN B 1 127 ? -2.254 34.281 8.102 1 89.5 127 ASN B C 1
ATOM 2625 O O . ASN B 1 127 ? -2.275 35.5 8.219 1 89.5 127 ASN B O 1
ATOM 2629 N N . TYR B 1 128 ? -2.553 33.438 9.055 1 92.56 128 TYR B N 1
ATOM 2630 C CA . TYR B 1 128 ? -2.854 33.938 10.398 1 92.56 128 TYR B CA 1
ATOM 2631 C C . TYR B 1 128 ? -1.677 34.719 10.969 1 92.56 128 TYR B C 1
ATOM 2633 O O . TYR B 1 128 ? -1.849 35.812 11.484 1 92.56 128 TYR B O 1
ATOM 2641 N N . ILE B 1 129 ? -0.531 34.188 10.836 1 92.88 129 ILE B N 1
ATOM 2642 C CA . ILE B 1 129 ? 0.661 34.844 11.367 1 92.88 129 ILE B CA 1
ATOM 2643 C C . ILE B 1 129 ? 0.875 36.156 10.648 1 92.88 129 ILE B C 1
ATOM 2645 O O . ILE B 1 129 ? 1.224 37.156 11.273 1 92.88 129 ILE B O 1
ATOM 2649 N N . GLY B 1 130 ? 0.619 36.156 9.359 1 90.81 130 GLY B N 1
ATOM 2650 C CA . GLY B 1 130 ? 0.698 37.406 8.609 1 90.81 130 GLY B CA 1
ATOM 2651 C C . GLY B 1 130 ? -0.251 38.469 9.117 1 90.81 130 GLY B C 1
ATOM 2652 O O . GLY B 1 130 ? 0.127 39.625 9.234 1 90.81 130 GLY B O 1
ATOM 2653 N N . ALA B 1 131 ? -1.41 38.062 9.43 1 91.12 131 ALA B N 1
ATOM 2654 C CA . ALA B 1 131 ? -2.396 39 9.977 1 91.12 131 ALA B CA 1
ATOM 2655 C C . ALA B 1 131 ? -1.944 39.562 11.32 1 91.12 131 ALA B C 1
ATOM 2657 O O . ALA B 1 131 ? -2.1 40.75 11.594 1 91.12 131 ALA B O 1
ATOM 2658 N N . VAL B 1 132 ? -1.372 38.688 12.133 1 93 132 VAL B N 1
ATOM 2659 C CA . VAL B 1 132 ? -0.869 39.094 13.438 1 93 132 VAL B CA 1
ATOM 2660 C C . VAL B 1 132 ? 0.244 40.125 13.266 1 93 132 VAL B C 1
ATOM 2662 O O . VAL B 1 132 ? 0.24 41.156 13.914 1 93 132 VAL B O 1
ATOM 2665 N N . LEU B 1 133 ? 1.098 39.875 12.328 1 93.06 133 LEU B N 1
ATOM 2666 C CA . LEU B 1 133 ? 2.211 40.781 12.078 1 93.06 133 LEU B CA 1
ATOM 2667 C C . LEU B 1 133 ? 1.709 42.156 11.578 1 93.06 133 LEU B C 1
ATOM 2669 O O . LEU B 1 133 ? 2.201 43.188 12.008 1 93.06 133 LEU B O 1
ATOM 2673 N N . SER B 1 134 ? 0.718 42.094 10.758 1 91.75 134 SER B N 1
ATOM 2674 C CA . SER B 1 134 ? 0.126 43.312 10.25 1 91.75 134 SER B CA 1
ATOM 2675 C C . SER B 1 134 ? -0.481 44.156 11.383 1 91.75 134 SER B C 1
ATOM 2677 O O . SER B 1 134 ? -0.295 45.375 11.43 1 91.75 134 SER B O 1
ATOM 2679 N N . ILE B 1 135 ? -1.104 43.469 12.273 1 89.81 135 ILE B N 1
ATOM 2680 C CA . ILE B 1 135 ? -1.729 44.156 13.406 1 89.81 135 ILE B CA 1
ATOM 2681 C C . ILE B 1 135 ? -0.651 44.688 14.344 1 89.81 135 ILE B C 1
ATOM 2683 O O . ILE B 1 135 ? -0.763 45.781 14.867 1 89.81 135 ILE B O 1
ATOM 2687 N N . CYS B 1 136 ? 0.384 43.938 14.531 1 89.06 136 CYS B N 1
ATOM 2688 C CA . CYS B 1 136 ? 1.515 44.375 15.336 1 89.06 136 CYS B CA 1
ATOM 2689 C C . CYS B 1 136 ? 2.139 45.656 14.75 1 89.06 136 CYS B C 1
ATOM 2691 O O . CYS B 1 136 ? 2.41 46.594 15.477 1 89.06 136 CYS B O 1
ATOM 2693 N N . ASP B 1 137 ? 2.299 45.688 13.469 1 89.44 137 ASP B N 1
ATOM 2694 C CA . ASP B 1 137 ? 2.861 46.844 12.789 1 89.44 137 ASP B CA 1
ATOM 2695 C C . ASP B 1 137 ? 1.972 48.094 12.977 1 89.44 137 ASP B C 1
ATOM 2697 O O . ASP B 1 137 ? 2.467 49.188 13.234 1 89.44 137 ASP B O 1
ATOM 2701 N N . ARG B 1 138 ? 0.731 47.875 12.953 1 86.94 138 ARG B N 1
ATOM 2702 C CA . ARG B 1 138 ? -0.221 48.938 13.141 1 86.94 138 ARG B CA 1
ATOM 2703 C C . ARG B 1 138 ? -0.148 49.5 14.555 1 86.94 138 ARG B C 1
ATOM 2705 O O . ARG B 1 138 ? -0.121 50.719 14.75 1 86.94 138 ARG B O 1
ATOM 2712 N N . ILE B 1 139 ? -0.02 48.656 15.492 1 85.25 139 ILE B N 1
ATOM 2713 C CA . ILE B 1 139 ? 0.051 49.094 16.875 1 85.25 139 ILE B CA 1
ATOM 2714 C C . ILE B 1 139 ? 1.378 49.812 17.125 1 85.25 139 ILE B C 1
ATOM 2716 O O . ILE B 1 139 ? 1.415 50.844 17.797 1 85.25 139 ILE B O 1
ATOM 2720 N N . SER B 1 140 ? 2.412 49.312 16.547 1 85.25 140 SER B N 1
ATOM 2721 C CA . SER B 1 140 ? 3.727 49.906 16.688 1 85.25 140 SER B CA 1
ATOM 2722 C C . SER B 1 140 ? 3.76 51.312 16.094 1 85.25 140 SER B C 1
ATOM 2724 O O . SER B 1 140 ? 4.387 52.219 16.641 1 85.25 140 SER B O 1
ATOM 2726 N N . SER B 1 141 ? 3.102 51.5 15.055 1 84 141 SER B N 1
ATOM 2727 C CA . SER B 1 141 ? 3.057 52.812 14.398 1 84 141 SER B CA 1
ATOM 2728 C C . SER B 1 141 ? 2.297 53.812 15.242 1 84 141 SER B C 1
ATOM 2730 O O . SER B 1 141 ? 2.6 55 15.203 1 84 141 SER B O 1
ATOM 2732 N N . LEU B 1 142 ? 1.345 53.344 16.062 1 76.75 142 LEU B N 1
ATOM 2733 C CA . LEU B 1 142 ? 0.577 54.219 16.953 1 76.75 142 LEU B CA 1
ATOM 2734 C C . LEU B 1 142 ? 1.414 54.625 18.156 1 76.75 142 LEU B C 1
ATOM 2736 O O . LEU B 1 142 ? 1.239 55.75 18.672 1 76.75 142 LEU B O 1
ATOM 2740 N N . ALA B 1 143 ? 2.342 53.844 18.562 1 69.62 143 ALA B N 1
ATOM 2741 C CA . ALA B 1 143 ? 3.172 54.125 19.734 1 69.62 143 ALA B CA 1
ATOM 2742 C C . ALA B 1 143 ? 4.301 55.094 19.391 1 69.62 143 ALA B C 1
ATOM 2744 O O . ALA B 1 143 ? 4.723 55.875 20.234 1 69.62 143 ALA B O 1
ATOM 2745 N N . VAL B 1 144 ? 5 55 18.219 1 63.25 144 VAL B N 1
ATOM 2746 C CA . VAL B 1 144 ? 6.133 55.844 17.828 1 63.25 144 VAL B CA 1
ATOM 2747 C C . VAL B 1 144 ? 5.645 57.219 17.438 1 63.25 144 VAL B C 1
ATOM 2749 O O . VAL B 1 144 ? 6.414 58.188 17.469 1 63.25 144 VAL B O 1
ATOM 2752 N N . SER B 1 145 ? 4.422 57.5 17.312 1 55.16 145 SER B N 1
ATOM 2753 C CA . SER B 1 145 ? 4.105 58.812 16.719 1 55.16 145 SER B CA 1
ATOM 2754 C C . SER B 1 145 ? 4.754 59.938 17.5 1 55.16 145 SER B C 1
ATOM 2756 O O . SER B 1 145 ? 4.84 59.875 18.734 1 55.16 145 SER B O 1
ATOM 2758 N N . GLU B 1 146 ? 5.293 60.875 16.781 1 56.69 146 GLU B N 1
ATOM 2759 C CA . GLU B 1 146 ? 6.168 62.062 16.891 1 56.69 146 GLU B CA 1
ATOM 2760 C C . GLU B 1 146 ? 5.703 62.969 18.016 1 56.69 146 GLU B C 1
ATOM 2762 O O . GLU B 1 146 ? 4.965 62.562 18.906 1 56.69 146 GLU B O 1
ATOM 2767 N N . SER B 1 147 ? 5.207 64.188 17.5 1 57.22 147 SER B N 1
ATOM 2768 C CA . SER B 1 147 ? 5.078 65.5 18.156 1 57.22 147 SER B CA 1
ATOM 2769 C C . SER B 1 147 ? 3.904 65.5 19.141 1 57.22 147 SER B C 1
ATOM 2771 O O . SER B 1 147 ? 2.756 65.75 18.734 1 57.22 147 SER B O 1
ATOM 2773 N N . LEU B 1 148 ? 4.141 64.625 20.234 1 60.66 148 LEU B N 1
ATOM 2774 C CA . LEU B 1 148 ? 3.072 64.75 21.219 1 60.66 148 LEU B CA 1
ATOM 2775 C C . LEU B 1 148 ? 2.855 66.188 21.641 1 60.66 148 LEU B C 1
ATOM 2777 O O . LEU B 1 148 ? 3.816 66.938 21.922 1 60.66 148 LEU B O 1
ATOM 2781 N N . PRO B 1 149 ? 1.677 66.625 21.328 1 66.44 149 PRO B N 1
ATOM 2782 C CA . PRO B 1 149 ? 1.438 68 21.781 1 66.44 149 PRO B CA 1
ATOM 2783 C C . PRO B 1 149 ? 1.75 68.188 23.266 1 66.44 149 PRO B C 1
ATOM 2785 O O . PRO B 1 149 ? 1.914 67.188 24 1 66.44 149 PRO B O 1
ATOM 2788 N N . THR B 1 150 ? 2.16 69.375 23.5 1 67.62 150 THR B N 1
ATOM 2789 C CA . THR B 1 150 ? 2.348 69.75 24.906 1 67.62 150 THR B CA 1
ATOM 2790 C C . THR B 1 150 ? 1.027 70.188 25.516 1 67.62 150 THR B C 1
ATOM 2792 O O . THR B 1 150 ? 0.095 70.562 24.797 1 67.62 150 THR B O 1
ATOM 2795 N N . GLY B 1 151 ? 0.706 69.938 26.75 1 69.94 151 GLY B N 1
ATOM 2796 C CA . GLY B 1 151 ? -0.454 70.438 27.469 1 69.94 151 GLY B CA 1
ATOM 2797 C C . GLY B 1 151 ? -1.619 69.438 27.469 1 69.94 151 GLY B C 1
ATOM 2798 O O . GLY B 1 151 ? -1.42 68.25 27.422 1 69.94 151 GLY B O 1
ATOM 2799 N N . PRO B 1 152 ? -2.758 69.938 27.5 1 72.44 152 PRO B N 1
ATOM 2800 C CA . PRO B 1 152 ? -3.98 69.125 27.594 1 72.44 152 PRO B CA 1
ATOM 2801 C C . PRO B 1 152 ? -4.23 68.312 26.359 1 72.44 152 PRO B C 1
ATOM 2803 O O . PRO B 1 152 ? -4.875 67.25 26.438 1 72.44 152 PRO B O 1
ATOM 2806 N N . ALA B 1 153 ? -3.672 68.75 25.266 1 79.25 153 ALA B N 1
ATOM 2807 C CA . ALA B 1 153 ? -3.867 68 24 1 79.25 153 ALA B CA 1
ATOM 2808 C C . ALA B 1 153 ? -3.131 66.688 23.984 1 79.25 153 ALA B C 1
ATOM 2810 O O . ALA B 1 153 ? -3.502 65.75 23.25 1 79.25 153 ALA B O 1
ATOM 2811 N N . LEU B 1 154 ? -2.219 66.688 24.891 1 80.12 154 LEU B N 1
ATOM 2812 C CA . LEU B 1 154 ? -1.416 65.438 24.969 1 80.12 154 LEU B CA 1
ATOM 2813 C C . LEU B 1 154 ? -2.24 64.312 25.516 1 80.12 154 LEU B C 1
ATOM 2815 O O . LEU B 1 154 ? -2.201 63.188 24.984 1 80.12 154 LEU B O 1
ATOM 2819 N N . ALA B 1 155 ? -3.068 64.625 26.453 1 76.44 155 ALA B N 1
ATOM 2820 C CA . ALA B 1 155 ? -3.893 63.594 27.094 1 76.44 155 ALA B CA 1
ATOM 2821 C C . ALA B 1 155 ? -4.93 63.031 26.125 1 76.44 155 ALA B C 1
ATOM 2823 O O . ALA B 1 155 ? -5.195 61.844 26.109 1 76.44 155 ALA B O 1
ATOM 2824 N N . VAL B 1 156 ? -5.391 63.938 25.312 1 79.62 156 VAL B N 1
ATOM 2825 C CA . VAL B 1 156 ? -6.426 63.531 24.359 1 79.62 156 VAL B CA 1
ATOM 2826 C C . VAL B 1 156 ? -5.828 62.625 23.297 1 79.62 156 VAL B C 1
ATOM 2828 O O . VAL B 1 156 ? -6.422 61.594 22.938 1 79.62 156 VAL B O 1
ATOM 2831 N N . GLU B 1 157 ? -4.648 62.938 22.891 1 82.44 157 GLU B N 1
ATOM 2832 C CA . GLU B 1 157 ? -3.986 62.156 21.859 1 82.44 157 GLU B CA 1
ATOM 2833 C C . GLU B 1 157 ? -3.586 60.781 22.375 1 82.44 157 GLU B C 1
ATOM 2835 O O . GLU B 1 157 ? -3.752 59.781 21.672 1 82.44 157 GLU B O 1
ATOM 2840 N N . LEU B 1 158 ? -3.176 60.781 23.516 1 81 158 LEU B N 1
ATOM 2841 C CA . LEU B 1 158 ? -2.779 59.5 24.109 1 81 158 LEU B CA 1
ATOM 2842 C C . LEU B 1 158 ? -3.99 58.594 24.328 1 81 158 LEU B C 1
ATOM 2844 O O . LEU B 1 158 ? -3.916 57.406 24.094 1 81 158 LEU B O 1
ATOM 2848 N N . ALA B 1 159 ? -5.043 59.25 24.688 1 79.44 159 ALA B N 1
ATOM 2849 C CA . ALA B 1 159 ? -6.285 58.5 24.875 1 79.44 159 ALA B CA 1
ATOM 2850 C C . ALA B 1 159 ? -6.762 57.906 23.547 1 79.44 159 ALA B C 1
ATOM 2852 O O . ALA B 1 159 ? -7.238 56.781 23.5 1 79.44 159 ALA B O 1
ATOM 2853 N N . ARG B 1 160 ? -6.633 58.656 22.547 1 84.12 160 ARG B N 1
ATOM 2854 C CA . ARG B 1 160 ? -7.016 58.188 21.219 1 84.12 160 ARG B CA 1
ATOM 2855 C C . ARG B 1 160 ? -6.168 57 20.797 1 84.12 160 ARG B C 1
ATOM 2857 O O . ARG B 1 160 ? -6.691 56 20.25 1 84.12 160 ARG B O 1
ATOM 2864 N N . LYS B 1 161 ? -4.914 57.062 21.031 1 82.94 161 LYS B N 1
ATOM 2865 C CA . LYS B 1 161 ? -3.992 55.969 20.672 1 82.94 161 LYS B CA 1
ATOM 2866 C C . LYS B 1 161 ? -4.32 54.688 21.438 1 82.94 161 LYS B C 1
ATOM 2868 O O . LYS B 1 161 ? -4.324 53.625 20.859 1 82.94 161 LYS B O 1
ATOM 2873 N N . ILE B 1 162 ? -4.641 54.875 22.625 1 81.56 162 ILE B N 1
ATOM 2874 C CA . ILE B 1 162 ? -4.973 53.719 23.453 1 81.56 162 ILE B CA 1
ATOM 2875 C C . ILE B 1 162 ? -6.254 53.062 22.938 1 81.56 162 ILE B C 1
ATOM 2877 O O . ILE B 1 162 ? -6.355 51.812 22.891 1 81.56 162 ILE B O 1
ATOM 2881 N N . SER B 1 163 ? -7.152 53.906 22.531 1 84 163 SER B N 1
ATOM 2882 C CA . SER B 1 163 ? -8.406 53.375 22 1 84 163 SER B CA 1
ATOM 2883 C C . SER B 1 163 ? -8.18 52.594 20.719 1 84 163 SER B C 1
ATOM 2885 O O . SER B 1 163 ? -8.781 51.562 20.5 1 84 163 SER B O 1
ATOM 2887 N N . GLU B 1 164 ? -7.309 53.062 19.906 1 86.31 164 GLU B N 1
ATOM 2888 C CA . GLU B 1 164 ? -6.996 52.375 18.641 1 86.31 164 GLU B CA 1
ATOM 2889 C C . GLU B 1 164 ? -6.285 51.062 18.891 1 86.31 164 GLU B C 1
ATOM 2891 O O . GLU B 1 164 ? -6.547 50.062 18.203 1 86.31 164 GLU B O 1
ATOM 2896 N N . VAL B 1 165 ? -5.465 51.062 19.828 1 85.69 165 VAL B N 1
ATOM 2897 C CA . VAL B 1 165 ? -4.766 49.844 20.203 1 85.69 165 VAL B CA 1
ATOM 2898 C C . VAL B 1 165 ? -5.77 48.812 20.703 1 85.69 165 VAL B C 1
ATOM 2900 O O . VAL B 1 165 ? -5.695 47.625 20.344 1 85.69 165 VAL B O 1
ATOM 2903 N N . GLU B 1 166 ? -6.707 49.219 21.438 1 85.94 166 GLU B N 1
ATOM 2904 C CA . GLU B 1 166 ? -7.738 48.344 21.984 1 85.94 166 GLU B CA 1
ATOM 2905 C C . GLU B 1 166 ? -8.547 47.688 20.859 1 85.94 166 GLU B C 1
ATOM 2907 O O . GLU B 1 166 ? -8.844 46.5 20.906 1 85.94 166 GLU B O 1
ATOM 2912 N N . ARG B 1 167 ? -8.844 48.469 19.891 1 88.69 167 ARG B N 1
ATOM 2913 C CA . ARG B 1 167 ? -9.602 47.969 18.766 1 88.69 167 ARG B CA 1
ATOM 2914 C C . ARG B 1 167 ? -8.805 46.938 17.984 1 88.69 167 ARG B C 1
ATOM 2916 O O . ARG B 1 167 ? -9.336 45.875 17.594 1 88.69 167 ARG B O 1
ATOM 2923 N N . ALA B 1 168 ? -7.555 47.25 17.797 1 89.31 168 ALA B N 1
ATOM 2924 C CA . ALA B 1 168 ? -6.676 46.312 17.062 1 89.31 168 ALA B CA 1
ATOM 2925 C C . ALA B 1 168 ? -6.52 45 17.828 1 89.31 168 ALA B C 1
ATOM 2927 O O . ALA B 1 168 ? -6.562 43.938 17.234 1 89.31 168 ALA B O 1
ATOM 2928 N N . VAL B 1 169 ? -6.363 45.125 19.078 1 88.94 169 VAL B N 1
ATOM 2929 C CA . VAL B 1 169 ? -6.18 43.938 19.922 1 88.94 169 VAL B CA 1
ATOM 2930 C C . VAL B 1 169 ? -7.465 43.125 19.953 1 88.94 169 VAL B C 1
ATOM 2932 O O . VAL B 1 169 ? -7.422 41.875 19.938 1 88.94 169 VAL B O 1
ATOM 2935 N N . ALA B 1 170 ? -8.555 43.781 20.031 1 90.62 170 ALA B N 1
ATOM 2936 C CA . ALA B 1 170 ? -9.836 43.094 20 1 90.62 170 ALA B CA 1
ATOM 2937 C C . ALA B 1 170 ? -9.992 42.281 18.703 1 90.62 170 ALA B C 1
ATOM 2939 O O . ALA B 1 170 ? -10.461 41.156 18.719 1 90.62 170 ALA B O 1
ATOM 2940 N N . ARG B 1 171 ? -9.625 42.844 17.641 1 91 171 ARG B N 1
ATOM 2941 C CA . ARG B 1 171 ? -9.672 42.188 16.344 1 91 171 ARG B CA 1
ATOM 2942 C C . ARG B 1 171 ? -8.742 40.969 16.328 1 91 171 ARG B C 1
ATOM 2944 O O . ARG B 1 171 ? -9.117 39.906 15.852 1 91 171 ARG B O 1
ATOM 2951 N N . LEU B 1 172 ? -7.59 41.219 16.812 1 92.19 172 LEU B N 1
ATOM 2952 C CA . LEU B 1 172 ? -6.613 40.125 16.875 1 92.19 172 LEU B CA 1
ATOM 2953 C C . LEU B 1 172 ? -7.129 38.969 17.734 1 92.19 172 LEU B C 1
ATOM 2955 O O . LEU B 1 172 ? -6.969 37.812 17.375 1 92.19 172 LEU B O 1
ATOM 2959 N N . SER B 1 173 ? -7.699 39.312 18.844 1 92.56 173 SER B N 1
ATOM 2960 C CA . SER B 1 173 ? -8.273 38.312 19.734 1 92.56 173 SER B CA 1
ATOM 2961 C C . SER B 1 173 ? -9.367 37.5 19.031 1 92.56 173 SER B C 1
ATOM 2963 O O . SER B 1 173 ? -9.406 36.281 19.125 1 92.56 173 SER B O 1
ATOM 2965 N N . LYS B 1 174 ? -10.164 38.188 18.391 1 93.12 174 LYS B N 1
ATOM 2966 C CA . LYS B 1 174 ? -11.234 37.531 17.672 1 93.12 174 LYS B CA 1
ATOM 2967 C C . LYS B 1 174 ? -10.664 36.594 16.609 1 93.12 174 LYS B C 1
ATOM 2969 O O . LYS B 1 174 ? -11.086 35.438 16.5 1 93.12 174 LYS B O 1
ATOM 2974 N N . LEU B 1 175 ? -9.742 37.062 15.781 1 92.25 175 LEU B N 1
ATOM 2975 C CA . LEU B 1 175 ? -9.086 36.25 14.758 1 92.25 175 LEU B CA 1
ATOM 2976 C C . LEU B 1 175 ? -8.438 35 15.367 1 92.25 175 LEU B C 1
ATOM 2978 O O . LEU B 1 175 ? -8.492 33.906 14.781 1 92.25 175 LEU B O 1
ATOM 2982 N N . SER B 1 176 ? -7.84 35.188 16.469 1 93.5 176 SER B N 1
ATOM 2983 C CA . SER B 1 176 ? -7.152 34.094 17.156 1 93.5 176 SER B CA 1
ATOM 2984 C C . SER B 1 176 ? -8.133 33.062 17.672 1 93.5 176 SER B C 1
ATOM 2986 O O . SER B 1 176 ? -7.879 31.859 17.562 1 93.5 176 SER B O 1
ATOM 2988 N N . HIS B 1 177 ? -9.234 33.531 18.203 1 92.62 177 HIS B N 1
ATOM 2989 C CA . HIS B 1 177 ? -10.258 32.594 18.656 1 92.62 177 HIS B CA 1
ATOM 2990 C C . HIS B 1 177 ? -10.812 31.781 17.484 1 92.62 177 HIS B C 1
ATOM 2992 O O . HIS B 1 177 ? -10.984 30.562 17.594 1 92.62 177 HIS B O 1
ATOM 2998 N N . ASP B 1 178 ? -11.062 32.438 16.406 1 91.06 178 ASP B N 1
ATOM 2999 C CA . ASP B 1 178 ? -11.562 31.766 15.219 1 91.06 178 ASP B CA 1
ATOM 3000 C C . ASP B 1 178 ? -10.562 30.734 14.719 1 91.06 178 ASP B C 1
ATOM 3002 O O . ASP B 1 178 ? -10.938 29.609 14.359 1 91.06 178 ASP B O 1
ATOM 3006 N N . ALA B 1 179 ? -9.305 31.125 14.656 1 90.62 179 ALA B N 1
ATOM 3007 C CA . ALA B 1 179 ? -8.25 30.219 14.203 1 90.62 179 ALA B CA 1
ATOM 3008 C C . ALA B 1 179 ? -8.148 29 15.125 1 90.62 179 ALA B C 1
ATOM 3010 O O . ALA B 1 179 ? -7.965 27.875 14.648 1 90.62 179 ALA B O 1
ATOM 3011 N N . LEU B 1 180 ? -8.297 29.25 16.391 1 91.19 180 LEU B N 1
ATOM 3012 C CA . LEU B 1 180 ? -8.211 28.156 17.359 1 91.19 180 LEU B CA 1
ATOM 3013 C C . LEU B 1 180 ? -9.383 27.188 17.188 1 91.19 180 LEU B C 1
ATOM 3015 O O . LEU B 1 180 ? -9.203 25.969 17.266 1 91.19 180 LEU B O 1
ATOM 3019 N N . GLN B 1 181 ? -10.477 27.719 17 1 90 181 GLN B N 1
ATOM 3020 C CA . GLN B 1 181 ? -11.648 26.891 16.781 1 90 181 GLN B CA 1
ATOM 3021 C C . GLN B 1 181 ? -11.477 26.031 15.523 1 90 181 GLN B C 1
ATOM 3023 O O . GLN B 1 181 ? -11.82 24.844 15.523 1 90 181 GLN B O 1
ATOM 3028 N N . LEU B 1 182 ? -10.977 26.641 14.508 1 86.94 182 LEU B N 1
ATOM 3029 C CA . LEU B 1 182 ? -10.727 25.906 13.273 1 86.94 182 LEU B CA 1
ATOM 3030 C C . L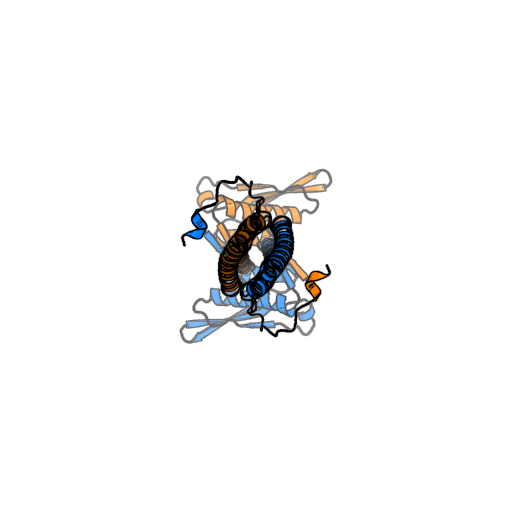EU B 1 182 ? -9.734 24.766 13.508 1 86.94 182 LEU B C 1
ATOM 3032 O O . LEU B 1 182 ? -9.93 23.656 13.008 1 86.94 182 LEU B O 1
ATOM 3036 N N . LEU B 1 183 ? -8.695 25.016 14.234 1 89.06 183 LEU B N 1
ATOM 3037 C CA . LEU B 1 183 ? -7.691 24 14.555 1 89.06 183 LEU B CA 1
ATOM 3038 C C . LEU B 1 183 ? -8.305 22.844 15.328 1 89.06 183 LEU B C 1
ATOM 3040 O O . LEU B 1 183 ? -7.98 21.688 15.086 1 89.06 183 LEU B O 1
ATOM 3044 N N . ARG B 1 184 ? -9.211 23.141 16.219 1 85.5 184 ARG B N 1
ATOM 3045 C CA . ARG B 1 184 ? -9.852 22.141 17.062 1 85.5 184 ARG B CA 1
ATOM 3046 C C . ARG B 1 184 ? -10.781 21.25 16.234 1 85.5 184 ARG B C 1
ATOM 3048 O O . ARG B 1 184 ? -10.742 20.031 16.344 1 85.5 184 ARG B O 1
ATOM 3055 N N . VAL B 1 185 ? -11.508 21.859 15.406 1 84.19 185 VAL B N 1
ATOM 3056 C CA . VAL B 1 185 ? -12.523 21.125 14.648 1 84.19 185 VAL B CA 1
ATOM 3057 C C . VAL B 1 185 ? -11.859 20.359 13.508 1 84.19 185 VAL B C 1
ATOM 3059 O O . VAL B 1 185 ? -12.18 19.188 13.281 1 84.19 185 VAL B O 1
ATOM 3062 N N . ALA B 1 186 ? -10.961 21.016 12.898 1 80.75 186 ALA B N 1
ATOM 3063 C CA . ALA B 1 186 ? -10.43 20.422 11.664 1 80.75 186 ALA B CA 1
ATOM 3064 C C . ALA B 1 186 ? -9.25 19.5 11.969 1 80.75 186 ALA B C 1
ATOM 3066 O O . ALA B 1 186 ? -9.016 18.531 11.25 1 80.75 186 ALA B O 1
ATOM 3067 N N . PHE B 1 187 ? -8.562 19.781 13.141 1 78.56 187 PHE B N 1
ATOM 3068 C CA . PHE B 1 187 ? -7.301 19.078 13.281 1 78.56 187 PHE B CA 1
ATOM 3069 C C . PHE B 1 187 ? -7.184 18.453 14.672 1 78.56 187 PHE B C 1
ATOM 3071 O O . PHE B 1 187 ? -6.121 17.953 15.039 1 78.56 187 PHE B O 1
ATOM 3078 N N . GLY B 1 188 ? -8.219 18.562 15.461 1 73.44 188 GLY B N 1
ATOM 3079 C CA . GLY B 1 188 ? -8.297 17.891 16.75 1 73.44 188 GLY B CA 1
ATOM 3080 C C . GLY B 1 188 ? -7.414 18.516 17.812 1 73.44 188 GLY B C 1
ATOM 3081 O O . GLY B 1 188 ? -6.887 17.812 18.672 1 73.44 188 GLY B O 1
ATOM 3082 N N . TYR B 1 189 ? -7.09 19.75 17.656 1 76.75 189 TYR B N 1
ATOM 3083 C CA . TYR B 1 189 ? -6.332 20.438 18.688 1 76.75 189 TYR B CA 1
ATOM 3084 C C . TYR B 1 189 ? -7.07 20.406 20.031 1 76.75 189 TYR B C 1
ATOM 3086 O O . TYR B 1 189 ? -8.273 20.688 20.078 1 76.75 189 TYR B O 1
ATOM 3094 N N . PRO B 1 190 ? -6.332 19.844 21.062 1 74.88 190 PRO B N 1
ATOM 3095 C CA . PRO B 1 190 ? -7.031 19.688 22.344 1 74.88 190 PRO B CA 1
ATOM 3096 C C . PRO B 1 190 ? -7.527 21 22.922 1 74.88 190 PRO B C 1
ATOM 3098 O O . PRO B 1 190 ? -6.941 22.062 22.656 1 74.88 190 PRO B O 1
ATOM 3101 N N . GLU B 1 191 ? -8.703 21.125 23.531 1 64.5 191 GLU B N 1
ATOM 3102 C CA . GLU B 1 191 ? -9.234 22.281 24.25 1 64.5 191 GLU B CA 1
ATOM 3103 C C . GLU B 1 191 ? -8.438 22.547 25.516 1 64.5 191 GLU B C 1
ATOM 3105 O O . GLU B 1 191 ? -8.141 21.625 26.281 1 64.5 191 GLU B O 1
ATOM 3110 N N . GLU B 1 192 ? -7.402 23.328 25.453 1 57.22 192 GLU B N 1
ATOM 3111 C CA . GLU B 1 192 ? -6.766 23.656 26.734 1 57.22 192 GLU B CA 1
ATOM 3112 C C . GLU B 1 192 ? -7.797 23.812 27.844 1 57.22 192 GLU B C 1
ATOM 3114 O O . GLU B 1 192 ? -8.805 24.5 27.656 1 57.22 192 GLU B O 1
ATOM 3119 N N . GLN B 1 193 ? -7.957 22.953 28.703 1 44.94 193 GLN B N 1
ATOM 3120 C CA . GLN B 1 193 ? -8.492 23.375 30 1 44.94 193 GLN B CA 1
ATOM 3121 C C . GLN B 1 193 ? -7.715 24.562 30.547 1 44.94 193 GLN B C 1
ATOM 3123 O O . GLN B 1 193 ? -6.492 24.5 30.688 1 44.94 193 GLN B O 1
ATOM 3128 N N . ASN B 1 194 ? -8.047 25.812 30.172 1 38.56 194 ASN B N 1
ATOM 3129 C CA . ASN B 1 194 ? -7.578 26.969 30.938 1 38.56 194 ASN B CA 1
ATOM 3130 C C . ASN B 1 194 ? -7.242 26.594 32.375 1 38.56 194 ASN B C 1
ATOM 3132 O O . ASN B 1 194 ? -8.047 26.812 33.281 1 38.56 194 ASN B O 1
ATOM 3136 N N . ASP B 1 195 ? -6.77 25.484 32.656 1 37.66 195 ASP B N 1
ATOM 3137 C CA . ASP B 1 195 ? -6.27 25.688 34 1 37.66 195 ASP B CA 1
ATOM 3138 C C . ASP B 1 195 ? -5.184 26.766 34.031 1 37.66 195 ASP B C 1
ATOM 3140 O O . ASP B 1 195 ? -4.293 26.766 33.188 1 37.66 195 ASP B O 1
ATOM 3144 N N . GLY B 1 196 ? -5.422 28 34.562 1 34.16 196 GLY B N 1
ATOM 3145 C CA . GLY B 1 196 ? -4.719 29.219 34.938 1 34.16 196 GLY B CA 1
ATOM 3146 C C . GLY B 1 196 ? -3.217 29.031 35.062 1 34.16 196 GLY B C 1
ATOM 3147 O O . GLY B 1 196 ? -2.486 29.969 35.344 1 34.16 196 GLY B O 1
ATOM 3148 N N . ASP B 1 197 ? -2.684 27.828 35.406 1 34.22 197 ASP B N 1
ATOM 3149 C CA . ASP B 1 197 ? -1.362 27.891 36 1 34.22 197 ASP B CA 1
ATOM 3150 C C . ASP B 1 197 ? -0.259 27.844 34.969 1 34.22 197 ASP B C 1
ATOM 3152 O O . ASP B 1 197 ? 0.914 27.656 35.281 1 34.22 197 ASP B O 1
ATOM 3156 N N . SER B 1 198 ? -0.512 27.5 33.688 1 35.44 198 SER B N 1
ATOM 3157 C CA . SER B 1 198 ? 0.737 27.219 33 1 35.44 198 SER B CA 1
ATOM 3158 C C . SER B 1 198 ? 1.354 28.5 32.438 1 35.44 198 SER B C 1
ATOM 3160 O O . SER B 1 198 ? 1.047 28.906 31.312 1 35.44 198 SER B O 1
ATOM 3162 N N . ASP B 1 199 ? 1.498 29.641 33.125 1 33.69 199 ASP B N 1
ATOM 3163 C CA . ASP B 1 199 ? 2.125 30.938 32.844 1 33.69 199 ASP B CA 1
ATOM 3164 C C . ASP B 1 199 ? 3.416 30.766 32.062 1 33.69 199 ASP B C 1
ATOM 3166 O O . ASP B 1 199 ? 3.639 31.453 31.062 1 33.69 199 ASP B O 1
ATOM 3170 N N . ALA B 1 200 ? 4.672 30.578 32.781 1 32.75 200 ALA B N 1
ATOM 3171 C CA . ALA B 1 200 ? 5.957 31.266 32.844 1 32.75 200 ALA B CA 1
ATOM 3172 C C . ALA B 1 200 ? 6.914 30.719 31.781 1 32.75 200 ALA B C 1
ATOM 3174 O O . ALA B 1 200 ? 7.945 31.344 31.5 1 32.75 200 ALA B O 1
ATOM 3175 N N . HIS B 1 201 ? 6.91 29.344 31.406 1 29.2 201 HIS B N 1
ATOM 3176 C CA . HIS B 1 201 ? 8.219 28.875 30.969 1 29.2 201 HIS B CA 1
ATOM 3177 C C . HIS B 1 201 ? 8.438 29.156 29.484 1 29.2 201 HIS B C 1
ATOM 3179 O O . HIS B 1 201 ? 9.461 28.766 28.922 1 29.2 201 HIS B O 1
ATOM 3185 N N . ILE B 1 202 ? 7.535 29.562 28.812 1 30.06 202 ILE B N 1
ATOM 3186 C CA . ILE B 1 202 ? 7.84 29.688 27.391 1 30.06 202 ILE B CA 1
ATOM 3187 C C . ILE B 1 202 ? 8.766 30.891 27.172 1 30.06 202 ILE B C 1
ATOM 3189 O O . ILE B 1 202 ? 9.234 31.125 26.047 1 30.06 202 ILE B O 1
ATOM 3193 N N . LEU B 1 203 ? 8.828 31.844 28.109 1 27.83 203 LEU B N 1
ATOM 3194 C CA . LEU B 1 203 ? 9.609 33.062 27.875 1 27.83 203 LEU B CA 1
ATOM 3195 C C . LEU B 1 203 ? 11.102 32.75 27.891 1 27.83 203 LEU B C 1
ATOM 3197 O O . LEU B 1 203 ? 11.922 33.625 27.609 1 27.83 203 LEU B O 1
ATOM 3201 N N . ASP B 1 204 ? 11.531 31.703 28.609 1 25.77 204 ASP B N 1
ATOM 3202 C CA . ASP B 1 204 ? 12.984 31.703 28.781 1 25.77 204 ASP B CA 1
ATOM 3203 C C . ASP B 1 204 ? 13.68 31.141 27.547 1 25.77 204 ASP B C 1
ATOM 3205 O O . ASP B 1 204 ? 14.891 30.922 27.547 1 25.77 204 ASP B O 1
ATOM 3209 N N . LEU B 1 205 ? 12.961 30.453 26.578 1 22.67 205 LEU B N 1
ATOM 3210 C CA . LEU B 1 205 ? 13.984 30.141 25.594 1 22.67 205 LEU B CA 1
ATOM 3211 C C . LEU B 1 205 ? 14.227 31.312 24.656 1 22.67 205 LEU B C 1
ATOM 3213 O O . LEU B 1 205 ? 13.289 32.031 24.281 1 22.67 205 LEU B O 1
#

Radius of gyration: 38.51 Å; Cα contacts (8 Å, |Δi|>4): 520; chains: 2; bounding box: 62×116×79 Å

Secondary structure (DSSP, 8-state):
-EEEEPPHHHHHHHHHHHTT-PPPEEEEEE-GGG-EEEEEEE--SGGGGSSSP--EEEEPPPBS-HHHHHHHHHHHHHHHHHHHH-EEEE-TTHHHHHHHHHHHHHHHHHHHHHHHHHHHHHHHHHHHHHHHHHHHHHHHHHHH-S-PPSTHHHHHHHHHHHHHHHHHHHHHHHHHHHHHHHHHHHH--------TT--SGGGG-/-EEEEPPHHHHHHHHHHHTT-PPPEEEEEE-GGG-EEEEEEE-SSGGGGSSSP--EEEEPPPBS-HHHHHHHHHHHHHHHHHHHH-EEEE-TTHHHHHHHHHHHHHHHHHHHHHHHHHHHHHHHHHHHHHHHHHHHHHHHHHHH-S-PPSTHHHHHHHHHHHHHHHHHHHHHHHHHHHHHHHHHHHH--------TT--SGGGG-

pLDDT: mean 86.15, std 16.25, range [22.52, 98.0]